Protein AF-A0A1U7YFZ1-F1 (afdb_monomer_lite)

Structure (mmCIF, N/CA/C/O backbone):
data_AF-A0A1U7YFZ1-F1
#
_entry.id   AF-A0A1U7YFZ1-F1
#
loop_
_atom_site.group_PDB
_atom_site.id
_atom_site.type_symbol
_atom_site.label_atom_id
_atom_site.label_alt_id
_atom_site.label_comp_id
_atom_site.label_asym_id
_atom_site.label_entity_id
_atom_site.label_seq_id
_atom_site.pdbx_PDB_ins_code
_atom_site.Cartn_x
_atom_site.Cartn_y
_atom_site.Cartn_z
_atom_site.occupancy
_atom_site.B_iso_or_equiv
_atom_site.auth_seq_id
_atom_site.auth_comp_id
_atom_site.auth_asym_id
_atom_site.auth_atom_id
_atom_site.pdbx_PDB_model_num
ATOM 1 N N . MET A 1 1 ? 76.465 64.489 -18.890 1.00 34.25 1 MET A N 1
ATOM 2 C CA . MET A 1 1 ? 75.303 64.388 -17.986 1.00 34.25 1 MET A CA 1
ATOM 3 C C . MET A 1 1 ? 74.100 64.169 -18.890 1.00 34.25 1 MET A C 1
ATOM 5 O O . MET A 1 1 ? 73.940 64.968 -19.798 1.00 34.25 1 MET A O 1
ATOM 9 N N . GLU A 1 2 ? 73.361 63.063 -18.819 1.00 33.88 2 GLU A N 1
ATOM 10 C CA . GLU A 1 2 ? 73.336 61.986 -17.810 1.00 33.88 2 GLU A CA 1
ATOM 11 C C . GLU A 1 2 ? 73.154 60.590 -18.433 1.00 33.88 2 GLU A C 1
ATOM 13 O O . GLU A 1 2 ? 72.893 60.454 -19.624 1.00 33.88 2 GLU A O 1
ATOM 18 N N . ASN A 1 3 ? 73.363 59.561 -17.610 1.00 28.75 3 ASN A N 1
ATOM 19 C CA . ASN A 1 3 ? 73.274 58.136 -17.939 1.00 28.75 3 ASN A CA 1
ATOM 20 C C . ASN A 1 3 ? 72.148 57.531 -17.063 1.00 28.75 3 ASN A C 1
ATOM 22 O O . ASN A 1 3 ? 72.024 57.962 -15.915 1.00 28.75 3 ASN A O 1
ATOM 26 N N . PRO A 1 4 ? 71.327 56.575 -17.537 1.00 53.47 4 PRO A N 1
ATOM 27 C CA . PRO A 1 4 ? 70.144 56.105 -16.809 1.00 53.47 4 PRO A CA 1
ATOM 28 C C . PRO A 1 4 ? 70.467 54.949 -15.849 1.00 53.47 4 PRO A C 1
ATOM 30 O O . PRO A 1 4 ? 71.484 54.278 -16.046 1.00 53.47 4 PRO A O 1
ATOM 33 N N . LYS A 1 5 ? 69.567 54.654 -14.886 1.00 33.56 5 LYS A N 1
ATOM 34 C CA . LYS A 1 5 ? 69.298 53.288 -14.366 1.00 33.56 5 LYS A CA 1
ATOM 35 C C . LYS A 1 5 ? 68.186 53.206 -13.293 1.00 33.56 5 LYS A C 1
ATOM 37 O O . LYS A 1 5 ? 68.003 54.135 -12.520 1.00 33.56 5 LYS A O 1
ATOM 42 N N . GLN A 1 6 ? 67.584 52.010 -13.218 1.00 32.28 6 GLN A N 1
ATOM 43 C CA . GLN A 1 6 ? 66.720 51.431 -12.162 1.00 32.28 6 GLN A CA 1
ATOM 44 C C . GLN A 1 6 ? 65.226 51.822 -12.116 1.00 32.28 6 GLN A C 1
ATOM 46 O O . GLN A 1 6 ? 64.763 52.473 -11.186 1.00 32.28 6 GLN A O 1
ATOM 51 N N . GLU A 1 7 ? 64.449 51.259 -13.048 1.00 37.16 7 GLU A N 1
ATOM 52 C CA . GLU A 1 7 ? 63.196 50.586 -12.666 1.00 37.16 7 GLU A CA 1
ATOM 53 C C . GLU A 1 7 ? 63.539 49.163 -12.197 1.00 37.16 7 GLU A C 1
ATOM 55 O O . GLU A 1 7 ? 64.223 48.439 -12.920 1.00 37.16 7 GLU A O 1
ATOM 60 N N . GLU A 1 8 ? 63.067 48.741 -11.021 1.00 36.50 8 GLU A N 1
ATOM 61 C CA . GLU A 1 8 ? 63.033 47.326 -10.628 1.00 36.50 8 GLU A CA 1
ATOM 62 C C . GLU A 1 8 ? 61.992 47.097 -9.512 1.00 36.50 8 GLU A C 1
ATOM 64 O O . GLU A 1 8 ? 61.847 47.926 -8.618 1.00 36.50 8 GLU A O 1
ATOM 69 N N . ASN A 1 9 ? 61.294 45.955 -9.565 1.00 37.44 9 ASN A N 1
ATOM 70 C CA . ASN A 1 9 ? 60.315 45.439 -8.588 1.00 37.44 9 ASN A CA 1
ATOM 71 C C . ASN A 1 9 ? 59.066 46.284 -8.247 1.00 37.44 9 ASN A C 1
ATOM 73 O O . ASN A 1 9 ? 59.076 47.089 -7.321 1.00 37.44 9 ASN A O 1
ATOM 77 N N . LEU A 1 10 ? 57.928 45.919 -8.865 1.00 31.64 10 LEU A N 1
ATOM 78 C CA . LEU A 1 10 ? 56.603 45.922 -8.198 1.00 31.64 10 LEU A CA 1
ATOM 79 C C . LEU A 1 10 ? 55.500 45.077 -8.889 1.00 31.64 10 LEU A C 1
ATOM 81 O O . LEU A 1 10 ? 54.409 44.946 -8.343 1.00 31.64 10 LEU A O 1
ATOM 85 N N . VAL A 1 11 ? 55.756 44.465 -10.056 1.00 36.19 11 VAL A N 1
ATOM 86 C CA . VAL A 1 11 ? 54.719 43.768 -10.862 1.00 36.19 11 VAL A CA 1
ATOM 87 C C . VAL A 1 11 ? 54.627 42.246 -10.607 1.00 36.19 11 VAL A C 1
ATOM 89 O O . VAL A 1 11 ? 53.640 41.620 -10.979 1.00 36.19 11 VAL A O 1
ATOM 92 N N . SER A 1 12 ? 55.589 41.621 -9.917 1.00 33.78 12 SER A N 1
ATOM 93 C CA . SER A 1 12 ? 55.652 40.152 -9.738 1.00 33.78 12 SER A CA 1
ATOM 94 C C . SER A 1 12 ? 54.801 39.565 -8.594 1.00 33.78 12 SER A C 1
ATOM 96 O O . SER A 1 12 ? 54.833 38.356 -8.377 1.00 33.78 12 SER A O 1
ATOM 98 N N . LEU A 1 13 ? 54.045 40.386 -7.854 1.00 31.70 13 LEU A N 1
ATOM 99 C CA . LEU A 1 13 ? 53.328 39.979 -6.629 1.00 31.70 13 LEU A CA 1
ATOM 100 C C . LEU A 1 13 ? 51.794 39.880 -6.759 1.00 31.70 13 LEU A C 1
ATOM 102 O O . LEU A 1 13 ? 51.138 39.502 -5.792 1.00 31.70 13 LEU A O 1
ATOM 106 N N . TYR A 1 14 ? 51.224 40.184 -7.932 1.00 30.91 14 TYR A N 1
ATOM 107 C CA . TYR A 1 14 ? 49.765 40.170 -8.157 1.00 30.91 14 TYR A CA 1
ATOM 108 C C . TYR A 1 14 ? 49.266 39.152 -9.196 1.00 30.91 14 TYR A C 1
ATOM 110 O O . TYR A 1 14 ? 48.059 38.987 -9.344 1.00 30.91 14 TYR A O 1
ATOM 118 N N . THR A 1 15 ? 50.153 38.446 -9.902 1.00 33.75 15 THR A N 1
ATOM 119 C CA . THR A 1 15 ? 49.764 37.363 -10.830 1.00 33.75 15 THR A CA 1
ATOM 120 C C . THR A 1 15 ? 49.710 35.997 -10.145 1.00 33.75 15 THR A C 1
ATOM 122 O O . THR A 1 15 ? 48.784 35.226 -10.379 1.00 33.75 15 THR A O 1
ATOM 125 N N . SER A 1 16 ? 50.643 35.723 -9.229 1.00 37.25 16 SER A N 1
ATOM 126 C CA . SER A 1 16 ? 50.732 34.442 -8.516 1.00 37.25 16 SER A CA 1
ATOM 127 C C . SER A 1 16 ? 49.584 34.196 -7.533 1.00 37.25 16 SER A C 1
ATOM 129 O O . SER A 1 16 ? 49.290 33.046 -7.218 1.00 37.25 16 SER A O 1
ATOM 131 N N . SER A 1 17 ? 48.915 35.238 -7.042 1.00 43.25 17 SER A N 1
ATOM 132 C CA . SER A 1 17 ? 47.803 35.117 -6.093 1.00 43.25 17 SER A CA 1
ATOM 133 C C . SER A 1 17 ? 46.514 34.618 -6.753 1.00 43.25 17 SER A C 1
ATOM 135 O O . SER A 1 17 ? 45.827 33.797 -6.154 1.00 43.25 17 SER A O 1
ATOM 137 N N . SER A 1 18 ? 46.218 35.030 -7.989 1.00 42.88 18 SER A N 1
ATOM 138 C CA . SER A 1 18 ? 45.026 34.581 -8.728 1.00 42.88 18 SER A CA 1
ATOM 139 C C . SER A 1 18 ? 45.163 33.150 -9.258 1.00 42.88 18 SER A C 1
ATOM 141 O O . SER A 1 18 ? 44.222 32.369 -9.155 1.00 42.88 18 SER A O 1
ATOM 143 N N . GLU A 1 19 ? 46.342 32.775 -9.768 1.00 43.97 19 GLU A N 1
ATOM 144 C CA . GLU A 1 19 ? 46.606 31.401 -10.226 1.00 43.97 19 GLU A CA 1
ATOM 145 C C . GLU A 1 19 ? 46.603 30.403 -9.054 1.00 43.97 19 GLU A C 1
ATOM 147 O O . GLU A 1 19 ? 46.004 29.336 -9.164 1.00 43.97 19 GLU A O 1
ATOM 152 N N . ASN A 1 20 ? 47.175 30.761 -7.893 1.00 39.28 20 ASN A N 1
ATOM 153 C CA . ASN A 1 20 ? 47.087 29.922 -6.689 1.00 39.28 20 ASN A CA 1
ATOM 154 C C . ASN A 1 20 ? 45.665 29.846 -6.110 1.00 39.28 20 ASN A C 1
ATOM 156 O O . ASN A 1 20 ? 45.310 28.812 -5.544 1.00 39.28 20 ASN A O 1
ATOM 160 N N . LEU A 1 21 ? 44.837 30.889 -6.245 1.00 43.44 21 LEU A N 1
ATOM 161 C CA . LEU A 1 21 ? 43.423 30.801 -5.862 1.00 43.44 21 LEU A CA 1
ATOM 162 C C . LEU A 1 21 ? 42.681 29.794 -6.747 1.00 43.44 21 LEU A C 1
ATOM 164 O O . LEU A 1 21 ? 41.991 28.924 -6.230 1.00 43.44 21 LEU A O 1
ATOM 168 N N . HIS A 1 22 ? 42.892 29.845 -8.065 1.00 44.28 22 HIS A N 1
ATOM 169 C CA . HIS A 1 22 ? 42.206 28.943 -8.987 1.00 44.28 22 HIS A CA 1
ATOM 170 C C . HIS A 1 22 ? 42.676 27.487 -8.823 1.00 44.28 22 HIS A C 1
ATOM 172 O O . HIS A 1 22 ? 41.853 26.583 -8.721 1.00 44.28 22 HIS A O 1
ATOM 178 N N . LEU A 1 23 ? 43.987 27.265 -8.663 1.00 46.59 23 LEU A N 1
ATOM 179 C CA . LEU A 1 23 ? 44.548 25.943 -8.355 1.00 46.59 23 LEU A CA 1
ATOM 180 C C . LEU A 1 23 ? 44.065 25.395 -7.002 1.00 46.59 23 LEU A C 1
ATOM 182 O O . LEU A 1 23 ? 43.833 24.194 -6.884 1.00 46.59 23 LEU A O 1
ATOM 186 N N . THR A 1 24 ? 43.888 26.239 -5.977 1.00 51.94 24 THR A N 1
ATOM 187 C CA . THR A 1 24 ? 43.335 25.782 -4.687 1.00 51.94 24 THR A CA 1
ATOM 188 C C . THR A 1 24 ? 41.830 25.526 -4.754 1.00 51.94 24 THR A C 1
ATOM 190 O O . THR A 1 24 ? 41.369 24.585 -4.115 1.00 51.94 24 THR A O 1
ATOM 193 N N . GLU A 1 25 ? 41.064 26.262 -5.563 1.00 48.94 25 GLU A N 1
ATOM 194 C CA . GLU A 1 25 ? 39.662 25.941 -5.865 1.00 48.94 25 GLU A CA 1
ATOM 195 C C . GLU A 1 25 ? 39.529 24.608 -6.616 1.00 48.94 25 GLU A C 1
ATOM 197 O O . GLU A 1 25 ? 38.750 23.758 -6.187 1.00 48.94 25 GLU A O 1
ATOM 202 N N . GLU A 1 26 ? 40.326 24.368 -7.662 1.00 51.56 26 GLU A N 1
ATOM 203 C CA . GLU A 1 26 ? 40.351 23.090 -8.388 1.00 51.56 26 GLU A CA 1
ATOM 204 C C . GLU A 1 26 ? 40.797 21.926 -7.489 1.00 51.56 26 GLU A C 1
ATOM 206 O O . GLU A 1 26 ? 40.144 20.884 -7.457 1.00 51.56 26 GLU A O 1
ATOM 211 N N . MET A 1 27 ? 41.862 22.091 -6.696 1.00 46.78 27 MET A N 1
ATOM 212 C CA . MET A 1 27 ? 42.318 21.056 -5.758 1.00 46.78 27 MET A CA 1
ATOM 213 C C . MET A 1 27 ? 41.300 20.787 -4.642 1.00 46.78 27 MET A C 1
ATOM 215 O O . MET A 1 27 ? 41.128 19.630 -4.252 1.00 46.78 27 MET A O 1
ATOM 219 N N . ASN A 1 28 ? 40.592 21.808 -4.152 1.00 44.88 28 ASN A N 1
ATOM 220 C CA . ASN A 1 28 ? 39.511 21.633 -3.181 1.00 44.88 28 ASN A CA 1
ATOM 221 C C . ASN A 1 28 ? 38.308 20.920 -3.811 1.00 44.88 28 ASN A C 1
ATOM 223 O O . ASN A 1 28 ? 37.771 20.011 -3.186 1.00 44.88 28 ASN A O 1
ATOM 227 N N . GLN A 1 29 ? 37.932 21.248 -5.052 1.00 43.09 29 GLN A N 1
ATOM 228 C CA . GLN A 1 29 ? 36.885 20.532 -5.790 1.00 43.09 29 GLN A CA 1
ATOM 229 C C . GLN A 1 29 ? 37.275 19.072 -6.052 1.00 43.09 29 GLN A C 1
ATOM 231 O O . GLN A 1 29 ? 36.472 18.178 -5.816 1.00 43.09 29 GLN A O 1
ATOM 236 N N . ILE A 1 30 ? 38.516 18.792 -6.464 1.00 51.75 30 ILE A N 1
ATOM 237 C CA . ILE A 1 30 ? 39.018 17.420 -6.657 1.00 51.75 30 ILE A CA 1
ATOM 238 C C . ILE A 1 30 ? 39.033 16.652 -5.327 1.00 51.75 30 ILE A C 1
ATOM 240 O O . ILE A 1 30 ? 38.652 15.483 -5.290 1.00 51.75 30 ILE A O 1
ATOM 244 N N . THR A 1 31 ? 39.424 17.295 -4.224 1.00 41.34 31 THR A N 1
ATOM 245 C CA . THR A 1 31 ? 39.441 16.663 -2.895 1.00 41.34 31 THR A CA 1
ATOM 246 C C . THR A 1 31 ? 38.022 16.393 -2.395 1.00 41.34 31 THR A C 1
ATOM 248 O O . THR A 1 31 ? 37.741 15.271 -1.987 1.00 41.34 31 THR A O 1
ATOM 251 N N . GLN A 1 32 ? 37.097 17.351 -2.523 1.00 45.28 32 GLN A N 1
ATOM 252 C CA . GLN A 1 32 ? 35.682 17.151 -2.197 1.00 45.28 32 GLN A CA 1
ATOM 253 C C . GLN A 1 32 ? 35.034 16.077 -3.079 1.00 45.28 32 GLN A C 1
ATOM 255 O O . GLN A 1 32 ? 34.309 15.232 -2.561 1.00 45.28 32 GLN A O 1
ATOM 260 N N . ASN A 1 33 ? 35.324 16.047 -4.383 1.00 48.00 33 ASN A N 1
ATOM 261 C CA . ASN A 1 33 ? 34.822 15.021 -5.302 1.00 48.00 33 ASN A CA 1
ATOM 262 C C . ASN A 1 33 ? 35.352 13.624 -4.934 1.00 48.00 33 ASN A C 1
ATOM 264 O O . ASN A 1 33 ? 34.597 12.657 -4.957 1.00 48.00 33 ASN A O 1
ATOM 268 N N . ASN A 1 34 ? 36.618 13.507 -4.522 1.00 41.06 34 ASN A N 1
ATOM 269 C CA . ASN A 1 34 ? 37.176 12.243 -4.036 1.00 41.06 34 ASN A CA 1
ATOM 270 C C . ASN A 1 34 ? 36.592 11.827 -2.672 1.00 41.06 34 ASN A C 1
ATOM 272 O O . ASN A 1 34 ? 36.238 10.665 -2.492 1.00 41.06 34 ASN A O 1
ATOM 276 N N . GLU A 1 35 ? 36.448 12.747 -1.713 1.00 45.09 35 GLU A N 1
ATOM 277 C CA . GLU A 1 35 ? 35.855 12.452 -0.399 1.00 45.09 35 GLU A CA 1
ATOM 278 C C . GLU A 1 35 ? 34.378 12.053 -0.515 1.00 45.09 35 GLU A C 1
ATOM 280 O O . GLU A 1 35 ? 33.959 11.057 0.076 1.00 45.09 35 GLU A O 1
ATOM 285 N N . THR A 1 36 ? 33.599 12.775 -1.325 1.00 59.00 36 THR A N 1
ATOM 286 C CA . THR A 1 36 ? 32.200 12.426 -1.617 1.00 59.00 36 THR A CA 1
ATOM 287 C C . THR A 1 36 ? 32.086 11.080 -2.322 1.00 59.00 36 THR A C 1
ATOM 289 O O . THR A 1 36 ? 31.266 10.274 -1.890 1.00 59.00 36 THR A O 1
ATOM 292 N N . HIS A 1 37 ? 32.932 10.778 -3.316 1.00 54.50 37 HIS A N 1
ATOM 293 C CA . HIS A 1 37 ? 32.963 9.463 -3.971 1.00 54.50 37 HIS A CA 1
ATOM 294 C C . HIS A 1 37 ? 33.268 8.330 -2.980 1.00 54.50 37 HIS A C 1
ATOM 296 O O . HIS A 1 37 ? 32.565 7.323 -2.959 1.00 54.50 37 HIS A O 1
ATOM 302 N N . ILE A 1 38 ? 34.250 8.512 -2.089 1.00 51.38 38 ILE A N 1
ATOM 303 C CA . ILE A 1 38 ? 34.614 7.514 -1.068 1.00 51.38 38 ILE A CA 1
ATOM 304 C C . ILE A 1 38 ? 33.479 7.309 -0.049 1.00 51.38 38 ILE A C 1
ATOM 306 O O . ILE A 1 38 ? 33.230 6.184 0.388 1.00 51.38 38 ILE A O 1
ATOM 310 N N . VAL A 1 39 ? 32.764 8.367 0.343 1.00 60.44 39 VAL A N 1
ATOM 311 C CA . VAL A 1 39 ? 31.575 8.257 1.212 1.00 60.44 39 VAL A CA 1
ATOM 312 C C . VAL A 1 39 ? 30.419 7.550 0.485 1.00 60.44 39 VAL A C 1
ATOM 314 O O . VAL A 1 39 ? 29.718 6.728 1.083 1.00 60.44 39 VAL A O 1
ATOM 317 N N . LEU A 1 40 ? 30.251 7.808 -0.813 1.00 59.62 40 LEU A N 1
ATOM 318 C CA . LEU A 1 40 ? 29.259 7.166 -1.680 1.00 59.62 40 LEU A CA 1
ATOM 319 C C . LEU A 1 40 ? 29.514 5.656 -1.846 1.00 59.62 40 LEU A C 1
ATOM 321 O O . LEU A 1 40 ? 28.607 4.849 -1.664 1.00 59.62 40 LEU A O 1
ATOM 325 N N . GLU A 1 41 ? 30.755 5.251 -2.119 1.00 59.09 41 GLU A N 1
ATOM 326 C CA . GLU A 1 41 ? 31.132 3.836 -2.236 1.00 59.09 41 GLU A CA 1
ATOM 327 C C . GLU A 1 41 ? 30.914 3.079 -0.918 1.00 59.09 41 GLU A C 1
ATOM 329 O O . GLU A 1 41 ? 30.358 1.978 -0.911 1.00 59.09 41 GLU A O 1
ATOM 334 N N . ARG A 1 42 ? 31.276 3.688 0.220 1.00 61.44 42 ARG A N 1
ATOM 335 C CA . ARG A 1 42 ? 31.103 3.072 1.546 1.00 61.44 42 ARG A CA 1
ATOM 336 C C . ARG A 1 42 ? 29.628 2.903 1.921 1.00 61.44 42 ARG A C 1
ATOM 338 O O . ARG A 1 42 ? 29.256 1.849 2.431 1.00 61.44 42 ARG A O 1
ATOM 345 N N . SER A 1 43 ? 28.785 3.892 1.617 1.00 78.12 43 SER A N 1
ATOM 346 C CA . SER A 1 43 ? 27.331 3.811 1.842 1.00 78.12 43 SER A CA 1
ATOM 347 C C . SER A 1 43 ? 26.644 2.774 0.944 1.00 78.12 43 SER A C 1
ATOM 349 O O . SER A 1 43 ? 25.811 2.007 1.429 1.00 78.12 43 SER A O 1
ATOM 351 N N . VAL A 1 44 ? 27.040 2.676 -0.332 1.00 84.50 44 VAL A N 1
ATOM 352 C CA . VAL A 1 44 ? 26.572 1.627 -1.256 1.00 84.50 44 VAL A CA 1
ATOM 353 C C . VAL A 1 44 ? 26.866 0.235 -0.693 1.00 84.50 44 VAL A C 1
ATOM 355 O O . VAL A 1 44 ? 25.949 -0.575 -0.555 1.00 84.50 44 VAL A O 1
ATOM 358 N N . GLU A 1 45 ? 28.114 -0.040 -0.302 1.00 90.25 45 GLU A N 1
ATOM 359 C CA . GLU A 1 45 ? 28.485 -1.358 0.220 1.00 90.25 45 GLU A CA 1
ATOM 360 C C . GLU A 1 45 ? 27.755 -1.744 1.513 1.00 90.25 45 GLU A C 1
ATOM 362 O O . GLU A 1 45 ? 27.493 -2.926 1.748 1.00 90.25 45 GLU A O 1
ATOM 367 N N . GLU A 1 46 ? 27.490 -0.785 2.400 1.00 93.31 46 GLU A N 1
ATOM 368 C CA . GLU A 1 46 ? 26.780 -1.043 3.653 1.00 93.31 46 GLU A CA 1
ATOM 369 C C . GLU A 1 46 ? 25.313 -1.401 3.405 1.00 93.31 46 GLU A C 1
ATOM 371 O O . GLU A 1 46 ? 24.830 -2.398 3.952 1.00 93.31 46 GLU A O 1
ATOM 376 N N . VAL A 1 47 ? 24.624 -0.679 2.514 1.00 94.50 47 VAL A N 1
ATOM 377 C CA . VAL A 1 47 ? 23.239 -1.014 2.158 1.00 94.50 47 VAL A CA 1
ATOM 378 C C . VAL A 1 47 ? 23.160 -2.359 1.431 1.00 94.50 47 VAL A C 1
ATOM 380 O O . VAL A 1 47 ? 22.283 -3.159 1.755 1.00 94.50 47 VAL A O 1
ATOM 383 N N . GLU A 1 48 ? 24.098 -2.678 0.533 1.00 95.94 48 GLU A N 1
ATOM 384 C CA . GLU A 1 48 ? 24.185 -4.000 -0.113 1.00 95.94 48 GLU A CA 1
ATOM 385 C C . GLU A 1 48 ? 24.348 -5.151 0.896 1.00 95.94 48 GLU A C 1
ATOM 387 O O . GLU A 1 48 ? 23.725 -6.208 0.742 1.00 95.94 48 GLU A O 1
ATOM 392 N N . LYS A 1 49 ? 25.139 -4.944 1.962 1.00 95.38 49 LYS A N 1
ATOM 393 C CA . LYS A 1 49 ? 25.288 -5.899 3.077 1.00 95.38 49 LYS A CA 1
ATOM 394 C C . LYS A 1 49 ? 23.984 -6.037 3.874 1.00 95.38 49 LYS A C 1
ATOM 396 O O . LYS A 1 49 ? 23.607 -7.157 4.209 1.00 95.38 49 LYS A O 1
ATOM 401 N N . ILE A 1 50 ? 23.273 -4.933 4.131 1.00 94.62 50 ILE A N 1
ATOM 402 C CA . ILE A 1 50 ? 21.974 -4.916 4.833 1.00 94.62 50 ILE A CA 1
ATOM 403 C C . ILE A 1 50 ? 20.911 -5.740 4.090 1.00 94.62 50 ILE A C 1
ATOM 405 O O . ILE A 1 50 ? 20.171 -6.499 4.720 1.00 94.62 50 ILE A O 1
ATOM 409 N N . ILE A 1 51 ? 20.829 -5.606 2.763 1.00 94.88 51 ILE A N 1
ATOM 410 C CA . ILE A 1 51 ? 19.830 -6.308 1.937 1.00 94.88 51 ILE A CA 1
ATOM 411 C C . ILE A 1 51 ? 20.296 -7.682 1.426 1.00 94.88 51 ILE A C 1
ATOM 413 O O . ILE A 1 51 ? 19.494 -8.415 0.854 1.00 94.88 51 ILE A O 1
ATOM 417 N N . ALA A 1 52 ? 21.573 -8.033 1.612 1.00 95.06 52 ALA A N 1
ATOM 418 C CA . ALA A 1 52 ? 22.212 -9.224 1.047 1.00 95.06 52 ALA A CA 1
ATOM 419 C C . ALA A 1 52 ? 22.066 -9.346 -0.491 1.00 95.06 52 ALA A C 1
ATOM 421 O O . ALA A 1 52 ? 21.855 -10.434 -1.030 1.00 95.06 52 ALA A O 1
ATOM 422 N N . TYR A 1 53 ? 22.193 -8.222 -1.203 1.00 95.81 53 TYR A N 1
ATOM 423 C CA . TYR A 1 53 ? 22.108 -8.127 -2.664 1.00 95.81 53 TYR A CA 1
ATOM 424 C C . TYR A 1 53 ? 23.187 -7.174 -3.182 1.00 95.81 53 TYR A C 1
ATOM 426 O O . TYR A 1 53 ? 23.276 -6.042 -2.716 1.00 95.81 53 TYR A O 1
ATOM 434 N N . LYS A 1 54 ? 23.988 -7.632 -4.151 1.00 96.19 54 LYS A N 1
ATOM 435 C CA . LYS A 1 54 ? 24.997 -6.822 -4.847 1.00 96.19 54 LYS A CA 1
ATOM 436 C C . LYS A 1 54 ? 24.383 -6.264 -6.131 1.00 96.19 54 LYS A C 1
ATOM 438 O O . LYS A 1 54 ? 23.948 -7.043 -6.981 1.00 96.19 54 LYS A O 1
ATOM 443 N N . PHE A 1 55 ? 24.368 -4.944 -6.280 1.00 96.50 55 PHE A N 1
ATOM 444 C CA . PHE A 1 55 ? 23.893 -4.285 -7.493 1.00 96.50 55 PHE A CA 1
ATOM 445 C C . PHE A 1 55 ? 24.886 -4.471 -8.642 1.00 96.50 55 PHE A C 1
ATOM 447 O O . PHE A 1 55 ? 26.100 -4.359 -8.466 1.00 96.50 55 PHE A O 1
ATOM 454 N N . LYS A 1 56 ? 24.364 -4.704 -9.850 1.00 96.31 56 LYS A N 1
ATOM 455 C CA . LYS A 1 56 ? 25.155 -4.641 -11.090 1.00 96.31 56 LYS A CA 1
ATOM 456 C C . LYS A 1 56 ? 25.410 -3.190 -11.487 1.00 96.31 56 LYS A C 1
ATOM 458 O O . LYS A 1 56 ? 26.468 -2.878 -12.023 1.00 96.31 56 LYS A O 1
ATOM 463 N N . ASN A 1 57 ? 24.437 -2.315 -11.231 1.00 95.19 57 ASN A N 1
ATOM 464 C CA . ASN A 1 57 ? 24.526 -0.879 -11.442 1.00 95.19 57 ASN A CA 1
ATOM 465 C C . ASN A 1 57 ? 24.356 -0.130 -10.102 1.00 95.19 57 ASN A C 1
ATOM 467 O O . ASN A 1 57 ? 23.215 0.113 -9.692 1.00 95.19 57 ASN A O 1
ATOM 471 N N . PRO A 1 58 ? 25.450 0.262 -9.417 1.00 93.75 58 PRO A N 1
ATOM 472 C CA . PRO A 1 58 ? 25.370 0.943 -8.120 1.00 93.75 58 PRO A CA 1
ATOM 473 C C . PRO A 1 58 ? 24.630 2.287 -8.198 1.00 93.75 58 PRO A C 1
ATOM 475 O O . PRO A 1 58 ? 23.978 2.674 -7.231 1.00 93.75 58 PRO A O 1
ATOM 478 N N . ASN A 1 59 ? 24.602 2.941 -9.365 1.00 94.12 59 ASN A N 1
ATOM 479 C CA . ASN A 1 59 ? 23.877 4.200 -9.569 1.00 94.12 59 ASN A CA 1
ATOM 480 C C . ASN A 1 59 ? 22.354 4.035 -9.379 1.00 94.12 59 ASN A C 1
ATOM 482 O O . ASN A 1 59 ? 21.652 5.015 -9.137 1.00 94.12 59 ASN A O 1
ATOM 486 N N . LEU A 1 60 ? 21.801 2.815 -9.492 1.00 96.44 60 LEU A N 1
ATOM 487 C CA . LEU A 1 60 ? 20.395 2.557 -9.150 1.00 96.44 60 LEU A CA 1
ATOM 488 C C . LEU A 1 60 ? 20.156 2.662 -7.642 1.00 96.44 60 LEU A C 1
ATOM 490 O O . LEU A 1 60 ? 19.162 3.258 -7.235 1.00 96.44 60 LEU A O 1
ATOM 494 N N . LEU A 1 61 ? 21.068 2.126 -6.829 1.00 96.44 61 LEU A N 1
ATOM 495 C CA . LEU A 1 61 ? 21.015 2.222 -5.372 1.00 96.44 61 LEU A CA 1
ATOM 496 C C . LEU A 1 61 ? 21.273 3.660 -4.905 1.00 96.44 61 LEU A C 1
ATOM 498 O O . LEU A 1 61 ? 20.526 4.201 -4.096 1.00 96.44 61 LEU A O 1
ATOM 502 N N . GLU A 1 62 ? 22.277 4.307 -5.485 1.00 94.50 62 GLU A N 1
ATOM 503 C CA . GLU A 1 62 ? 22.639 5.701 -5.227 1.00 94.50 62 GLU A CA 1
ATOM 504 C C . GLU A 1 62 ? 21.451 6.658 -5.466 1.00 94.50 62 GLU A C 1
ATOM 506 O O . GLU A 1 62 ? 21.083 7.469 -4.611 1.00 94.50 62 GLU A O 1
ATOM 511 N N . ARG A 1 63 ? 20.767 6.504 -6.610 1.00 95.38 63 ARG A N 1
ATOM 512 C CA . ARG A 1 63 ? 19.522 7.221 -6.924 1.00 95.38 63 ARG A CA 1
ATOM 513 C C . ARG A 1 63 ? 18.370 6.824 -6.011 1.00 95.38 63 ARG A C 1
ATOM 515 O O . ARG A 1 63 ? 17.552 7.681 -5.677 1.00 95.38 63 ARG A O 1
ATOM 522 N N . ALA A 1 64 ? 18.304 5.562 -5.583 1.00 97.56 64 ALA A N 1
ATOM 523 C CA . ALA A 1 64 ? 17.227 5.096 -4.719 1.00 97.56 64 ALA A CA 1
ATOM 524 C C . ALA A 1 64 ? 17.182 5.832 -3.372 1.00 97.56 64 ALA A C 1
ATOM 526 O O . ALA A 1 64 ? 16.099 6.011 -2.814 1.00 97.56 64 ALA A O 1
ATOM 527 N N . PHE A 1 65 ? 18.340 6.321 -2.921 1.00 96.81 65 PHE A N 1
ATOM 528 C CA . PHE A 1 65 ? 18.538 7.114 -1.710 1.00 96.81 65 PHE A CA 1
ATOM 529 C C . PHE A 1 65 ? 18.726 8.620 -1.976 1.00 96.81 65 PHE A C 1
ATOM 531 O O . PHE A 1 65 ? 19.336 9.320 -1.173 1.00 96.81 65 PHE A O 1
ATOM 538 N N . THR A 1 66 ? 18.189 9.160 -3.078 1.00 95.62 66 THR A N 1
ATOM 539 C CA . THR A 1 66 ? 18.286 10.600 -3.399 1.00 95.62 66 THR A CA 1
ATOM 540 C C . THR A 1 66 ? 16.929 11.287 -3.365 1.00 95.62 66 THR A C 1
ATOM 542 O O . THR A 1 66 ? 16.095 11.083 -4.248 1.00 95.62 66 THR A O 1
ATOM 545 N N . HIS A 1 67 ? 16.697 12.135 -2.362 1.00 95.44 67 HIS A N 1
ATOM 546 C CA . HIS A 1 67 ? 15.503 12.978 -2.317 1.00 95.44 67 HIS A CA 1
ATOM 547 C C . HIS A 1 67 ? 15.643 14.161 -3.289 1.00 95.44 67 HIS A C 1
ATOM 549 O O . HIS A 1 67 ? 16.707 14.769 -3.385 1.00 95.44 67 HIS A O 1
ATOM 555 N N . SER A 1 68 ? 14.545 14.573 -3.930 1.00 92.81 68 SER A N 1
ATOM 556 C CA . SER A 1 68 ? 14.473 15.680 -4.910 1.00 92.81 68 SER A CA 1
ATOM 557 C C . SER A 1 68 ? 14.831 17.080 -4.377 1.00 92.81 68 SER A C 1
ATOM 559 O O . SER A 1 68 ? 14.728 18.066 -5.097 1.00 92.81 68 SER A O 1
ATOM 561 N N . SER A 1 69 ? 15.259 17.185 -3.116 1.00 92.25 69 SER A N 1
ATOM 562 C CA . SER A 1 69 ? 15.774 18.414 -2.501 1.00 92.25 69 SER A CA 1
ATOM 563 C C . SER A 1 69 ? 17.273 18.353 -2.194 1.00 92.25 69 SER A C 1
ATOM 565 O O . SER A 1 69 ? 17.756 19.210 -1.461 1.00 92.25 69 SER A O 1
ATOM 567 N N . PHE A 1 70 ? 17.984 17.310 -2.628 1.00 91.50 70 PHE A N 1
ATOM 568 C CA . PHE A 1 70 ? 19.433 17.210 -2.453 1.00 91.50 70 PHE A CA 1
ATOM 569 C C . PHE A 1 70 ? 20.163 18.193 -3.378 1.00 91.50 70 PHE A C 1
ATOM 571 O O . PHE A 1 70 ? 20.907 19.042 -2.904 1.00 91.50 70 PHE A O 1
ATOM 578 N N . GLU A 1 71 ? 19.859 18.157 -4.672 1.00 88.81 71 GLU A N 1
ATOM 579 C CA . GLU A 1 71 ? 20.433 19.048 -5.684 1.00 88.81 71 GLU A CA 1
ATOM 580 C C . GLU A 1 71 ? 19.370 19.417 -6.728 1.00 88.81 71 GLU A C 1
ATOM 582 O O . GLU A 1 71 ? 18.396 18.683 -6.935 1.00 88.81 71 GLU A O 1
ATOM 587 N N . GLU A 1 72 ? 19.538 20.560 -7.394 1.00 82.19 72 GLU A N 1
ATOM 588 C CA . GLU A 1 72 ? 18.615 20.990 -8.445 1.00 82.19 72 GLU A CA 1
ATOM 589 C C . GLU A 1 72 ? 18.711 20.054 -9.663 1.00 82.19 72 GLU A C 1
ATOM 591 O O . GLU A 1 72 ? 19.798 19.734 -10.133 1.00 82.19 72 GLU A O 1
ATOM 596 N N . ASN A 1 73 ? 17.563 19.604 -10.181 1.00 79.19 73 ASN A N 1
ATOM 597 C CA . ASN A 1 73 ? 17.460 18.668 -11.312 1.00 79.19 73 ASN A CA 1
ATOM 598 C C . ASN A 1 73 ? 18.151 17.296 -11.115 1.00 79.19 73 ASN A C 1
ATOM 600 O O . ASN A 1 73 ? 18.352 16.569 -12.090 1.00 79.19 73 ASN A O 1
ATOM 604 N N . CYS A 1 74 ? 18.468 16.896 -9.876 1.00 84.81 74 CYS A N 1
ATOM 605 C CA . CYS A 1 74 ? 19.032 15.571 -9.600 1.00 84.81 74 CYS A CA 1
ATOM 606 C C . CYS A 1 74 ? 18.063 14.420 -9.934 1.00 84.81 74 CYS A C 1
ATOM 608 O O . CYS A 1 74 ? 16.835 14.554 -9.888 1.00 84.81 74 CYS A O 1
ATOM 610 N N . ALA A 1 75 ? 18.621 13.246 -10.243 1.00 87.19 75 ALA A N 1
ATOM 611 C CA . ALA A 1 75 ? 17.855 12.044 -10.565 1.00 87.19 75 ALA A CA 1
ATOM 612 C C . ALA A 1 75 ? 17.273 11.386 -9.296 1.00 87.19 75 ALA A C 1
ATOM 614 O O . ALA A 1 75 ? 17.798 10.381 -8.812 1.00 87.19 75 ALA A O 1
ATOM 615 N N . SER A 1 76 ? 16.183 11.959 -8.781 1.00 93.56 76 SER A N 1
ATOM 616 C CA . SER A 1 76 ? 15.513 11.544 -7.542 1.00 93.56 76 SER A CA 1
ATOM 617 C C . SER A 1 76 ? 15.029 10.086 -7.532 1.00 93.56 76 SER A C 1
ATOM 619 O O . SER A 1 76 ? 14.840 9.433 -8.569 1.00 93.56 76 SER A O 1
ATOM 621 N N . TYR A 1 77 ? 14.745 9.601 -6.322 1.00 96.69 77 TYR A N 1
ATOM 622 C CA . TYR A 1 77 ? 14.176 8.282 -6.064 1.00 96.69 77 TYR A CA 1
ATOM 623 C C . TYR A 1 77 ? 12.777 8.072 -6.673 1.00 96.69 77 TYR A C 1
ATOM 625 O O . TYR A 1 77 ? 12.344 6.939 -6.843 1.00 96.69 77 TYR A O 1
ATOM 633 N N . GLU A 1 78 ? 12.041 9.131 -7.015 1.00 96.75 78 GLU A N 1
ATOM 634 C CA . GLU A 1 78 ? 10.580 9.084 -7.215 1.00 96.75 78 GLU A CA 1
ATOM 635 C C . GLU A 1 78 ? 10.139 8.223 -8.420 1.00 96.75 78 GLU A C 1
ATOM 637 O O . GLU A 1 78 ? 9.048 7.650 -8.432 1.00 96.75 78 GLU A O 1
ATOM 642 N N . ARG A 1 79 ? 10.985 8.083 -9.455 1.00 96.81 79 ARG A N 1
ATOM 643 C CA . ARG A 1 79 ? 10.717 7.134 -10.558 1.00 96.81 79 ARG A CA 1
ATOM 644 C C . ARG A 1 79 ? 10.929 5.675 -10.134 1.00 96.81 79 ARG A C 1
ATOM 646 O O . ARG A 1 79 ? 10.271 4.794 -10.684 1.00 96.81 79 ARG A O 1
ATOM 653 N N . LEU A 1 80 ? 11.829 5.424 -9.182 1.00 98.00 80 LEU A N 1
ATOM 654 C CA . LEU A 1 80 ? 12.067 4.103 -8.598 1.00 98.00 80 LEU A CA 1
ATOM 655 C C . LEU A 1 80 ? 10.982 3.768 -7.561 1.00 98.00 80 LEU A C 1
ATOM 657 O O . LEU A 1 80 ? 10.485 2.649 -7.593 1.00 98.00 80 LEU A O 1
ATOM 661 N N . GLU A 1 81 ? 10.534 4.733 -6.744 1.00 98.38 81 GLU A N 1
ATOM 662 C CA . GLU A 1 81 ? 9.343 4.641 -5.867 1.00 98.38 81 GLU A CA 1
ATOM 663 C C . GLU A 1 81 ? 8.126 4.151 -6.666 1.00 98.38 81 GLU A C 1
ATOM 665 O O . GLU A 1 81 ? 7.537 3.127 -6.331 1.00 98.38 81 GLU A O 1
ATOM 670 N N . PHE A 1 82 ? 7.812 4.806 -7.793 1.00 97.56 82 PHE A N 1
ATOM 671 C CA . PHE A 1 82 ? 6.702 4.421 -8.678 1.00 97.56 82 PHE A CA 1
ATOM 672 C C . PHE A 1 82 ? 6.774 2.962 -9.172 1.00 97.56 82 PHE A C 1
ATOM 674 O O . PHE A 1 82 ? 5.739 2.309 -9.334 1.00 97.56 82 PHE A O 1
ATOM 681 N N . MET A 1 83 ? 7.983 2.451 -9.429 1.00 97.75 83 MET A N 1
ATOM 682 C CA . MET A 1 83 ? 8.197 1.055 -9.822 1.00 97.75 83 MET A CA 1
ATOM 683 C C . MET A 1 83 ? 8.088 0.105 -8.623 1.00 97.75 83 MET A C 1
ATOM 685 O O . MET A 1 83 ? 7.480 -0.963 -8.710 1.00 97.75 83 MET A O 1
ATOM 689 N N . GLY A 1 84 ? 8.672 0.517 -7.501 1.00 98.19 84 GLY A N 1
ATOM 690 C CA . GLY A 1 84 ? 8.716 -0.199 -6.239 1.00 98.19 84 GLY A CA 1
ATOM 691 C C . GLY A 1 84 ? 7.347 -0.456 -5.637 1.00 98.19 84 GLY A C 1
ATOM 692 O O . GLY A 1 84 ? 7.061 -1.602 -5.311 1.00 98.19 84 GLY A O 1
ATOM 693 N N . ASP A 1 85 ? 6.489 0.567 -5.573 1.00 97.94 85 ASP A N 1
ATOM 694 C CA . ASP A 1 85 ? 5.071 0.475 -5.187 1.00 97.94 85 ASP A CA 1
ATOM 695 C C . ASP A 1 85 ? 4.371 -0.663 -5.946 1.00 97.94 85 ASP A C 1
ATOM 697 O O . ASP A 1 85 ? 3.781 -1.571 -5.353 1.00 97.94 85 ASP A O 1
ATOM 701 N N . ALA A 1 86 ? 4.493 -0.670 -7.277 1.00 97.62 86 ALA A N 1
ATOM 702 C CA . ALA A 1 86 ? 3.831 -1.660 -8.117 1.00 97.62 86 ALA A CA 1
ATOM 703 C C . ALA A 1 86 ? 4.403 -3.080 -7.920 1.00 97.62 86 ALA A C 1
ATOM 705 O O . ALA A 1 86 ? 3.643 -4.049 -7.832 1.00 97.62 86 ALA A O 1
ATOM 706 N N . ALA A 1 87 ? 5.730 -3.213 -7.806 1.00 98.31 87 ALA A N 1
ATOM 707 C CA . ALA A 1 87 ? 6.391 -4.502 -7.596 1.00 98.31 87 ALA A CA 1
ATOM 708 C C . ALA A 1 87 ? 6.104 -5.074 -6.194 1.00 98.31 87 ALA A C 1
ATOM 710 O O . ALA A 1 87 ? 5.782 -6.258 -6.055 1.00 98.31 87 ALA A O 1
ATOM 711 N N . LEU A 1 88 ? 6.142 -4.226 -5.162 1.00 98.44 88 LEU A N 1
ATOM 712 C CA . LEU A 1 88 ? 5.797 -4.547 -3.779 1.00 98.44 88 LEU A CA 1
ATOM 713 C C . LEU A 1 88 ? 4.341 -5.010 -3.657 1.00 98.44 88 LEU A C 1
ATOM 715 O O . LEU A 1 88 ? 4.077 -6.046 -3.041 1.00 98.44 88 LEU A O 1
ATOM 719 N N . ASN A 1 89 ? 3.402 -4.285 -4.272 1.00 98.06 89 ASN A N 1
ATOM 720 C CA . ASN A 1 89 ? 1.991 -4.666 -4.265 1.00 98.06 89 ASN A CA 1
ATOM 721 C C . ASN A 1 89 ? 1.776 -6.056 -4.879 1.00 98.06 89 ASN A C 1
ATOM 723 O O . ASN A 1 89 ? 1.006 -6.838 -4.319 1.00 98.06 89 ASN A O 1
ATOM 727 N N . LEU A 1 90 ? 2.476 -6.405 -5.968 1.00 98.25 90 LEU A N 1
ATOM 728 C CA . LEU A 1 90 ? 2.394 -7.750 -6.545 1.00 98.25 90 LEU A CA 1
ATOM 729 C C . LEU A 1 90 ? 3.031 -8.821 -5.651 1.00 98.25 90 LEU A C 1
ATOM 731 O O . LEU A 1 90 ? 2.439 -9.891 -5.496 1.00 98.25 90 LEU A O 1
ATOM 735 N N . LEU A 1 91 ? 4.186 -8.554 -5.033 1.00 97.62 91 LEU A N 1
ATOM 736 C CA . LEU A 1 91 ? 4.816 -9.495 -4.097 1.00 97.62 91 LEU A CA 1
ATOM 737 C C . LEU A 1 91 ? 3.888 -9.832 -2.925 1.00 97.62 91 LEU A C 1
ATOM 739 O O . LEU A 1 91 ? 3.603 -11.003 -2.676 1.00 97.62 91 LEU A O 1
ATOM 743 N N . ILE A 1 92 ? 3.369 -8.809 -2.244 1.00 97.81 92 ILE A N 1
ATOM 744 C CA . ILE A 1 92 ? 2.496 -8.986 -1.079 1.00 97.81 92 ILE A CA 1
ATOM 745 C C . ILE A 1 92 ? 1.134 -9.568 -1.485 1.00 97.81 92 ILE A C 1
ATOM 747 O O . ILE A 1 92 ? 0.607 -10.431 -0.781 1.00 97.81 92 ILE A O 1
ATOM 751 N N . ALA A 1 93 ? 0.576 -9.180 -2.639 1.00 97.81 93 ALA A N 1
ATOM 752 C CA . ALA A 1 93 ? -0.639 -9.807 -3.159 1.00 97.81 93 ALA A CA 1
ATOM 753 C C . ALA A 1 93 ? -0.442 -11.307 -3.425 1.00 97.81 93 ALA A C 1
ATOM 755 O O . ALA A 1 93 ? -1.289 -12.107 -3.026 1.00 97.81 93 ALA A O 1
ATOM 756 N N . THR A 1 94 ? 0.680 -11.689 -4.039 1.00 96.94 94 THR A N 1
ATOM 757 C CA . THR A 1 94 ? 1.003 -13.086 -4.363 1.00 96.94 94 THR A CA 1
ATOM 758 C C . THR A 1 94 ? 1.226 -13.919 -3.100 1.00 96.94 94 THR A C 1
ATOM 760 O O . THR A 1 94 ? 0.590 -14.960 -2.945 1.00 96.94 94 THR A O 1
ATOM 763 N N . GLU A 1 95 ? 2.050 -13.441 -2.160 1.00 95.69 95 GLU A N 1
ATOM 764 C CA . GLU A 1 95 ? 2.318 -14.131 -0.888 1.00 95.69 95 GLU A CA 1
ATOM 765 C C . GLU A 1 95 ? 1.025 -14.346 -0.085 1.00 95.69 95 GLU A C 1
ATOM 767 O O . GLU A 1 95 ? 0.754 -15.452 0.382 1.00 95.69 95 GLU A O 1
ATOM 772 N N . HIS A 1 96 ? 0.167 -13.324 0.027 1.00 96.81 96 HIS A N 1
ATOM 773 C CA . HIS A 1 96 ? -1.120 -13.459 0.714 1.00 96.81 96 HIS A CA 1
ATOM 774 C C . HIS A 1 96 ? -2.095 -14.395 -0.017 1.00 96.81 96 HIS A C 1
ATOM 776 O O . HIS A 1 96 ? -2.810 -15.156 0.633 1.00 96.81 96 HIS A O 1
ATOM 782 N N . PHE A 1 97 ? -2.156 -14.344 -1.352 1.00 96.69 97 PHE A N 1
ATOM 783 C CA . PHE A 1 97 ? -3.053 -15.193 -2.141 1.00 96.69 97 PHE A CA 1
ATOM 784 C C . PHE A 1 97 ? -2.703 -16.683 -2.001 1.00 96.69 97 PHE A C 1
ATOM 786 O O . PHE A 1 97 ? -3.613 -17.516 -1.936 1.00 96.69 97 PHE A O 1
ATOM 793 N N . LEU A 1 98 ? -1.405 -17.001 -1.935 1.00 95.56 98 LEU A N 1
ATOM 794 C CA . LEU A 1 98 ? -0.887 -18.362 -1.790 1.00 95.56 98 LEU A CA 1
ATOM 795 C C . LEU A 1 98 ? -0.964 -18.872 -0.344 1.00 95.56 98 LEU A C 1
ATOM 797 O O . LEU A 1 98 ? -1.452 -19.978 -0.124 1.00 95.56 98 LEU A O 1
ATOM 801 N N . ASN A 1 99 ? -0.530 -18.076 0.639 1.00 96.50 99 ASN A N 1
ATOM 802 C CA . ASN A 1 99 ? -0.467 -18.512 2.041 1.00 96.50 99 ASN A CA 1
ATOM 803 C C . ASN A 1 99 ? -1.824 -18.484 2.760 1.00 96.50 99 ASN A C 1
ATOM 805 O O . ASN A 1 99 ? -1.982 -19.150 3.781 1.00 96.50 99 ASN A O 1
ATOM 809 N N . TYR A 1 100 ? -2.801 -17.726 2.250 1.00 96.75 100 TYR A N 1
ATOM 810 C CA . TYR A 1 100 ? -4.133 -17.596 2.848 1.00 96.75 100 TYR A CA 1
ATOM 811 C C . TYR A 1 100 ? -5.238 -17.976 1.836 1.00 96.75 100 TYR A C 1
ATOM 813 O O . TYR A 1 100 ? -5.982 -17.102 1.364 1.00 96.75 100 TYR A O 1
ATOM 821 N N . PRO A 1 101 ? -5.354 -19.273 1.468 1.00 94.62 101 PRO A N 1
ATOM 822 C CA . PRO A 1 101 ? -6.304 -19.753 0.459 1.00 94.62 101 PRO A CA 1
ATOM 823 C C . PRO A 1 101 ? -7.768 -19.487 0.837 1.00 94.62 101 PRO A C 1
ATOM 825 O O . PRO A 1 101 ? -8.554 -19.089 -0.021 1.00 94.62 101 PRO A O 1
ATOM 828 N N . ASP A 1 102 ? -8.107 -19.609 2.122 1.00 93.38 102 ASP A N 1
ATOM 829 C CA . ASP A 1 102 ? -9.480 -19.482 2.631 1.00 93.38 102 ASP A CA 1
ATOM 830 C C . ASP A 1 102 ? -9.843 -18.051 3.068 1.00 93.38 102 ASP A C 1
ATOM 832 O O . ASP A 1 102 ? -10.945 -17.791 3.556 1.00 93.38 102 ASP A O 1
ATOM 836 N N . LEU A 1 103 ? -8.920 -17.091 2.929 1.00 95.25 103 LEU A N 1
ATOM 837 C CA . LEU A 1 103 ? -9.142 -15.724 3.392 1.00 95.25 103 LEU A CA 1
ATOM 838 C C . LEU A 1 103 ? -9.996 -14.934 2.377 1.00 95.25 103 LEU A C 1
ATOM 840 O O . LEU A 1 103 ? -9.606 -14.821 1.210 1.00 95.25 103 LEU A O 1
ATOM 844 N N . PRO A 1 104 ? -11.133 -14.335 2.796 1.00 93.44 104 PRO A N 1
ATOM 845 C CA . PRO A 1 104 ? -12.001 -13.586 1.891 1.00 93.44 104 PRO A CA 1
ATOM 846 C C . PRO A 1 104 ? -11.302 -12.380 1.236 1.00 93.44 104 PRO A C 1
ATOM 848 O O . PRO A 1 104 ? -10.498 -11.717 1.903 1.00 93.44 104 PRO A O 1
ATOM 851 N N . PRO A 1 105 ? -11.671 -12.005 -0.007 1.00 92.81 105 PRO A N 1
ATOM 852 C CA . PRO A 1 105 ? -11.067 -10.894 -0.752 1.00 92.81 105 PRO A CA 1
ATOM 853 C C . PRO A 1 105 ? -10.958 -9.588 0.046 1.00 92.81 105 PRO A C 1
ATOM 855 O O . PRO A 1 105 ? -9.899 -8.974 0.091 1.00 92.81 105 PRO A O 1
ATOM 858 N N . GLY A 1 106 ? -12.011 -9.192 0.772 1.00 92.88 106 GLY A N 1
ATOM 859 C CA . GLY A 1 106 ? -11.986 -7.973 1.592 1.00 92.88 106 GLY A CA 1
ATOM 860 C C . GLY A 1 106 ? -10.952 -8.000 2.729 1.00 92.88 106 GLY A C 1
ATOM 861 O O . GLY A 1 106 ? -10.364 -6.967 3.052 1.00 92.88 106 GLY A O 1
ATOM 862 N N . LYS A 1 107 ? -10.679 -9.178 3.313 1.00 95.25 107 LYS A N 1
ATOM 863 C CA . LYS A 1 107 ? -9.610 -9.348 4.310 1.00 95.25 107 LYS A CA 1
ATOM 864 C C . LYS A 1 107 ? -8.231 -9.373 3.646 1.00 95.25 107 LYS A C 1
ATOM 866 O O . LYS A 1 107 ? -7.328 -8.738 4.178 1.00 95.25 107 LYS A O 1
ATOM 871 N N . LEU A 1 108 ? -8.082 -10.021 2.485 1.00 97.06 108 LEU A N 1
ATOM 872 C CA . LEU A 1 108 ? -6.850 -9.994 1.681 1.00 97.06 108 LEU A CA 1
ATOM 873 C C . LEU A 1 108 ? -6.457 -8.558 1.292 1.00 97.06 108 LEU A C 1
ATOM 875 O O . LEU A 1 108 ? -5.315 -8.161 1.508 1.00 97.06 108 LEU A O 1
ATOM 879 N N . THR A 1 109 ? -7.407 -7.746 0.818 1.00 96.19 109 THR A N 1
ATOM 880 C CA . THR A 1 109 ? -7.183 -6.330 0.480 1.00 96.19 109 THR A CA 1
ATOM 881 C C . THR A 1 109 ? -6.751 -5.504 1.691 1.00 96.19 109 THR A C 1
ATOM 883 O O . THR A 1 109 ? -5.789 -4.743 1.589 1.00 96.19 109 THR A O 1
ATOM 886 N N . ARG A 1 110 ? -7.398 -5.670 2.857 1.00 95.94 110 ARG A N 1
ATOM 887 C CA . ARG A 1 110 ? -6.982 -4.965 4.086 1.00 95.94 110 ARG A CA 1
ATOM 888 C C . ARG A 1 110 ? -5.599 -5.418 4.561 1.00 95.94 110 ARG A C 1
ATOM 890 O O . ARG A 1 110 ? -4.781 -4.574 4.905 1.00 95.94 110 ARG A O 1
ATOM 897 N N . LEU A 1 111 ? -5.321 -6.722 4.525 1.00 97.44 111 LEU A N 1
ATOM 898 C CA . LEU A 1 111 ? -4.018 -7.284 4.887 1.00 97.44 111 LEU A CA 1
ATOM 899 C C . LEU A 1 111 ? -2.908 -6.775 3.956 1.00 97.44 111 LEU A C 1
ATOM 901 O O . LEU A 1 111 ? -1.839 -6.412 4.438 1.00 97.44 111 LEU A O 1
ATOM 905 N N . ARG A 1 112 ? -3.165 -6.697 2.638 1.00 97.75 112 ARG A N 1
ATOM 906 C CA . ARG A 1 112 ? -2.256 -6.084 1.653 1.00 97.75 112 ARG A CA 1
ATOM 907 C C . ARG A 1 112 ? -1.965 -4.642 2.028 1.00 97.75 112 ARG A C 1
ATOM 909 O O . ARG A 1 112 ? -0.806 -4.322 2.246 1.00 97.75 112 ARG A O 1
ATOM 916 N N . ALA A 1 113 ? -3.007 -3.818 2.166 1.00 96.69 113 ALA A N 1
ATOM 917 C CA . ALA A 1 113 ? -2.871 -2.395 2.465 1.00 96.69 113 ALA A CA 1
ATOM 918 C C . ALA A 1 113 ? -2.028 -2.153 3.728 1.00 96.69 113 ALA A C 1
ATOM 920 O O . ALA A 1 113 ? -1.078 -1.386 3.688 1.00 96.69 113 ALA A O 1
ATOM 921 N N . THR A 1 114 ? -2.301 -2.881 4.812 1.00 96.56 114 THR A N 1
ATOM 922 C CA . THR A 1 114 ? -1.555 -2.777 6.077 1.00 96.56 114 THR A CA 1
ATOM 923 C C . THR A 1 114 ? -0.111 -3.315 5.997 1.00 96.56 114 THR A C 1
ATOM 925 O O . THR A 1 114 ? 0.738 -2.895 6.777 1.00 96.56 114 THR A O 1
ATOM 928 N N . ASN A 1 115 ? 0.214 -4.199 5.044 1.00 97.44 115 ASN A N 1
ATOM 929 C CA . ASN A 1 115 ? 1.591 -4.661 4.802 1.00 97.44 115 ASN A CA 1
ATOM 930 C C . ASN A 1 115 ? 2.387 -3.802 3.797 1.00 97.44 115 ASN A C 1
ATOM 932 O O . ASN A 1 115 ? 3.593 -4.016 3.672 1.00 97.44 115 ASN A O 1
ATOM 936 N N . VAL A 1 116 ? 1.751 -2.842 3.114 1.00 97.38 116 VAL A N 1
ATOM 937 C CA . VAL A 1 116 ? 2.401 -1.930 2.144 1.00 97.38 116 VAL A CA 1
ATOM 938 C C . VAL A 1 116 ? 2.178 -0.444 2.453 1.00 97.38 116 VAL A C 1
ATOM 940 O O . VAL A 1 116 ? 2.535 0.405 1.646 1.00 97.38 116 VAL A O 1
ATOM 943 N N . ASP A 1 117 ? 1.581 -0.096 3.598 1.00 97.00 117 ASP A N 1
ATOM 944 C CA . ASP A 1 117 ? 1.357 1.308 3.948 1.00 97.00 117 ASP A CA 1
ATOM 945 C C . ASP A 1 117 ? 2.630 2.038 4.404 1.00 97.00 117 ASP A C 1
ATOM 947 O O . ASP A 1 117 ? 3.651 1.449 4.777 1.00 97.00 117 ASP A O 1
ATOM 951 N N . THR A 1 118 ? 2.542 3.370 4.400 1.00 97.62 118 THR A N 1
ATOM 952 C CA . THR A 1 118 ? 3.642 4.270 4.758 1.00 97.62 118 THR A CA 1
ATOM 953 C C . THR A 1 118 ? 4.232 3.967 6.135 1.00 97.62 118 THR A C 1
ATOM 955 O O . THR A 1 118 ? 5.435 4.115 6.322 1.00 97.62 118 THR A O 1
ATOM 958 N N . GLU A 1 119 ? 3.427 3.536 7.110 1.00 97.38 119 GLU A N 1
ATOM 959 C CA . GLU A 1 119 ? 3.924 3.252 8.457 1.00 97.38 119 GLU A CA 1
ATOM 960 C C . GLU A 1 119 ? 4.697 1.928 8.492 1.00 97.38 119 GLU A C 1
ATOM 962 O O . GLU A 1 119 ? 5.796 1.867 9.049 1.00 97.38 119 GLU A O 1
ATOM 967 N N . LYS A 1 120 ? 4.169 0.877 7.849 1.00 97.62 120 LYS A N 1
ATOM 968 C CA . LYS A 1 120 ? 4.838 -0.426 7.746 1.00 97.62 120 LYS A CA 1
ATOM 969 C C . LYS A 1 120 ? 6.194 -0.311 7.050 1.00 97.62 120 LYS A C 1
ATOM 971 O O . LYS A 1 120 ? 7.150 -0.947 7.500 1.00 97.62 120 LYS A O 1
ATOM 976 N N . LEU A 1 121 ? 6.283 0.487 5.986 1.00 98.50 121 LEU A N 1
ATOM 977 C CA . LEU A 1 121 ? 7.520 0.688 5.228 1.00 98.50 121 LEU A CA 1
ATOM 978 C C . LEU A 1 121 ? 8.485 1.644 5.943 1.00 98.50 121 LEU A C 1
ATOM 980 O O . LEU A 1 121 ? 9.670 1.334 6.050 1.00 98.50 121 LEU A O 1
ATOM 984 N N . ALA A 1 122 ? 7.996 2.720 6.567 1.00 98.38 122 ALA A N 1
ATOM 985 C CA . ALA A 1 122 ? 8.839 3.583 7.395 1.00 98.38 122 ALA A CA 1
ATOM 986 C C . ALA A 1 122 ? 9.500 2.817 8.556 1.00 98.38 122 ALA A C 1
ATOM 988 O O . ALA A 1 122 ? 10.678 3.023 8.847 1.00 98.38 122 ALA A O 1
ATOM 989 N N . ARG A 1 123 ? 8.791 1.864 9.180 1.00 97.75 123 ARG A N 1
ATOM 990 C CA . ARG A 1 123 ? 9.358 0.963 10.204 1.00 97.75 123 ARG A CA 1
ATOM 991 C C . ARG A 1 123 ? 10.513 0.109 9.679 1.00 97.75 123 ARG A C 1
ATOM 993 O O . ARG A 1 123 ? 11.444 -0.151 10.435 1.00 97.75 123 ARG A O 1
ATOM 1000 N N . VAL A 1 124 ? 10.492 -0.301 8.408 1.00 97.62 124 VAL A N 1
ATOM 1001 C CA . VAL A 1 124 ? 11.623 -0.999 7.767 1.00 97.62 124 VAL A CA 1
ATOM 1002 C C . VAL A 1 124 ? 12.822 -0.054 7.653 1.00 97.62 124 VAL A C 1
ATOM 1004 O O . VAL A 1 124 ? 13.928 -0.424 8.044 1.00 97.62 124 VAL A O 1
ATOM 1007 N N . ALA A 1 125 ? 12.602 1.193 7.228 1.00 97.94 125 ALA A N 1
ATOM 1008 C CA . ALA A 1 125 ? 13.666 2.192 7.133 1.00 97.94 125 ALA A CA 1
ATOM 1009 C C . ALA A 1 125 ? 14.289 2.560 8.494 1.00 97.94 125 ALA A C 1
ATOM 1011 O O . ALA A 1 125 ? 15.483 2.851 8.562 1.00 97.94 125 ALA A O 1
ATOM 1012 N N . ILE A 1 126 ? 13.512 2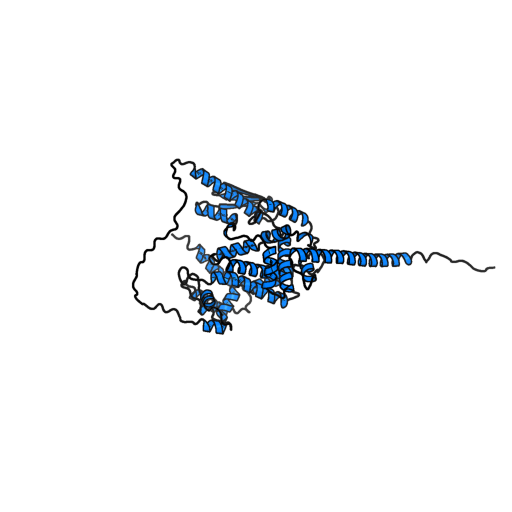.525 9.585 1.00 97.00 126 ILE A N 1
ATOM 1013 C CA . ILE A 1 126 ? 14.039 2.664 10.954 1.00 97.00 126 ILE A CA 1
ATOM 1014 C C . ILE A 1 126 ? 14.803 1.406 11.385 1.00 97.00 126 ILE A C 1
ATOM 1016 O O . ILE A 1 126 ? 15.932 1.516 11.850 1.00 97.00 126 ILE A O 1
ATOM 1020 N N . LYS A 1 127 ? 14.221 0.211 11.202 1.00 96.12 127 LYS A N 1
ATOM 1021 C CA . LYS A 1 127 ? 14.791 -1.078 11.639 1.00 96.12 127 LYS A CA 1
ATOM 1022 C C . LYS A 1 127 ? 16.205 -1.326 11.105 1.00 96.12 127 LYS A C 1
ATOM 1024 O O . LYS A 1 127 ? 17.024 -1.904 11.811 1.00 96.12 127 LYS A O 1
ATOM 1029 N N . TYR A 1 128 ? 16.465 -0.913 9.867 1.00 96.00 128 TYR A N 1
ATOM 1030 C CA . TYR A 1 128 ? 17.750 -1.092 9.187 1.00 96.00 128 TYR A CA 1
ATOM 1031 C C . TYR A 1 128 ? 18.560 0.210 9.059 1.00 96.00 128 TYR A C 1
ATOM 1033 O O . TYR A 1 128 ? 19.536 0.238 8.321 1.00 96.00 128 TYR A O 1
ATOM 1041 N N . ASN A 1 129 ? 18.145 1.289 9.739 1.00 95.38 129 ASN A N 1
ATOM 1042 C CA . ASN A 1 129 ? 18.732 2.633 9.645 1.00 95.38 129 ASN A CA 1
ATOM 1043 C C . ASN A 1 129 ? 18.941 3.150 8.200 1.00 95.38 129 ASN A C 1
ATOM 1045 O O . ASN A 1 129 ? 19.831 3.947 7.931 1.00 95.38 129 ASN A O 1
ATOM 1049 N N . LEU A 1 130 ? 18.075 2.756 7.257 1.00 96.06 130 LEU A N 1
ATOM 1050 C CA . LEU A 1 130 ? 18.177 3.146 5.840 1.00 96.06 130 LEU A CA 1
ATOM 1051 C C . LEU A 1 130 ? 18.090 4.667 5.619 1.00 96.06 130 LEU A C 1
ATOM 1053 O O . LEU A 1 130 ? 18.505 5.175 4.584 1.00 96.06 130 LEU A O 1
ATOM 1057 N N . HIS A 1 131 ? 17.548 5.396 6.592 1.00 94.81 131 HIS A N 1
ATOM 1058 C CA . HIS A 1 131 ? 17.468 6.853 6.579 1.00 94.81 131 HIS A CA 1
ATOM 1059 C C . HIS A 1 131 ? 18.827 7.548 6.707 1.00 94.81 131 HIS A C 1
ATOM 1061 O O . HIS A 1 131 ? 18.954 8.661 6.206 1.00 94.81 131 HIS A O 1
ATOM 1067 N N . ASP A 1 132 ? 19.835 6.901 7.297 1.00 93.50 132 ASP A N 1
ATOM 1068 C CA . ASP A 1 132 ? 21.179 7.476 7.441 1.00 93.50 132 ASP A CA 1
ATOM 1069 C C . ASP A 1 132 ? 21.917 7.571 6.090 1.00 93.50 132 ASP A C 1
ATOM 1071 O O . ASP A 1 132 ? 22.831 8.377 5.931 1.00 93.50 132 ASP A O 1
ATOM 1075 N N . TYR A 1 133 ? 21.475 6.799 5.090 1.00 94.94 133 TYR A N 1
ATOM 1076 C CA . TYR A 1 133 ? 22.005 6.807 3.722 1.00 94.94 133 TYR A CA 1
ATOM 1077 C C . TYR A 1 133 ? 21.258 7.760 2.774 1.00 94.94 133 TYR A C 1
ATOM 1079 O O . TYR A 1 133 ? 21.646 7.912 1.617 1.00 94.94 133 TYR A O 1
ATOM 1087 N N . LEU A 1 134 ? 20.176 8.405 3.229 1.00 94.81 134 LEU A N 1
ATOM 1088 C CA . LEU A 1 134 ? 19.364 9.288 2.394 1.00 94.81 134 LEU A CA 1
ATOM 1089 C C . LEU A 1 134 ? 20.051 10.641 2.165 1.00 94.81 134 LEU A C 1
ATOM 1091 O O . LEU A 1 134 ? 20.225 11.440 3.082 1.00 94.81 134 LEU A O 1
ATOM 1095 N N . ARG A 1 135 ? 20.316 10.966 0.901 1.00 93.94 135 ARG A N 1
ATOM 1096 C CA . ARG A 1 135 ? 20.779 12.288 0.471 1.00 93.94 135 ARG A CA 1
ATOM 1097 C C . ARG A 1 135 ? 19.599 13.260 0.400 1.00 93.94 135 ARG A C 1
ATOM 1099 O O . ARG A 1 135 ? 18.695 13.084 -0.422 1.00 93.94 135 ARG A O 1
ATOM 1106 N N . HIS A 1 136 ? 19.573 14.275 1.270 1.00 93.81 136 HIS A N 1
ATOM 1107 C CA . HIS A 1 136 ? 18.510 15.287 1.315 1.00 93.81 136 HIS A CA 1
ATOM 1108 C C . HIS A 1 136 ? 18.950 16.613 1.960 1.00 93.81 136 HIS A C 1
ATOM 1110 O O . HIS A 1 136 ? 19.669 16.610 2.949 1.00 93.81 136 HIS A O 1
ATOM 1116 N N . ASN A 1 137 ? 18.366 17.737 1.517 1.00 92.44 137 ASN A N 1
ATOM 1117 C CA . ASN A 1 137 ? 18.383 19.008 2.271 1.00 92.44 137 ASN A CA 1
ATOM 1118 C C . ASN A 1 137 ? 17.038 19.346 2.945 1.00 92.44 137 ASN A C 1
ATOM 1120 O O . ASN A 1 137 ? 16.753 20.509 3.227 1.00 92.44 137 ASN A O 1
ATOM 1124 N N . LYS A 1 138 ? 16.155 18.360 3.179 1.00 89.56 138 LYS A N 1
ATOM 1125 C CA . LYS A 1 138 ? 14.889 18.621 3.893 1.00 89.56 138 LYS A CA 1
ATOM 1126 C C . LYS A 1 138 ? 15.158 19.099 5.330 1.00 89.56 138 LYS A C 1
ATOM 1128 O O . LYS A 1 138 ? 15.748 18.330 6.094 1.00 89.56 138 LYS A O 1
ATOM 1133 N N . PRO A 1 139 ? 14.682 20.289 5.742 1.00 86.31 139 PRO A N 1
ATOM 1134 C CA . PRO A 1 139 ? 14.700 20.669 7.147 1.00 86.31 139 PRO A CA 1
ATOM 1135 C C . PRO A 1 139 ? 13.763 19.754 7.948 1.00 86.31 139 PRO A C 1
ATOM 1137 O O . PRO A 1 139 ? 12.834 19.161 7.400 1.00 86.31 139 PRO A O 1
ATOM 1140 N N . LEU A 1 140 ? 14.000 19.662 9.258 1.00 91.00 140 LEU A N 1
ATOM 1141 C CA . LEU A 1 140 ? 13.199 18.910 10.238 1.00 91.00 140 LEU A CA 1
ATOM 1142 C C . LEU A 1 140 ? 13.156 17.377 10.086 1.00 91.00 140 LEU A C 1
ATOM 1144 O O . LEU A 1 140 ? 12.736 16.728 11.041 1.00 91.00 140 LEU A O 1
ATOM 1148 N N . LEU A 1 141 ? 13.614 16.775 8.976 1.00 92.88 141 LEU A N 1
ATOM 1149 C CA . LEU A 1 141 ? 13.482 15.321 8.771 1.00 92.88 141 LEU A CA 1
ATOM 1150 C C . LEU A 1 141 ? 14.103 14.503 9.914 1.00 92.88 141 LEU A C 1
ATOM 1152 O O . LEU A 1 141 ? 13.480 13.555 10.375 1.00 92.88 141 LEU A O 1
ATOM 1156 N N . LYS A 1 142 ? 15.267 14.909 10.438 1.00 92.38 142 LYS A N 1
ATOM 1157 C CA . LYS A 1 142 ? 15.886 14.257 11.603 1.00 92.38 142 LYS A CA 1
ATOM 1158 C C . LYS A 1 142 ? 14.950 14.213 12.823 1.00 92.38 142 LYS A C 1
ATOM 1160 O O . LYS A 1 142 ? 14.743 13.145 13.384 1.00 92.38 142 LYS A O 1
ATOM 1165 N N . GLY A 1 143 ? 14.319 15.336 13.172 1.00 94.44 143 GLY A N 1
ATOM 1166 C CA . GLY A 1 143 ? 13.361 15.393 14.283 1.00 94.44 143 GLY A CA 1
ATOM 1167 C C . GLY A 1 143 ? 12.089 14.580 14.019 1.00 94.44 143 GLY A C 1
ATOM 1168 O O . GLY A 1 143 ? 11.571 13.944 14.928 1.00 94.44 143 GLY A O 1
ATOM 1169 N N . GLN A 1 144 ? 11.620 14.524 12.767 1.00 94.88 144 GLN A N 1
ATOM 1170 C CA . GLN A 1 144 ? 10.493 13.665 12.374 1.00 94.88 144 GLN A CA 1
ATOM 1171 C C . GLN A 1 144 ? 10.836 12.167 12.464 1.00 94.88 144 GLN A C 1
ATOM 1173 O O . GLN A 1 144 ? 9.980 11.354 12.801 1.00 94.88 144 GLN A O 1
ATOM 1178 N N . VAL A 1 145 ? 12.082 11.796 12.156 1.00 96.12 145 VAL A N 1
ATOM 1179 C CA . VAL A 1 145 ? 12.610 10.432 12.308 1.00 96.12 145 VAL A CA 1
ATOM 1180 C C . VAL A 1 145 ? 12.726 10.055 13.786 1.00 96.12 145 VAL A C 1
ATOM 1182 O O . VAL A 1 145 ? 12.355 8.942 14.147 1.00 96.12 145 VAL A O 1
ATOM 1185 N N . GLU A 1 146 ? 13.194 10.972 14.636 1.00 95.50 146 GLU A N 1
ATOM 1186 C CA . GLU A 1 146 ? 13.278 10.796 16.094 1.00 95.50 146 GLU A CA 1
ATOM 1187 C C . GLU A 1 146 ? 11.878 10.657 16.726 1.00 95.50 146 GLU A C 1
ATOM 1189 O O . GLU A 1 146 ? 11.609 9.643 17.368 1.00 95.50 146 GLU A O 1
ATOM 1194 N N . GLU A 1 147 ? 10.941 11.576 16.445 1.00 94.44 147 GLU A N 1
ATOM 1195 C CA . GLU A 1 147 ? 9.544 11.494 16.918 1.00 94.44 147 GLU A CA 1
ATOM 1196 C C . GLU A 1 147 ? 8.873 10.179 16.486 1.00 94.44 147 GLU A C 1
ATOM 1198 O O . GLU A 1 147 ? 8.195 9.524 17.281 1.00 94.44 147 GLU A O 1
ATOM 1203 N N . PHE A 1 148 ? 9.089 9.753 15.236 1.00 96.19 148 PHE A N 1
ATOM 1204 C CA . PHE A 1 148 ? 8.561 8.485 14.740 1.00 96.19 148 PHE A CA 1
ATOM 1205 C C . PHE A 1 148 ? 9.189 7.279 15.450 1.00 96.19 148 PHE A C 1
ATOM 1207 O O . PHE A 1 148 ? 8.461 6.371 15.848 1.00 96.19 148 PHE A O 1
ATOM 1214 N N . ARG A 1 149 ? 10.518 7.272 15.636 1.00 96.00 149 ARG A N 1
ATOM 1215 C CA . ARG A 1 149 ? 11.268 6.207 16.326 1.00 96.00 149 ARG A CA 1
ATOM 1216 C C . ARG A 1 149 ? 10.781 6.019 17.766 1.00 96.00 149 ARG A C 1
ATOM 1218 O O . ARG A 1 149 ? 10.639 4.874 18.193 1.00 96.00 149 ARG A O 1
ATOM 1225 N N . ASP A 1 150 ? 10.464 7.104 18.466 1.00 94.88 150 ASP A N 1
ATOM 1226 C CA . ASP A 1 150 ? 9.914 7.039 19.820 1.00 94.88 150 ASP A CA 1
ATOM 1227 C C . ASP A 1 150 ? 8.454 6.564 19.822 1.00 94.88 150 ASP A C 1
ATOM 1229 O O . ASP A 1 150 ? 8.089 5.642 20.557 1.00 94.88 150 ASP A O 1
ATOM 1233 N N . ALA A 1 151 ? 7.615 7.128 18.949 1.00 93.12 151 ALA A N 1
ATOM 1234 C CA . ALA A 1 151 ? 6.191 6.806 18.886 1.00 93.12 151 ALA A CA 1
ATOM 1235 C C . ALA A 1 151 ? 5.902 5.343 18.494 1.00 93.12 151 ALA A C 1
ATOM 1237 O O . ALA A 1 151 ? 4.904 4.768 18.935 1.00 93.12 151 ALA A O 1
ATOM 1238 N N . ILE A 1 152 ? 6.766 4.696 17.699 1.00 95.06 152 ILE A N 1
ATOM 1239 C CA . ILE A 1 152 ? 6.584 3.279 17.344 1.00 95.06 152 ILE A CA 1
ATOM 1240 C C . ILE A 1 152 ? 6.863 2.303 18.500 1.00 95.06 152 ILE A C 1
ATOM 1242 O O . ILE A 1 152 ? 6.495 1.133 18.374 1.00 95.06 152 ILE A O 1
ATOM 1246 N N . MET A 1 153 ? 7.456 2.742 19.620 1.00 93.19 153 MET A N 1
ATOM 1247 C CA . MET A 1 153 ? 7.692 1.881 20.791 1.00 93.19 153 MET A CA 1
ATOM 1248 C C . MET A 1 153 ? 6.388 1.462 21.489 1.00 93.19 153 MET A C 1
ATOM 1250 O O . MET A 1 153 ? 6.279 0.331 21.956 1.00 93.19 153 MET A O 1
ATOM 1254 N N . GLU A 1 154 ? 5.382 2.342 21.511 1.00 92.00 154 GLU A N 1
ATOM 1255 C CA . GLU A 1 154 ? 4.041 2.052 22.051 1.00 92.00 154 GLU A CA 1
ATOM 1256 C C . GLU A 1 154 ? 3.274 1.046 21.168 1.00 92.00 154 GLU A C 1
ATOM 1258 O O . GLU A 1 154 ? 2.459 0.260 21.650 1.00 92.00 154 GLU A O 1
ATOM 1263 N N . TYR A 1 155 ? 3.590 1.018 19.870 1.00 90.12 155 TYR A N 1
ATOM 1264 C CA . TYR A 1 155 ? 2.917 0.214 18.852 1.00 90.12 155 TYR A CA 1
ATOM 1265 C C . TYR A 1 155 ? 3.931 -0.699 18.144 1.00 90.12 155 TYR A C 1
ATOM 1267 O O . TYR A 1 155 ? 4.295 -0.416 17.004 1.00 90.12 155 TYR A O 1
ATOM 1275 N N . PRO A 1 156 ? 4.419 -1.795 18.753 1.00 86.25 156 PRO A N 1
ATOM 1276 C CA . PRO A 1 156 ? 5.610 -2.509 18.272 1.00 86.25 156 PRO A CA 1
ATOM 1277 C C . PRO A 1 156 ? 5.479 -3.119 16.865 1.00 86.25 156 PRO A C 1
ATOM 1279 O O . PRO A 1 156 ? 6.482 -3.279 16.172 1.00 86.25 156 PRO A O 1
ATOM 1282 N N . LEU A 1 157 ? 4.259 -3.435 16.415 1.00 88.88 157 LEU A N 1
ATOM 1283 C CA . LEU A 1 157 ? 4.005 -3.973 15.073 1.00 88.88 157 LEU A CA 1
ATOM 1284 C C . LEU A 1 157 ? 3.494 -2.900 14.098 1.00 88.88 157 LEU A C 1
ATOM 1286 O O . LEU A 1 157 ? 4.074 -2.716 13.029 1.00 88.88 157 LEU A O 1
ATOM 1290 N N . HIS A 1 158 ? 2.406 -2.217 14.462 1.00 95.19 158 HIS A N 1
ATOM 1291 C CA . HIS A 1 158 ? 1.735 -1.192 13.658 1.00 95.19 158 HIS A CA 1
ATOM 1292 C C . HIS A 1 158 ? 0.786 -0.375 14.539 1.00 95.19 158 HIS A C 1
ATOM 1294 O O . HIS A 1 158 ? 0.173 -0.938 15.445 1.00 95.19 158 HIS A O 1
ATOM 1300 N N . SER A 1 159 ? 0.642 0.92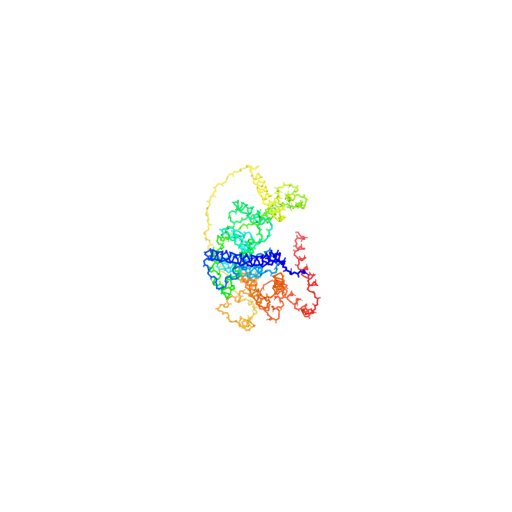6 14.288 1.00 94.31 159 SER A N 1
ATOM 1301 C CA . SER A 1 159 ? -0.246 1.812 15.057 1.00 94.31 159 SER A CA 1
ATOM 1302 C C . SER A 1 159 ? -1.655 1.916 14.468 1.00 94.31 159 SER A C 1
ATOM 1304 O O . SER A 1 159 ? -2.567 2.446 15.098 1.00 94.31 159 SER A O 1
ATOM 1306 N N . THR A 1 160 ? -1.855 1.424 13.242 1.00 93.56 160 THR A N 1
ATOM 1307 C CA . THR A 1 160 ? -3.093 1.578 12.464 1.00 93.56 160 THR A CA 1
ATOM 1308 C C . THR A 1 160 ? -3.499 3.056 12.300 1.00 93.56 160 THR A C 1
ATOM 1310 O O . THR A 1 160 ? -4.679 3.414 12.345 1.00 93.56 160 THR A O 1
ATOM 1313 N N . GLY A 1 161 ? -2.502 3.930 12.101 1.00 93.62 161 GLY A N 1
ATOM 1314 C CA . GLY A 1 161 ? -2.676 5.364 11.848 1.00 93.62 161 GLY A CA 1
ATOM 1315 C C . GLY A 1 161 ? -2.772 6.260 13.091 1.00 93.62 161 GLY A C 1
ATOM 1316 O O . GLY A 1 161 ? -3.296 7.371 12.982 1.00 93.62 161 GLY A O 1
ATOM 1317 N N . LEU A 1 162 ? -2.311 5.802 14.259 1.00 95.00 162 LEU A N 1
ATOM 1318 C CA . LEU A 1 162 ? -2.195 6.600 15.494 1.00 95.00 162 LEU A CA 1
ATOM 1319 C C . LEU A 1 162 ? -0.861 7.362 15.597 1.00 95.00 162 LEU A C 1
ATOM 1321 O O . LEU A 1 162 ? -0.751 8.329 16.360 1.00 95.00 162 LEU A O 1
ATOM 1325 N N . VAL A 1 163 ? 0.127 6.950 14.805 1.00 94.69 163 VAL A N 1
ATOM 1326 C CA . VAL A 1 163 ? 1.448 7.566 14.652 1.00 94.69 163 VAL A CA 1
ATOM 1327 C C . VAL A 1 163 ? 1.565 8.177 13.252 1.00 94.69 163 VAL A C 1
ATOM 1329 O O . VAL A 1 163 ? 1.021 7.636 12.288 1.00 94.69 163 VAL A O 1
ATOM 1332 N N . ASP A 1 164 ? 2.268 9.306 13.130 1.00 94.31 164 ASP A N 1
ATOM 1333 C CA . ASP A 1 164 ? 2.559 9.911 11.830 1.00 94.31 164 ASP A CA 1
ATOM 1334 C C . ASP A 1 164 ? 3.917 9.440 11.293 1.00 94.31 164 ASP A C 1
ATOM 1336 O O . ASP A 1 164 ? 4.966 9.786 11.830 1.00 94.31 164 ASP A O 1
ATOM 1340 N N . ALA A 1 165 ? 3.900 8.639 10.227 1.00 96.19 165 ALA A N 1
ATOM 1341 C CA . ALA A 1 165 ? 5.111 8.196 9.547 1.00 96.19 165 ALA A CA 1
ATOM 1342 C C . ALA A 1 165 ? 5.628 9.273 8.564 1.00 96.19 165 ALA A C 1
ATOM 1344 O O . ALA A 1 165 ? 4.862 9.731 7.696 1.00 96.19 165 ALA A O 1
ATOM 1345 N N . PRO A 1 166 ? 6.923 9.651 8.617 1.00 96.44 166 PRO A N 1
ATOM 1346 C CA . PRO A 1 166 ? 7.533 10.522 7.616 1.00 96.44 166 PRO A CA 1
ATOM 1347 C C . PRO A 1 166 ? 7.526 9.818 6.252 1.00 96.44 166 PRO A C 1
ATOM 1349 O O . PRO A 1 166 ? 8.196 8.801 6.085 1.00 96.44 166 PRO A O 1
ATOM 1352 N N . LYS A 1 167 ? 6.771 10.347 5.270 1.00 96.19 167 LYS A N 1
ATOM 1353 C CA . LYS A 1 167 ? 6.513 9.661 3.980 1.00 96.19 167 LYS A CA 1
ATOM 1354 C C . LYS A 1 167 ? 7.804 9.182 3.304 1.00 96.19 167 LYS A C 1
ATOM 1356 O O . LYS A 1 167 ? 7.879 8.030 2.909 1.00 96.19 167 LYS A O 1
ATOM 1361 N N . VAL A 1 168 ? 8.838 10.024 3.296 1.00 97.12 168 VAL A N 1
ATOM 1362 C CA . VAL A 1 168 ? 10.150 9.730 2.694 1.00 97.12 168 VAL A CA 1
ATOM 1363 C C . VAL A 1 168 ? 10.789 8.419 3.179 1.00 97.12 168 VAL A C 1
ATOM 1365 O O . VAL A 1 168 ? 11.514 7.793 2.419 1.00 97.12 168 VAL A O 1
ATOM 1368 N N . LEU A 1 169 ? 10.497 7.960 4.403 1.00 98.25 169 LEU A N 1
ATOM 1369 C CA . LEU A 1 169 ? 10.988 6.674 4.907 1.00 98.25 169 LEU A CA 1
ATOM 1370 C C . LEU A 1 169 ? 10.327 5.471 4.223 1.00 98.25 169 LEU A C 1
ATOM 1372 O O . LEU A 1 169 ? 10.963 4.434 4.073 1.00 98.25 169 LEU A O 1
ATOM 1376 N N . ALA A 1 170 ? 9.064 5.593 3.815 1.00 98.50 170 ALA A N 1
ATOM 1377 C CA . ALA A 1 170 ? 8.424 4.594 2.968 1.00 98.50 170 ALA A CA 1
ATOM 1378 C C . ALA A 1 170 ? 8.973 4.683 1.541 1.00 98.50 170 ALA A C 1
ATOM 1380 O O . ALA A 1 170 ? 9.395 3.668 0.992 1.00 98.50 170 ALA A O 1
ATOM 1381 N N . ASP A 1 171 ? 9.066 5.901 1.001 1.00 98.56 171 ASP A N 1
ATOM 1382 C CA . ASP A 1 171 ? 9.473 6.145 -0.385 1.00 98.56 171 ASP A CA 1
ATOM 1383 C C . ASP A 1 171 ? 10.855 5.566 -0.703 1.00 98.56 171 ASP A C 1
ATOM 1385 O O . ASP A 1 171 ? 11.035 4.974 -1.763 1.00 98.56 171 ASP A O 1
ATOM 1389 N N . ILE A 1 172 ? 11.831 5.683 0.210 1.00 98.19 172 ILE A N 1
ATOM 1390 C CA . ILE A 1 172 ? 13.170 5.097 0.015 1.00 98.19 172 ILE A CA 1
ATOM 1391 C C . ILE A 1 172 ? 13.155 3.563 0.061 1.00 98.19 172 ILE A C 1
ATOM 1393 O O . ILE A 1 172 ? 13.958 2.928 -0.616 1.00 98.19 172 ILE A O 1
ATOM 1397 N N . VAL A 1 173 ? 12.228 2.949 0.806 1.00 98.69 173 VAL A N 1
ATOM 1398 C CA . VAL A 1 173 ? 12.058 1.487 0.831 1.00 98.69 173 VAL A CA 1
ATOM 1399 C C . VAL A 1 173 ? 11.392 1.007 -0.457 1.00 98.69 173 VAL A C 1
ATOM 1401 O O . VAL A 1 173 ? 11.872 0.048 -1.056 1.00 98.69 173 VAL A O 1
ATOM 1404 N N . GLU A 1 174 ? 10.347 1.687 -0.934 1.00 98.69 174 GLU A N 1
ATOM 1405 C CA . GLU A 1 174 ? 9.741 1.403 -2.242 1.00 98.69 174 GLU A CA 1
ATOM 1406 C C . GLU A 1 174 ? 10.766 1.607 -3.361 1.00 98.69 174 GLU A C 1
ATOM 1408 O O . GLU A 1 174 ? 10.995 0.724 -4.179 1.00 98.69 174 GLU A O 1
ATOM 1413 N N . SER A 1 175 ? 11.475 2.727 -3.347 1.00 98.62 175 SER A N 1
ATOM 1414 C CA . SER A 1 175 ? 12.537 3.042 -4.295 1.00 98.62 175 SER A CA 1
ATOM 1415 C C . SER A 1 175 ? 13.650 1.989 -4.336 1.00 98.62 175 SER A C 1
ATOM 1417 O O . SER A 1 175 ? 14.031 1.542 -5.418 1.00 98.62 175 SER A O 1
ATOM 1419 N N . LEU A 1 176 ? 14.118 1.514 -3.178 1.00 98.56 176 LEU A N 1
ATOM 1420 C CA . LEU A 1 176 ? 15.082 0.416 -3.079 1.00 98.56 176 LEU A CA 1
ATOM 1421 C C . LEU A 1 176 ? 14.536 -0.883 -3.698 1.00 98.56 176 LEU A C 1
ATOM 1423 O O . LEU A 1 176 ? 15.238 -1.552 -4.456 1.00 98.56 176 LEU A O 1
ATOM 1427 N N . ILE A 1 177 ? 13.266 -1.209 -3.443 1.00 98.56 177 ILE A N 1
ATOM 1428 C CA . ILE A 1 177 ? 12.563 -2.345 -4.062 1.00 98.56 177 ILE A CA 1
ATOM 1429 C C . ILE A 1 177 ? 12.508 -2.178 -5.593 1.00 98.56 177 ILE A C 1
ATOM 1431 O O . ILE A 1 177 ? 12.814 -3.121 -6.325 1.00 98.56 177 ILE A O 1
ATOM 1435 N N . GLY A 1 178 ? 12.195 -0.978 -6.091 1.00 98.38 178 GLY A N 1
ATOM 1436 C CA . GLY A 1 178 ? 12.189 -0.645 -7.519 1.00 98.38 178 GLY A CA 1
ATOM 1437 C C . GLY A 1 178 ? 13.576 -0.722 -8.168 1.00 98.38 178 GLY A C 1
ATOM 1438 O O . GLY A 1 178 ? 13.709 -1.227 -9.284 1.00 98.38 178 GLY A O 1
ATOM 1439 N N . ALA A 1 179 ? 14.622 -0.298 -7.458 1.00 98.25 179 ALA A N 1
ATOM 1440 C CA . ALA A 1 179 ? 16.011 -0.409 -7.893 1.00 98.25 179 ALA A CA 1
ATOM 1441 C C . ALA A 1 179 ? 16.441 -1.878 -8.042 1.00 98.25 179 ALA A C 1
ATOM 1443 O O . ALA A 1 179 ? 16.969 -2.251 -9.090 1.00 98.25 179 ALA A O 1
ATOM 1444 N N . ILE A 1 180 ? 16.148 -2.726 -7.045 1.00 98.12 180 ILE A N 1
ATOM 1445 C CA . ILE A 1 180 ? 16.404 -4.179 -7.097 1.00 98.12 180 ILE A CA 1
ATOM 1446 C C . ILE A 1 180 ? 15.615 -4.827 -8.243 1.00 98.12 180 ILE A C 1
ATOM 1448 O O . ILE A 1 180 ? 16.144 -5.686 -8.946 1.00 98.12 180 ILE A O 1
ATOM 1452 N N . TYR A 1 181 ? 14.362 -4.417 -8.465 1.00 98.12 181 TYR A N 1
ATOM 1453 C CA . TYR A 1 181 ? 13.536 -4.946 -9.553 1.00 98.12 181 TYR A CA 1
ATOM 1454 C C . TYR A 1 181 ? 14.160 -4.692 -10.932 1.00 98.12 181 TYR A C 1
ATOM 1456 O O . TYR A 1 181 ? 14.228 -5.601 -11.761 1.00 98.12 181 TYR A O 1
ATOM 1464 N N . ILE A 1 182 ? 14.657 -3.474 -11.163 1.00 97.75 182 ILE A N 1
ATOM 1465 C CA . ILE A 1 182 ? 15.280 -3.069 -12.429 1.00 97.75 182 ILE A CA 1
ATOM 1466 C C . ILE A 1 182 ? 16.664 -3.718 -12.597 1.00 97.75 182 ILE A C 1
ATOM 1468 O O . ILE A 1 182 ? 16.938 -4.298 -13.647 1.00 97.75 182 ILE A O 1
ATOM 1472 N N . ASP A 1 183 ? 17.514 -3.700 -11.565 1.00 97.81 183 ASP A N 1
ATOM 1473 C CA . ASP A 1 183 ? 18.846 -4.330 -11.587 1.00 97.81 183 ASP A CA 1
ATOM 1474 C C . ASP A 1 183 ? 18.758 -5.864 -11.749 1.00 97.81 183 ASP A C 1
ATOM 1476 O O . ASP A 1 183 ? 19.527 -6.494 -12.485 1.00 97.81 183 ASP A O 1
ATOM 1480 N N . GLY A 1 184 ? 17.727 -6.467 -11.154 1.00 96.12 184 GLY A N 1
ATOM 1481 C CA . GLY A 1 184 ? 17.306 -7.855 -11.334 1.00 96.12 184 GLY A CA 1
ATOM 1482 C C . GLY A 1 184 ? 16.666 -8.166 -12.696 1.00 96.12 184 GLY A C 1
ATOM 1483 O O . GLY A 1 184 ? 16.161 -9.273 -12.875 1.00 96.12 184 GLY A O 1
ATOM 1484 N N . ASN A 1 185 ? 16.683 -7.230 -13.653 1.00 95.81 185 ASN A N 1
ATOM 1485 C CA . ASN A 1 185 ? 16.092 -7.355 -14.989 1.00 95.81 185 ASN A CA 1
ATOM 1486 C C . ASN A 1 185 ? 14.612 -7.787 -14.946 1.00 95.81 185 ASN A C 1
ATOM 1488 O O . ASN A 1 185 ? 14.207 -8.757 -15.589 1.00 95.81 185 ASN A O 1
ATOM 1492 N N . PHE A 1 186 ? 13.820 -7.073 -14.141 1.00 96.62 186 PHE A N 1
ATOM 1493 C CA . PHE A 1 186 ? 12.373 -7.244 -13.968 1.00 96.62 186 PHE A CA 1
ATOM 1494 C C . PHE A 1 186 ? 11.954 -8.629 -13.420 1.00 96.62 186 PHE A C 1
ATOM 1496 O O . PHE A 1 186 ? 10.809 -9.063 -13.566 1.00 96.62 186 PHE A O 1
ATOM 1503 N N . SER A 1 187 ? 12.874 -9.337 -12.751 1.00 95.88 187 SER A N 1
ATOM 1504 C CA . SER A 1 187 ? 12.647 -10.681 -12.206 1.00 95.88 187 SER A CA 1
ATOM 1505 C C . SER A 1 187 ? 11.961 -10.666 -10.836 1.00 95.88 187 SER A C 1
ATOM 1507 O O . SER A 1 187 ? 12.586 -10.373 -9.813 1.00 95.88 187 SER A O 1
ATOM 1509 N N . MET A 1 188 ? 10.696 -11.105 -10.800 1.00 94.06 188 MET A N 1
ATOM 1510 C CA . MET A 1 188 ? 9.924 -11.284 -9.558 1.00 94.06 188 MET A CA 1
ATOM 1511 C C . MET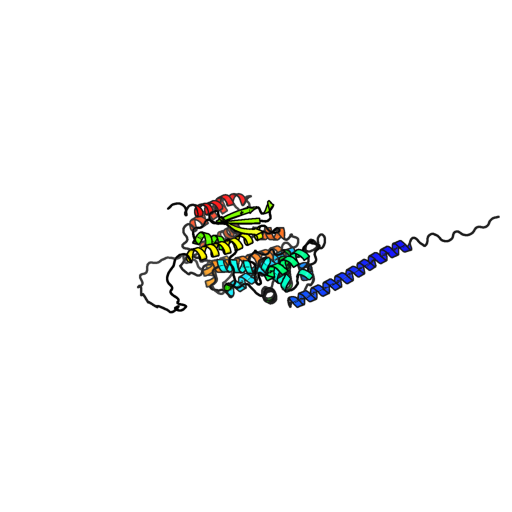 A 1 188 ? 10.551 -12.295 -8.577 1.00 94.06 188 MET A C 1
ATOM 1513 O O . MET A 1 188 ? 10.327 -12.204 -7.372 1.00 94.06 188 MET A O 1
ATOM 1517 N N . ASN A 1 189 ? 11.376 -13.227 -9.063 1.00 94.19 189 ASN A N 1
ATOM 1518 C CA . ASN A 1 189 ? 12.054 -14.206 -8.208 1.00 94.19 189 ASN A CA 1
ATOM 1519 C C . ASN A 1 189 ? 13.241 -13.590 -7.450 1.00 94.19 189 ASN A C 1
ATOM 1521 O O . ASN A 1 189 ? 13.426 -13.887 -6.273 1.00 94.19 189 ASN A O 1
ATOM 1525 N N . ILE A 1 190 ? 14.026 -12.725 -8.107 1.00 93.50 190 ILE A N 1
ATOM 1526 C CA . ILE A 1 190 ? 15.198 -12.069 -7.499 1.00 93.50 190 ILE A CA 1
ATOM 1527 C C . ILE A 1 190 ? 14.740 -11.080 -6.426 1.00 93.50 190 ILE A C 1
ATOM 1529 O O . ILE A 1 190 ? 15.185 -11.145 -5.283 1.00 93.50 190 ILE A O 1
ATOM 1533 N N . ILE A 1 191 ? 13.788 -10.210 -6.773 1.00 94.31 191 ILE A N 1
ATOM 1534 C CA . ILE A 1 191 ? 13.233 -9.230 -5.835 1.00 94.31 191 ILE A CA 1
ATOM 1535 C C . ILE A 1 191 ? 12.599 -9.917 -4.611 1.00 94.31 191 ILE A C 1
ATOM 1537 O O . ILE A 1 191 ? 12.805 -9.460 -3.491 1.00 94.31 191 ILE A O 1
ATOM 1541 N N . TRP A 1 192 ? 11.916 -11.059 -4.772 1.00 94.81 192 TRP A N 1
ATOM 1542 C CA . TRP A 1 192 ? 11.328 -11.783 -3.639 1.00 94.81 192 TRP A CA 1
ATOM 1543 C C . TRP A 1 192 ? 12.371 -12.326 -2.653 1.00 94.81 192 TRP A C 1
ATOM 1545 O O . TRP A 1 192 ? 12.170 -12.214 -1.444 1.00 94.81 192 TRP A O 1
ATOM 1555 N N . GLN A 1 193 ? 13.496 -12.862 -3.144 1.00 93.31 193 GLN A N 1
ATOM 1556 C CA . GLN A 1 193 ? 14.581 -13.379 -2.293 1.00 93.31 193 GLN A CA 1
ATOM 1557 C C . GLN A 1 193 ? 15.138 -12.311 -1.338 1.00 93.31 193 GLN A C 1
ATOM 1559 O O . GLN A 1 193 ? 15.464 -12.623 -0.192 1.00 93.31 193 GLN A O 1
ATOM 1564 N N . VAL A 1 194 ? 15.190 -11.056 -1.789 1.00 94.06 194 VAL A N 1
ATOM 1565 C CA . VAL A 1 194 ? 15.656 -9.907 -0.999 1.00 94.06 194 VAL A CA 1
ATOM 1566 C C . VAL A 1 194 ? 14.532 -9.353 -0.116 1.00 94.06 194 VAL A C 1
ATOM 1568 O O . VAL A 1 194 ? 14.637 -9.288 1.113 1.00 94.06 194 VAL A O 1
ATOM 1571 N N . VAL A 1 195 ? 13.409 -8.987 -0.738 1.00 93.69 195 VAL A N 1
ATOM 1572 C CA . VAL A 1 195 ? 12.330 -8.216 -0.106 1.00 93.69 195 VAL A CA 1
ATOM 1573 C C . VAL A 1 195 ? 11.588 -9.019 0.962 1.00 93.69 195 VAL A C 1
ATOM 1575 O O . VAL A 1 195 ? 11.177 -8.442 1.972 1.00 93.69 195 VAL A O 1
ATOM 1578 N N . LYS A 1 196 ? 11.485 -10.351 0.821 1.00 93.44 196 LYS A N 1
ATOM 1579 C CA . LYS A 1 196 ? 10.866 -11.214 1.842 1.00 93.44 196 LYS A CA 1
ATOM 1580 C C . LYS A 1 196 ? 11.495 -11.021 3.220 1.00 93.44 196 LYS A C 1
ATOM 1582 O O . LYS A 1 196 ? 10.762 -10.990 4.206 1.00 93.44 196 LYS A O 1
ATOM 1587 N N . ASN A 1 197 ? 12.822 -10.905 3.285 1.00 92.25 197 ASN A N 1
ATOM 1588 C CA . ASN A 1 197 ? 13.568 -10.751 4.535 1.00 92.25 197 ASN A CA 1
ATOM 1589 C C . ASN A 1 197 ? 13.520 -9.304 5.042 1.00 92.25 197 ASN A C 1
ATOM 1591 O O . ASN A 1 197 ? 13.279 -9.076 6.230 1.00 92.25 197 ASN A O 1
ATOM 1595 N N . LEU A 1 198 ? 13.674 -8.338 4.128 1.00 94.62 198 LEU A N 1
ATOM 1596 C CA . LEU A 1 198 ? 13.634 -6.902 4.412 1.00 94.62 198 LEU A CA 1
ATOM 1597 C C . LEU A 1 198 ? 12.325 -6.477 5.105 1.00 94.62 198 LEU A C 1
ATOM 1599 O O . LEU A 1 198 ? 12.346 -5.705 6.060 1.00 94.62 198 LEU A O 1
ATOM 1603 N N . LEU A 1 199 ? 11.178 -7.015 4.681 1.00 95.00 199 LEU A N 1
ATOM 1604 C CA . LEU A 1 199 ? 9.872 -6.617 5.220 1.00 95.00 199 LEU A CA 1
ATOM 1605 C C . LEU A 1 199 ? 9.480 -7.295 6.548 1.00 95.00 199 LEU A C 1
ATOM 1607 O O . LEU A 1 199 ? 8.436 -6.942 7.108 1.00 95.00 199 LEU A O 1
ATOM 1611 N N . GLN A 1 200 ? 10.266 -8.244 7.079 1.00 93.06 200 GLN A N 1
ATOM 1612 C CA . GLN A 1 200 ? 9.880 -8.966 8.300 1.00 93.06 200 GLN A CA 1
ATOM 1613 C C . GLN A 1 200 ? 9.919 -8.090 9.569 1.00 93.06 200 GLN A C 1
ATOM 1615 O O . GLN A 1 200 ? 10.844 -7.288 9.732 1.00 93.06 200 GLN A O 1
ATOM 1620 N N . PRO A 1 201 ? 9.000 -8.299 10.532 1.00 93.75 201 PRO A N 1
ATOM 1621 C CA . PRO A 1 201 ? 7.848 -9.197 10.454 1.00 93.75 201 PRO A CA 1
ATOM 1622 C C . PRO A 1 201 ? 6.738 -8.624 9.558 1.00 93.75 201 PRO A C 1
ATOM 1624 O O . PRO A 1 201 ? 6.445 -7.426 9.605 1.00 93.75 201 PRO A O 1
ATOM 1627 N N . LEU A 1 202 ? 6.098 -9.486 8.767 1.00 94.88 202 LEU A N 1
ATOM 1628 C CA . LEU A 1 202 ? 4.821 -9.160 8.125 1.00 94.88 202 LEU A CA 1
ATOM 1629 C C . LEU A 1 202 ? 3.668 -9.253 9.135 1.00 94.88 202 LEU A C 1
ATOM 1631 O O . LEU A 1 202 ? 3.707 -10.026 10.095 1.00 94.88 202 LEU A O 1
ATOM 1635 N N . ILE A 1 203 ? 2.629 -8.455 8.908 1.00 95.81 203 ILE A N 1
ATOM 1636 C CA . ILE A 1 203 ? 1.379 -8.495 9.665 1.00 95.81 203 ILE A CA 1
ATOM 1637 C C . ILE A 1 203 ? 0.553 -9.659 9.118 1.00 95.81 203 ILE A C 1
ATOM 1639 O O . ILE A 1 203 ? 0.370 -9.774 7.907 1.00 95.81 203 ILE A O 1
ATOM 1643 N N . THR A 1 204 ? 0.095 -10.541 10.003 1.00 96.75 204 THR A N 1
ATOM 1644 C CA . THR A 1 204 ? -0.671 -11.747 9.659 1.00 96.75 204 THR A CA 1
ATOM 1645 C C . THR A 1 204 ? -2.173 -11.520 9.898 1.00 96.75 204 THR A C 1
ATOM 1647 O O . THR A 1 204 ? -2.529 -10.573 10.607 1.00 96.75 204 THR A O 1
ATOM 1650 N N . PRO A 1 205 ? -3.083 -12.353 9.350 1.00 96.56 205 PRO A N 1
ATOM 1651 C CA . PRO A 1 205 ? -4.528 -12.201 9.542 1.00 96.56 205 PRO A CA 1
ATOM 1652 C C . PRO A 1 205 ? -4.967 -12.136 11.013 1.00 96.56 205 PRO A C 1
ATOM 1654 O O . PRO A 1 205 ? -5.918 -11.429 11.334 1.00 96.56 205 PRO A O 1
ATOM 1657 N N . GLU A 1 206 ? -4.258 -12.830 11.905 1.00 95.00 206 GLU A N 1
ATOM 1658 C CA . GLU A 1 206 ? -4.533 -12.898 13.348 1.00 95.00 206 GLU A CA 1
ATOM 1659 C C . GLU A 1 206 ? -4.133 -11.604 14.068 1.00 95.00 206 GLU A C 1
ATOM 1661 O O . GLU A 1 206 ? -4.727 -11.246 15.081 1.00 95.00 206 GLU A O 1
ATOM 1666 N N . LYS A 1 207 ? -3.132 -10.891 13.532 1.00 94.88 207 LYS A N 1
ATOM 1667 C CA . LYS A 1 207 ? -2.626 -9.611 14.052 1.00 94.88 207 LYS A CA 1
ATOM 1668 C C . LYS A 1 207 ? -3.206 -8.399 13.316 1.00 94.88 207 LYS A C 1
ATOM 1670 O O . LYS A 1 207 ? -2.828 -7.267 13.608 1.00 94.88 207 LYS A O 1
ATOM 1675 N N . LEU A 1 208 ? -4.093 -8.614 12.342 1.00 93.94 208 LEU A N 1
ATOM 1676 C CA . LEU A 1 208 ? -4.650 -7.552 11.513 1.00 93.94 208 LEU A CA 1
ATOM 1677 C C . LEU A 1 208 ? -5.711 -6.755 12.282 1.00 93.94 208 LEU A C 1
ATOM 1679 O O . LEU A 1 208 ? -6.896 -7.096 12.301 1.00 93.94 208 LEU A O 1
ATOM 1683 N N . GLU A 1 209 ? -5.302 -5.633 12.860 1.00 92.00 209 GLU A N 1
ATOM 1684 C CA . GLU A 1 209 ? -6.205 -4.733 13.571 1.00 92.00 209 GLU A CA 1
ATOM 1685 C C . GLU A 1 209 ? -7.257 -4.079 12.659 1.00 92.00 209 GLU A C 1
ATOM 1687 O O . GLU A 1 209 ? -7.073 -3.904 11.450 1.00 92.00 209 GLU A O 1
ATOM 1692 N N . ILE A 1 210 ? -8.417 -3.759 13.242 1.00 91.31 210 ILE A N 1
ATOM 1693 C CA . ILE A 1 210 ? -9.446 -2.920 12.610 1.00 91.31 210 ILE A CA 1
ATOM 1694 C C . ILE A 1 210 ? -9.079 -1.456 12.880 1.00 91.31 210 ILE A C 1
ATOM 1696 O O . ILE A 1 210 ? -8.705 -1.105 14.002 1.00 91.31 210 ILE A O 1
ATOM 1700 N N . HIS A 1 211 ? -9.210 -0.599 11.867 1.00 94.62 211 HIS A N 1
ATOM 1701 C CA . HIS A 1 211 ? -8.905 0.828 11.979 1.00 94.62 211 HIS A CA 1
ATOM 1702 C C . HIS A 1 211 ? -9.741 1.511 13.083 1.00 94.62 211 HIS A C 1
ATOM 1704 O O . HIS A 1 211 ? -10.934 1.207 13.193 1.00 94.62 211 HIS A O 1
ATOM 1710 N N . PRO A 1 212 ? -9.170 2.415 13.911 1.00 96.31 212 PRO A N 1
ATOM 1711 C CA . PRO A 1 212 ? -9.868 2.989 15.066 1.00 96.31 212 PRO A CA 1
ATOM 1712 C C . PRO A 1 212 ? -11.221 3.637 14.746 1.00 96.31 212 PRO A C 1
ATOM 1714 O O . PRO A 1 212 ? -12.178 3.454 15.498 1.00 96.31 212 PRO A O 1
ATOM 1717 N N . VAL A 1 213 ? -11.326 4.342 13.613 1.00 97.19 213 VAL A N 1
ATOM 1718 C CA . VAL A 1 213 ? -12.573 4.989 13.165 1.00 97.19 213 VAL A CA 1
ATOM 1719 C C . VAL A 1 213 ? -13.643 3.942 12.851 1.00 97.19 213 VAL A C 1
ATOM 1721 O O . VAL A 1 213 ? -14.788 4.077 13.281 1.00 97.19 213 VAL A O 1
ATOM 1724 N N . THR A 1 214 ? -13.268 2.855 12.177 1.00 95.75 214 THR A N 1
ATOM 1725 C CA . THR A 1 214 ? -14.167 1.726 11.905 1.00 95.75 214 THR A CA 1
ATOM 1726 C C . THR A 1 214 ? -14.588 1.022 13.197 1.00 95.75 214 THR A C 1
ATOM 1728 O O . THR A 1 214 ? -15.783 0.809 13.391 1.00 95.75 214 THR A O 1
ATOM 1731 N N . LYS A 1 215 ? -13.651 0.750 14.124 1.00 95.81 215 LYS A N 1
ATOM 1732 C CA . LYS A 1 215 ? -13.937 0.114 15.427 1.00 95.81 215 LYS A CA 1
ATOM 1733 C C . LYS A 1 215 ? -15.039 0.842 16.201 1.00 95.81 215 LYS A C 1
ATOM 1735 O O . LYS A 1 215 ? -15.970 0.194 16.678 1.00 95.81 215 LYS A O 1
ATOM 1740 N N . ILE A 1 216 ? -14.961 2.173 16.336 1.00 97.31 216 ILE A N 1
ATOM 1741 C CA . ILE A 1 216 ? -15.996 2.930 17.060 1.00 97.31 216 ILE A CA 1
ATOM 1742 C C . ILE A 1 216 ? -17.324 2.991 16.298 1.00 97.31 216 ILE A C 1
ATOM 1744 O O . ILE A 1 216 ? -18.374 2.866 16.928 1.00 97.31 216 ILE A O 1
ATOM 1748 N N . ILE A 1 217 ? -17.305 3.135 14.968 1.00 97.25 217 ILE A N 1
ATOM 1749 C CA . ILE A 1 217 ? -18.532 3.174 14.158 1.00 97.25 217 ILE A CA 1
ATOM 1750 C C . ILE A 1 217 ? -19.289 1.843 14.259 1.00 97.25 217 ILE A C 1
ATOM 1752 O O . ILE A 1 217 ? -20.472 1.852 14.595 1.00 97.25 217 ILE A O 1
ATOM 1756 N N . GLU A 1 218 ? -18.614 0.711 14.047 1.00 96.44 218 GLU A N 1
ATOM 1757 C CA . GLU A 1 218 ? -19.215 -0.627 14.145 1.00 96.44 218 GLU A CA 1
ATOM 1758 C C . GLU A 1 218 ? -19.727 -0.918 15.565 1.00 96.44 218 GLU A C 1
ATOM 1760 O O . GLU A 1 218 ? -20.843 -1.419 15.733 1.00 96.44 218 GLU A O 1
ATOM 1765 N N . LEU A 1 219 ? -18.959 -0.548 16.600 1.00 96.19 219 LEU A N 1
ATOM 1766 C CA . LEU A 1 219 ? -19.378 -0.696 17.997 1.00 96.19 219 LEU A CA 1
ATOM 1767 C C . LEU A 1 219 ? -20.641 0.121 18.304 1.00 96.19 219 LEU A C 1
ATOM 1769 O O . LEU A 1 219 ? -21.562 -0.399 18.935 1.00 96.19 219 LEU A O 1
ATOM 1773 N N . CYS A 1 220 ? -20.703 1.379 17.862 1.00 96.12 220 CYS A N 1
ATOM 1774 C CA . CYS A 1 220 ? -21.864 2.238 18.090 1.00 96.12 220 CYS A CA 1
ATOM 1775 C C . CYS A 1 220 ? -23.094 1.716 17.338 1.00 96.12 220 CYS A C 1
ATOM 1777 O O . CYS A 1 220 ? -24.141 1.532 17.955 1.00 96.12 220 CYS A O 1
ATOM 1779 N N . GLN A 1 221 ? -22.947 1.374 16.053 1.00 96.00 221 GLN A N 1
ATOM 1780 C CA . GLN A 1 221 ? -24.021 0.807 15.228 1.00 96.00 221 GLN A CA 1
ATOM 1781 C C . GLN A 1 221 ? -24.603 -0.474 15.838 1.00 96.00 221 GLN A C 1
ATOM 1783 O O . GLN A 1 221 ? -25.821 -0.587 15.969 1.00 96.00 221 GLN A O 1
ATOM 1788 N N . LYS A 1 222 ? -23.751 -1.404 16.296 1.00 95.81 222 LYS A N 1
ATOM 1789 C CA . LYS A 1 222 ? -24.180 -2.655 16.947 1.00 95.81 222 LYS A CA 1
ATOM 1790 C C . LYS A 1 222 ? -24.982 -2.435 18.240 1.00 95.81 222 LYS A C 1
ATOM 1792 O O . LYS A 1 222 ? -25.744 -3.313 18.631 1.00 95.81 222 LYS A O 1
ATOM 1797 N N . ASN A 1 223 ? -24.816 -1.287 18.899 1.00 94.69 223 ASN A N 1
ATOM 1798 C CA . ASN A 1 223 ? -25.511 -0.931 20.140 1.00 94.69 223 ASN A CA 1
ATOM 1799 C C . ASN A 1 223 ? -26.587 0.161 19.940 1.00 94.69 223 ASN A C 1
ATOM 1801 O O . ASN A 1 223 ? -27.098 0.690 20.924 1.00 94.69 223 ASN A O 1
ATOM 1805 N N . GLY A 1 224 ? -26.924 0.523 18.693 1.00 95.44 224 GLY A N 1
ATOM 1806 C CA . GLY A 1 224 ? -27.925 1.555 18.382 1.00 95.44 224 GLY A CA 1
ATOM 1807 C C . GLY A 1 224 ? -27.516 2.998 18.722 1.00 95.44 224 GLY A C 1
ATOM 1808 O O . GLY A 1 224 ? -28.370 3.883 18.730 1.00 95.44 224 GLY A O 1
ATOM 1809 N N . LEU A 1 225 ? -26.233 3.244 19.001 1.00 95.94 225 LEU A N 1
ATOM 1810 C CA . LEU A 1 225 ? -25.702 4.542 19.431 1.00 95.94 225 LEU A CA 1
ATOM 1811 C C . LEU A 1 225 ? -25.319 5.413 18.223 1.00 95.94 225 LEU A C 1
ATOM 1813 O O . LEU A 1 225 ? -24.782 4.917 17.228 1.00 95.94 225 LEU A O 1
ATOM 1817 N N . LYS A 1 226 ? -25.523 6.731 18.318 1.00 96.50 226 LYS A N 1
ATOM 1818 C CA . LYS A 1 226 ? -25.171 7.691 17.259 1.00 96.50 226 LYS A CA 1
ATOM 1819 C C . LYS A 1 226 ? -23.807 8.319 17.526 1.00 96.50 226 LYS A C 1
ATOM 1821 O O . LYS A 1 226 ? -23.659 9.111 18.453 1.00 96.50 226 LYS A O 1
ATOM 1826 N N . VAL A 1 227 ? -22.825 8.006 16.680 1.00 97.50 227 VAL A N 1
ATOM 1827 C CA . VAL A 1 227 ? -21.483 8.610 16.712 1.00 97.50 227 VAL A CA 1
ATOM 1828 C C . VAL A 1 227 ? -21.405 9.859 15.827 1.00 97.50 227 VAL A C 1
ATOM 1830 O O . VAL A 1 227 ? -21.902 9.867 14.701 1.00 97.50 227 VAL A O 1
ATOM 1833 N N . LYS A 1 228 ? -20.756 10.913 16.326 1.00 97.88 228 LYS A N 1
ATOM 1834 C CA . LYS A 1 228 ? -20.441 12.147 15.598 1.00 97.88 228 LYS A CA 1
ATOM 1835 C C . LYS A 1 228 ? -18.998 12.558 15.882 1.00 97.88 228 LYS A C 1
ATOM 1837 O O . LYS A 1 228 ? -18.585 12.612 17.037 1.00 97.88 228 LYS A O 1
ATOM 1842 N N . PHE A 1 229 ? -18.261 12.901 14.833 1.00 97.69 229 PHE A N 1
ATOM 1843 C CA . PHE A 1 229 ? -16.967 13.569 14.947 1.00 97.69 229 PHE A CA 1
ATOM 1844 C C . PHE A 1 229 ? -17.192 15.086 14.962 1.00 97.69 229 PHE A C 1
ATOM 1846 O O . PHE A 1 229 ? -18.002 15.601 14.186 1.00 97.69 229 PHE A O 1
ATOM 1853 N N . VAL A 1 230 ? -16.508 15.788 15.862 1.00 97.31 230 VAL A N 1
ATOM 1854 C CA . VAL A 1 230 ? -16.449 17.253 15.912 1.00 97.31 230 VAL A CA 1
ATOM 1855 C C . VAL A 1 230 ? -15.006 17.647 15.637 1.00 97.31 230 VAL A C 1
ATOM 1857 O O . VAL A 1 230 ? -14.079 17.117 16.243 1.00 97.31 230 VAL A O 1
ATOM 1860 N N . ASP A 1 231 ? -14.833 18.521 14.660 1.00 96.25 231 ASP A N 1
ATOM 1861 C CA . ASP A 1 231 ? -13.558 18.829 14.032 1.00 96.25 231 ASP A CA 1
ATOM 1862 C C . ASP A 1 231 ? -13.225 20.294 14.315 1.00 96.25 231 ASP A C 1
ATOM 1864 O O . ASP A 1 231 ? -13.973 21.186 13.920 1.00 96.25 231 ASP A O 1
ATOM 1868 N N . SER A 1 232 ? -12.146 20.518 15.060 1.00 95.75 232 SER A N 1
ATOM 1869 C CA . SER A 1 232 ? -11.593 21.845 15.370 1.00 95.75 232 SER A CA 1
ATOM 1870 C C . SER A 1 232 ? -10.075 21.816 15.186 1.00 95.75 232 SER A C 1
ATOM 1872 O O . SER A 1 232 ? -9.292 22.386 15.957 1.00 95.75 232 SER A O 1
ATOM 1874 N N . TRP A 1 233 ? -9.649 21.023 14.197 1.00 96.25 233 TRP A N 1
ATOM 1875 C CA . TRP A 1 233 ? -8.253 20.682 13.997 1.00 96.25 233 TRP A CA 1
ATOM 1876 C C . TRP A 1 233 ? -7.443 21.871 13.470 1.00 96.25 233 TRP A C 1
ATOM 1878 O O . TRP A 1 233 ? -6.289 22.028 13.858 1.00 96.25 233 TRP A O 1
ATOM 1888 N N . GLU A 1 234 ? -8.048 22.727 12.644 1.00 94.38 234 GLU A N 1
ATOM 1889 C CA . GLU A 1 234 ? -7.378 23.908 12.084 1.00 94.38 234 GLU A CA 1
ATOM 1890 C C . GLU A 1 234 ? -7.128 24.986 13.152 1.00 94.38 234 GLU A C 1
ATOM 1892 O O . GLU A 1 234 ? -6.114 25.676 13.096 1.00 94.38 234 GLU A O 1
ATOM 1897 N N . GLU A 1 235 ? -7.994 25.092 14.165 1.00 94.06 235 GLU A N 1
ATOM 1898 C CA . GLU A 1 235 ? -7.858 26.068 15.251 1.00 94.06 235 GLU A CA 1
ATOM 1899 C C . GLU A 1 235 ? -7.024 25.556 16.435 1.00 94.06 235 GLU A C 1
ATOM 1901 O O . GLU A 1 235 ? -6.362 26.343 17.112 1.00 94.06 235 GLU A O 1
ATOM 1906 N N . THR A 1 236 ? -7.078 24.252 16.737 1.00 94.12 236 THR A N 1
ATOM 1907 C CA . THR A 1 236 ? -6.541 23.703 18.003 1.00 94.12 236 THR A CA 1
ATOM 1908 C C . THR A 1 236 ? -5.676 22.449 17.867 1.00 94.12 236 THR A C 1
ATOM 1910 O O . THR A 1 236 ? -5.090 22.009 18.863 1.00 94.12 236 THR A O 1
ATOM 1913 N N . GLY A 1 237 ? -5.606 21.847 16.675 1.00 95.19 237 GLY A N 1
ATOM 1914 C CA . GLY A 1 237 ? -5.015 20.524 16.454 1.00 95.19 237 GLY A CA 1
ATOM 1915 C C . GLY A 1 237 ? -5.843 19.360 17.019 1.00 95.19 237 GLY A C 1
ATOM 1916 O O . GLY A 1 237 ? -5.348 18.230 17.044 1.00 95.19 237 GLY A O 1
ATOM 1917 N N . GLU A 1 238 ? -7.072 19.605 17.495 1.00 96.69 238 GLU A N 1
ATOM 1918 C CA . GLU A 1 238 ? -7.930 18.611 18.158 1.00 96.69 238 GLU A CA 1
ATOM 1919 C C . GLU A 1 238 ? -9.121 18.156 17.305 1.00 96.69 238 GLU A C 1
ATOM 1921 O O . GLU A 1 238 ? -9.746 18.920 16.570 1.00 96.69 238 GLU A O 1
ATOM 1926 N N . VAL A 1 239 ? -9.465 16.879 17.467 1.00 98.00 239 VAL A N 1
ATOM 1927 C CA . VAL A 1 239 ? -10.720 16.277 17.011 1.00 98.00 239 VAL A CA 1
ATOM 1928 C C . VAL A 1 239 ? -11.378 15.590 18.202 1.00 98.00 239 VAL A C 1
ATOM 1930 O O . VAL A 1 239 ? -10.712 14.934 19.008 1.00 98.00 239 VAL A O 1
ATOM 1933 N N . GLU A 1 240 ? -12.695 15.714 18.305 1.00 98.25 240 GLU A N 1
ATOM 1934 C CA . GLU A 1 240 ? -13.502 15.072 19.335 1.00 98.25 240 GLU A CA 1
ATOM 1935 C C . GLU A 1 240 ? -14.443 14.023 18.739 1.00 98.25 240 GLU A C 1
ATOM 1937 O O . GLU A 1 240 ? -14.953 14.168 17.626 1.00 98.25 240 GLU A O 1
ATOM 1942 N N . VAL A 1 241 ? -14.736 12.981 19.515 1.00 98.31 241 VAL A N 1
ATOM 1943 C CA . VAL A 1 241 ? -15.778 12.002 19.207 1.00 98.31 241 VAL A CA 1
ATOM 1944 C C . VAL A 1 241 ? -16.854 12.064 20.273 1.00 98.31 241 VAL A C 1
ATOM 1946 O O . VAL A 1 241 ? -16.588 11.902 21.465 1.00 98.31 241 VAL A O 1
ATOM 1949 N N . HIS A 1 242 ? -18.082 12.275 19.816 1.00 98.12 242 HIS A N 1
ATOM 1950 C CA . HIS A 1 242 ? -19.287 12.333 20.625 1.00 98.12 242 HIS A CA 1
ATOM 1951 C C . HIS A 1 242 ? -20.181 11.140 20.293 1.00 98.12 242 HIS A C 1
ATOM 1953 O O . HIS A 1 242 ? -20.375 10.815 19.122 1.00 98.12 242 HIS A O 1
ATOM 1959 N N . VAL A 1 243 ? -20.746 10.500 21.313 1.00 97.25 243 VAL A N 1
ATOM 1960 C CA . VAL A 1 243 ? -21.713 9.404 21.174 1.00 97.25 243 VAL A CA 1
ATOM 1961 C C . VAL A 1 243 ? -22.973 9.772 21.949 1.00 97.25 243 VAL A C 1
ATOM 1963 O O . VAL A 1 243 ? -22.900 10.129 23.124 1.00 97.25 243 VAL A O 1
ATOM 1966 N N . ASP A 1 244 ? -24.116 9.773 21.261 1.00 94.75 244 ASP A N 1
ATOM 1967 C CA . ASP A 1 244 ? -25.409 10.281 21.750 1.00 94.75 244 ASP A CA 1
ATOM 1968 C C . ASP A 1 244 ? -25.309 11.680 22.394 1.00 94.75 244 ASP A C 1
ATOM 1970 O O . ASP A 1 244 ? -25.890 11.968 23.441 1.00 94.75 244 ASP A O 1
ATOM 1974 N N . GLY A 1 245 ? -24.518 12.560 21.767 1.00 92.94 245 GLY A N 1
ATOM 1975 C CA . GLY A 1 245 ? -24.296 13.940 22.216 1.00 92.94 245 GLY A CA 1
ATOM 1976 C C . GLY A 1 245 ? -23.355 14.096 23.417 1.00 92.94 245 GLY A C 1
ATOM 1977 O O . GLY A 1 245 ? -23.181 15.213 23.895 1.00 92.94 245 GLY A O 1
ATOM 1978 N N . LYS A 1 246 ? -22.740 13.012 23.909 1.00 95.88 246 LYS A N 1
ATOM 1979 C CA . LYS A 1 246 ? -21.737 13.051 24.982 1.00 95.88 246 LYS A CA 1
ATOM 1980 C C . LYS A 1 246 ? -20.337 12.861 24.416 1.00 95.88 246 LYS A C 1
ATOM 1982 O O . LYS A 1 246 ? -20.099 11.891 23.699 1.00 95.88 246 LYS A O 1
ATOM 1987 N N . LEU A 1 247 ? -19.403 13.728 24.798 1.00 97.31 247 LEU A N 1
ATOM 1988 C CA . LEU A 1 247 ? -17.978 13.554 24.517 1.00 97.31 247 LEU A CA 1
ATOM 1989 C C . LEU A 1 247 ? -17.485 12.218 25.100 1.00 97.31 247 LEU A C 1
ATOM 1991 O O . LEU A 1 247 ? -17.623 11.977 26.299 1.00 97.31 247 LEU A O 1
ATOM 1995 N N . VAL A 1 248 ? -16.905 11.362 24.257 1.00 97.44 248 VAL A N 1
ATOM 1996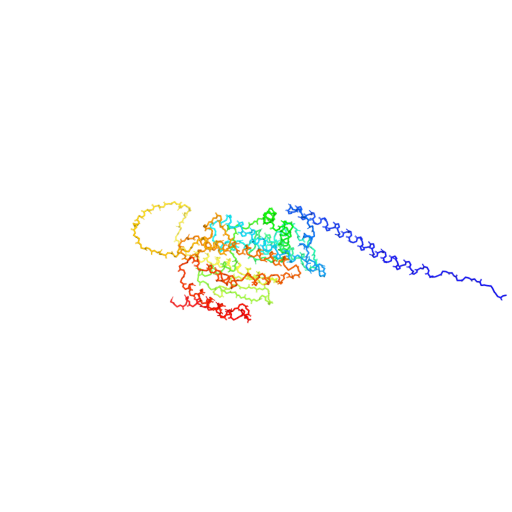 C CA . VAL A 1 248 ? -16.300 10.078 24.663 1.00 97.44 248 VAL A CA 1
ATOM 1997 C C . VAL A 1 248 ? -14.814 9.981 24.336 1.00 97.44 248 VAL A C 1
ATOM 1999 O O . VAL A 1 248 ? -14.114 9.210 24.981 1.00 97.44 248 VAL A O 1
ATOM 2002 N N . GLY A 1 249 ? -14.312 10.750 23.368 1.00 97.50 249 GLY A N 1
ATOM 2003 C CA . GLY A 1 249 ? -12.905 10.715 22.975 1.00 97.50 249 GLY A CA 1
ATOM 2004 C C . GLY A 1 249 ? -12.407 12.060 22.467 1.00 97.50 249 GLY A C 1
ATOM 2005 O O . GLY A 1 249 ? -13.152 12.802 21.834 1.00 97.50 249 GLY A O 1
ATOM 2006 N N . LYS A 1 250 ? -11.130 12.345 22.716 1.00 97.62 250 LYS A N 1
ATOM 2007 C CA . LYS A 1 250 ? -10.380 13.446 22.104 1.00 97.62 250 LYS A CA 1
ATOM 2008 C C . LYS A 1 250 ? -9.093 12.909 21.496 1.00 97.62 250 LYS A C 1
ATOM 2010 O O . LYS A 1 250 ? -8.505 11.972 22.037 1.00 97.62 250 LYS A O 1
ATOM 2015 N N . GLY A 1 251 ? -8.642 13.511 20.406 1.00 97.00 251 GLY A N 1
ATOM 2016 C CA . GLY A 1 251 ? -7.350 13.236 19.790 1.00 97.00 251 GLY A CA 1
ATOM 2017 C C . GLY A 1 251 ? -6.703 14.537 19.356 1.00 97.00 251 GLY A C 1
ATOM 2018 O O . GLY A 1 251 ? -7.317 15.308 18.625 1.00 97.00 251 GLY A O 1
ATOM 2019 N N . LYS A 1 252 ? -5.470 14.774 19.810 1.00 96.00 252 LYS A N 1
ATOM 2020 C CA . LYS A 1 252 ? -4.672 15.947 19.449 1.00 96.00 252 LYS A CA 1
ATOM 2021 C C . LYS A 1 252 ? -3.455 15.528 18.638 1.00 96.00 252 LYS A C 1
ATOM 2023 O O . LYS A 1 252 ? -2.744 14.596 19.033 1.00 96.00 252 LYS A O 1
ATOM 2028 N N . PHE A 1 253 ? -3.219 16.208 17.520 1.00 94.75 253 PHE A N 1
ATOM 2029 C CA . PHE A 1 253 ? -1.976 16.094 16.764 1.00 94.75 253 PHE A CA 1
ATOM 2030 C C . PHE A 1 253 ? -1.798 17.275 15.806 1.00 94.75 253 PHE A C 1
ATOM 2032 O O . PHE A 1 253 ? -2.679 17.536 14.993 1.00 94.75 253 PHE A O 1
ATOM 2039 N N . ASN A 1 254 ? -0.649 17.951 15.858 1.00 89.25 254 ASN A N 1
ATOM 2040 C CA . ASN A 1 254 ? -0.398 19.157 15.057 1.00 89.25 254 ASN A CA 1
ATOM 2041 C C . ASN A 1 254 ? 0.062 18.858 13.611 1.00 89.25 254 ASN A C 1
ATOM 2043 O O . ASN A 1 254 ? 0.104 19.772 12.797 1.00 89.25 254 ASN A O 1
ATOM 2047 N N . GLY A 1 255 ? 0.427 17.606 13.294 1.00 87.94 255 GLY A N 1
ATOM 2048 C CA . GLY A 1 255 ? 0.877 17.177 11.960 1.00 87.94 255 GLY A CA 1
ATOM 2049 C C . GLY A 1 255 ? -0.283 16.845 11.014 1.00 87.94 255 GLY A C 1
ATOM 2050 O O . GLY A 1 255 ? -1.002 17.726 10.560 1.00 87.94 255 GLY A O 1
ATOM 2051 N N . LYS A 1 256 ? -0.496 15.571 10.664 1.00 91.69 256 LYS A N 1
ATOM 2052 C CA . LYS A 1 256 ? -1.649 15.172 9.834 1.00 91.69 256 LYS A CA 1
ATOM 2053 C C . LYS A 1 256 ? -2.950 15.099 10.647 1.00 91.69 256 LYS A C 1
ATOM 2055 O O . LYS A 1 256 ? -3.094 14.240 11.514 1.00 91.69 256 LYS A O 1
ATOM 2060 N N . LYS A 1 257 ? -3.962 15.884 10.254 1.00 95.81 257 LYS A N 1
ATOM 2061 C CA . LYS A 1 257 ? -5.362 15.827 10.742 1.00 95.81 257 LYS A CA 1
ATOM 2062 C C . LYS A 1 257 ? -5.920 14.411 10.935 1.00 95.81 257 LYS A C 1
ATOM 2064 O O . LYS A 1 257 ? -6.583 14.128 11.930 1.00 95.81 257 LYS A O 1
ATOM 2069 N N . LEU A 1 258 ? -5.619 13.497 10.009 1.00 95.44 258 LEU A N 1
ATOM 2070 C CA . LEU A 1 258 ? -6.067 12.102 10.072 1.00 95.44 258 LEU A CA 1
ATOM 2071 C C . LEU A 1 258 ? -5.586 11.375 11.343 1.00 95.44 258 LEU A C 1
ATOM 2073 O O . LEU A 1 258 ? -6.329 10.573 11.899 1.00 95.44 258 LEU A O 1
ATOM 2077 N N . VAL A 1 259 ? -4.390 11.688 11.844 1.00 96.06 259 VAL A N 1
ATOM 2078 C CA . VAL A 1 259 ? -3.849 11.108 13.084 1.00 96.06 259 VAL A CA 1
ATOM 2079 C C . VAL A 1 259 ? -4.626 11.615 14.305 1.00 96.06 259 VAL A C 1
ATOM 2081 O O . VAL A 1 259 ? -4.945 10.826 15.193 1.00 96.06 259 VAL A O 1
ATOM 2084 N N . ALA A 1 260 ? -5.027 12.893 14.326 1.00 97.12 260 ALA A N 1
ATOM 2085 C CA . ALA A 1 260 ? -5.909 13.430 15.365 1.00 97.12 260 ALA A CA 1
ATOM 2086 C C . ALA A 1 260 ? -7.284 12.729 15.358 1.00 97.12 260 ALA A C 1
ATOM 2088 O O . ALA A 1 260 ? -7.738 12.276 16.409 1.00 97.12 260 ALA A O 1
ATOM 2089 N N . ILE A 1 261 ? -7.894 12.538 14.177 1.00 97.75 261 ILE A N 1
ATOM 2090 C CA . ILE A 1 261 ? -9.144 11.768 14.006 1.00 97.75 261 ILE A CA 1
ATOM 2091 C C . ILE A 1 261 ? -8.988 10.336 14.546 1.00 97.75 261 ILE A C 1
ATOM 2093 O O . ILE A 1 261 ? -9.837 9.861 15.303 1.00 97.75 261 ILE A O 1
ATOM 2097 N N . ASN A 1 262 ? -7.897 9.650 14.193 1.00 97.44 262 ASN A N 1
ATOM 2098 C CA . ASN A 1 262 ? -7.660 8.260 14.588 1.00 97.44 262 ASN A CA 1
ATOM 2099 C C . ASN A 1 262 ? -7.453 8.122 16.103 1.00 97.44 262 ASN A C 1
ATOM 2101 O O . ASN A 1 262 ? -8.037 7.226 16.714 1.00 97.44 262 ASN A O 1
ATOM 2105 N N . ARG A 1 263 ? -6.697 9.039 16.724 1.00 97.31 263 ARG A N 1
ATOM 2106 C CA . ARG A 1 263 ? -6.525 9.112 18.187 1.00 97.31 263 ARG A CA 1
ATOM 2107 C C . ARG A 1 263 ? -7.853 9.387 18.894 1.00 97.31 263 ARG A C 1
ATOM 2109 O O . ARG A 1 263 ? -8.174 8.717 19.872 1.00 97.31 263 ARG A O 1
ATOM 2116 N N . ALA A 1 264 ? -8.663 10.306 18.366 1.00 98.00 264 ALA A N 1
ATOM 2117 C CA . ALA A 1 264 ? -9.982 10.619 18.914 1.00 98.00 264 ALA A CA 1
ATOM 2118 C C . ALA A 1 264 ? -10.924 9.405 18.859 1.00 98.00 264 ALA A C 1
ATOM 2120 O O . ALA A 1 264 ? -11.602 9.102 19.843 1.00 98.00 264 ALA A O 1
ATOM 2121 N N . ALA A 1 265 ? -10.914 8.672 17.742 1.00 98.25 265 ALA A N 1
ATOM 2122 C CA . ALA A 1 265 ? -11.672 7.437 17.569 1.00 98.25 265 ALA A CA 1
ATOM 2123 C C . ALA A 1 265 ? -11.188 6.301 18.482 1.00 98.25 265 ALA A C 1
ATOM 2125 O O . ALA A 1 265 ? -12.018 5.604 19.061 1.00 98.25 265 ALA A O 1
ATOM 2126 N N . HIS A 1 266 ? -9.873 6.133 18.654 1.00 97.31 266 HIS A N 1
ATOM 2127 C CA . HIS A 1 266 ? -9.296 5.135 19.558 1.00 97.31 266 HIS A CA 1
ATOM 2128 C C . HIS A 1 266 ? -9.695 5.402 21.015 1.00 97.31 266 HIS A C 1
ATOM 2130 O O . HIS A 1 266 ? -10.268 4.533 21.674 1.00 97.31 266 HIS A O 1
ATOM 2136 N N . ASN A 1 267 ? -9.490 6.632 21.490 1.00 97.44 267 ASN A N 1
ATOM 2137 C CA . ASN A 1 267 ? -9.858 7.043 22.846 1.00 97.44 267 ASN A CA 1
ATOM 2138 C C . ASN A 1 267 ? -11.374 6.932 23.075 1.00 97.44 267 ASN A C 1
ATOM 2140 O O . ASN A 1 267 ? -11.816 6.399 24.094 1.00 97.44 267 ASN A O 1
ATOM 2144 N N . GLY A 1 268 ? -12.174 7.350 22.088 1.00 97.50 268 GLY A N 1
ATOM 2145 C CA . GLY A 1 268 ? -13.626 7.191 22.109 1.00 97.50 268 GLY A CA 1
ATOM 2146 C C . GLY A 1 268 ? -14.060 5.728 22.183 1.00 97.50 268 GLY A C 1
ATOM 2147 O O . GLY A 1 268 ? -14.948 5.396 22.965 1.00 97.50 268 GLY A O 1
ATOM 2148 N N . TYR A 1 269 ? -13.427 4.839 21.410 1.00 97.62 269 TYR A N 1
ATOM 2149 C CA . TYR A 1 269 ? -13.718 3.404 21.421 1.00 97.62 269 TYR A CA 1
ATOM 2150 C C . TYR A 1 269 ? -13.493 2.809 22.816 1.00 97.62 269 TYR A C 1
ATOM 2152 O O . TYR A 1 269 ? -14.400 2.176 23.359 1.00 97.62 269 TYR A O 1
ATOM 2160 N N . LEU A 1 270 ? -12.332 3.072 23.430 1.00 96.38 270 LEU A N 1
ATOM 2161 C CA . LEU A 1 270 ? -12.013 2.595 24.780 1.00 96.38 270 LEU A CA 1
ATOM 2162 C C . LEU A 1 270 ? -13.043 3.079 25.813 1.00 96.38 270 LEU A C 1
ATOM 2164 O O . LEU A 1 270 ? -13.525 2.289 26.630 1.00 96.38 270 LEU A O 1
ATOM 2168 N N . GLN A 1 271 ? -13.441 4.353 25.745 1.00 96.50 271 GLN A N 1
ATOM 2169 C CA . GLN A 1 271 ? -14.433 4.916 26.659 1.00 96.50 271 GLN A CA 1
ATOM 2170 C C . GLN A 1 271 ? -15.840 4.333 26.440 1.00 96.50 271 GLN A C 1
ATOM 2172 O O . GLN A 1 271 ? -16.542 4.058 27.415 1.00 96.50 271 GLN A O 1
ATOM 2177 N N . VAL A 1 272 ? -16.264 4.096 25.193 1.00 95.25 272 VAL A N 1
ATOM 2178 C CA . VAL A 1 272 ? -17.562 3.460 24.893 1.00 95.25 272 VAL A CA 1
ATOM 2179 C C . VAL A 1 272 ? -17.581 2.009 25.374 1.00 95.25 272 VAL A C 1
ATOM 2181 O O . VAL A 1 272 ? -18.549 1.613 26.023 1.00 95.25 272 VAL A O 1
ATOM 2184 N N . VAL A 1 273 ? -16.512 1.234 25.148 1.00 95.44 273 VAL A N 1
ATOM 2185 C CA . VAL A 1 273 ? -16.382 -0.134 25.687 1.00 95.44 273 VAL A CA 1
ATOM 2186 C C . VAL A 1 273 ? -16.496 -0.121 27.213 1.00 95.44 273 VAL A C 1
ATOM 2188 O O . VAL A 1 273 ? -17.314 -0.854 27.767 1.00 95.44 273 VAL A O 1
ATOM 2191 N N . LYS A 1 274 ? -15.760 0.766 27.897 1.00 94.06 274 LYS A N 1
ATOM 2192 C CA . LYS A 1 274 ? -15.830 0.926 29.358 1.00 94.06 274 LYS A CA 1
ATOM 2193 C C . LYS A 1 274 ? -17.252 1.248 29.836 1.00 94.06 274 LYS A C 1
ATOM 2195 O O . LYS A 1 274 ? -17.749 0.600 30.756 1.00 94.06 274 LYS A O 1
ATOM 2200 N N . ASN A 1 275 ? -17.932 2.193 29.183 1.00 91.25 275 ASN A N 1
ATOM 2201 C CA . ASN A 1 275 ? -19.310 2.576 29.507 1.00 91.25 275 ASN A CA 1
ATOM 2202 C C . ASN A 1 275 ? -20.307 1.412 29.322 1.00 91.25 275 ASN A C 1
ATOM 2204 O O . ASN A 1 275 ? -21.237 1.268 30.115 1.00 91.25 275 ASN A O 1
ATOM 2208 N N . LEU A 1 276 ? -20.130 0.583 28.285 1.00 90.31 276 LEU A N 1
ATOM 2209 C CA . LEU A 1 276 ? -20.984 -0.581 28.019 1.00 90.31 276 LEU A CA 1
ATOM 2210 C C . LEU A 1 276 ? -20.736 -1.724 29.014 1.00 90.31 276 LEU A C 1
ATOM 2212 O O . LEU A 1 276 ? -21.698 -2.356 29.449 1.00 90.31 276 LEU A O 1
ATOM 2216 N N . SER A 1 277 ? -19.486 -1.958 29.420 1.00 85.75 277 SER A N 1
ATOM 2217 C CA . SER A 1 277 ? -19.155 -2.944 30.457 1.00 85.75 277 SER A CA 1
ATOM 2218 C C . SER A 1 277 ? -19.758 -2.569 31.815 1.00 85.75 277 SER A C 1
ATOM 2220 O O . SER A 1 277 ? -20.381 -3.414 32.450 1.00 85.75 277 SER A O 1
ATOM 2222 N N . VAL A 1 278 ? -19.673 -1.295 32.223 1.00 75.38 278 VAL A N 1
ATOM 2223 C CA . VAL A 1 278 ? -20.256 -0.818 33.496 1.00 75.38 278 VAL A CA 1
ATOM 2224 C C . VAL A 1 278 ? -21.787 -0.934 33.514 1.00 75.38 278 VAL A C 1
ATOM 2226 O O . VAL A 1 278 ? -22.364 -1.280 34.541 1.00 75.38 278 VAL A O 1
ATOM 2229 N N . LYS A 1 279 ? -22.466 -0.720 32.378 1.00 65.50 279 LYS A N 1
ATOM 2230 C CA . LYS A 1 279 ? -23.923 -0.935 32.274 1.00 65.50 279 LYS A CA 1
ATOM 2231 C C . LYS A 1 279 ? -24.346 -2.398 32.454 1.00 65.50 279 LYS A C 1
ATOM 2233 O O . LYS A 1 279 ? -25.492 -2.641 32.814 1.00 65.50 279 LYS A O 1
ATOM 2238 N N . LYS A 1 280 ? -23.457 -3.365 32.196 1.00 59.91 280 LYS A N 1
ATOM 2239 C CA . LYS A 1 280 ? -23.739 -4.794 32.414 1.00 59.91 280 LYS A CA 1
ATOM 2240 C C . LYS A 1 280 ? -23.555 -5.231 33.868 1.00 59.91 280 LYS A C 1
ATOM 2242 O O . LYS A 1 280 ? -24.130 -6.237 34.253 1.00 59.91 280 LYS A O 1
ATOM 2247 N N . THR A 1 281 ? -22.795 -4.488 34.674 1.00 46.59 281 THR A N 1
ATOM 2248 C CA . THR A 1 281 ? -22.515 -4.833 36.081 1.00 46.59 281 THR A CA 1
ATOM 2249 C C . THR A 1 281 ? -23.519 -4.260 37.087 1.00 46.59 281 THR A C 1
ATOM 2251 O O . THR A 1 281 ? -23.344 -4.461 38.279 1.00 46.59 281 THR A O 1
ATOM 2254 N N . THR A 1 282 ? -24.558 -3.539 36.647 1.00 42.34 282 THR A N 1
ATOM 2255 C CA . THR A 1 282 ? -25.583 -2.943 37.535 1.00 42.34 282 THR A CA 1
ATOM 2256 C C . THR A 1 282 ? -26.912 -3.716 37.565 1.00 42.34 282 THR A C 1
ATOM 2258 O O . THR A 1 282 ? -27.943 -3.139 37.909 1.00 42.34 282 THR A O 1
ATOM 2261 N N . HIS A 1 283 ? -26.898 -4.999 37.188 1.00 39.69 283 HIS A N 1
ATOM 2262 C CA . HIS A 1 283 ? -27.985 -5.969 37.385 1.00 39.69 283 HIS A CA 1
ATOM 2263 C C . HIS A 1 283 ? -27.398 -7.332 37.814 1.00 39.69 283 HIS A C 1
ATOM 2265 O O . HIS A 1 283 ? -27.007 -8.141 36.975 1.00 39.69 283 HIS A O 1
ATOM 2271 N N . ASP A 1 284 ? -27.341 -7.576 39.123 1.00 35.69 284 ASP A N 1
ATOM 2272 C CA . ASP A 1 284 ? -27.365 -8.894 39.780 1.00 35.69 284 ASP A CA 1
ATOM 2273 C C . ASP A 1 284 ? -28.523 -9.763 39.225 1.00 35.69 284 ASP A C 1
ATOM 2275 O O . ASP A 1 284 ? -29.575 -9.216 38.893 1.00 35.69 284 ASP A O 1
ATOM 2279 N N . TYR A 1 285 ? -28.515 -11.101 39.153 1.00 36.00 285 TYR A N 1
ATOM 2280 C CA . TYR A 1 285 ? -27.533 -12.208 39.261 1.00 36.00 285 TYR A CA 1
ATOM 2281 C C . TYR A 1 285 ? -28.259 -13.476 38.684 1.00 36.00 285 TYR A C 1
ATOM 2283 O O . TYR A 1 285 ? -29.452 -13.352 38.382 1.00 36.00 285 TYR A O 1
ATOM 2291 N N . PRO A 1 286 ? -27.672 -14.695 38.538 1.00 37.75 286 PRO A N 1
ATOM 2292 C CA . PRO A 1 286 ? -26.355 -15.191 38.959 1.00 37.75 286 PRO A CA 1
ATOM 2293 C C . PRO A 1 286 ? -25.505 -15.815 37.819 1.00 37.75 286 PRO A C 1
ATOM 2295 O O . PRO A 1 286 ? -25.826 -15.713 36.637 1.00 37.75 286 PRO A O 1
ATOM 2298 N N . CYS A 1 287 ? -24.386 -16.432 38.210 1.00 27.69 287 CYS A N 1
ATOM 2299 C CA . CYS A 1 287 ? -23.391 -17.093 37.363 1.00 27.69 287 CYS A CA 1
ATOM 2300 C C . CYS A 1 287 ? -23.931 -18.245 36.501 1.00 27.69 287 CYS A C 1
ATOM 2302 O O . CYS A 1 287 ? -24.808 -18.986 36.936 1.00 27.69 287 CYS A O 1
ATOM 2304 N N . ASP A 1 288 ? -23.225 -18.513 35.400 1.00 25.66 288 ASP A N 1
ATOM 2305 C CA . ASP A 1 288 ? -22.675 -19.859 35.214 1.00 25.66 288 ASP A CA 1
ATOM 2306 C C . ASP A 1 288 ? -21.274 -19.773 34.583 1.00 25.66 288 ASP A C 1
ATOM 2308 O O . ASP A 1 288 ? -21.069 -19.096 33.571 1.00 25.66 288 ASP A O 1
ATOM 2312 N N . GLU A 1 289 ? -20.293 -20.420 35.209 1.00 30.88 289 GLU A N 1
ATOM 2313 C CA . GLU A 1 289 ? -18.975 -20.640 34.613 1.00 30.88 289 GLU A CA 1
ATOM 2314 C C . GLU A 1 289 ? -19.042 -21.925 33.792 1.00 30.88 289 GLU A C 1
ATOM 2316 O O . GLU A 1 289 ? -19.253 -22.994 34.356 1.00 30.88 289 GLU A O 1
ATOM 2321 N N . ASN A 1 290 ? -18.778 -21.868 32.484 1.00 27.06 290 ASN A N 1
ATOM 2322 C CA . ASN A 1 290 ? -18.168 -23.018 31.821 1.00 27.06 290 ASN A CA 1
ATOM 2323 C C . ASN A 1 290 ? -17.363 -22.635 30.578 1.00 27.06 290 ASN A C 1
ATOM 2325 O O . ASN A 1 290 ? -17.824 -21.936 29.674 1.00 27.06 290 ASN A O 1
ATOM 2329 N N . LEU A 1 291 ? -16.126 -23.127 30.558 1.00 30.20 291 LEU A N 1
ATOM 2330 C CA . LEU A 1 291 ? -15.207 -23.053 29.434 1.00 30.20 291 LEU A CA 1
ATOM 2331 C C . LEU A 1 291 ? -15.418 -24.256 28.501 1.00 30.20 291 LEU A C 1
ATOM 2333 O O . LEU A 1 291 ? -15.503 -25.383 28.968 1.00 30.20 291 LEU A O 1
ATOM 2337 N N . VAL A 1 292 ? -15.249 -24.004 27.198 1.00 26.09 292 VAL A N 1
ATOM 2338 C CA . VAL A 1 292 ? -14.625 -24.930 26.227 1.00 26.09 292 VAL A CA 1
ATOM 2339 C C . VAL A 1 292 ? -15.421 -26.168 25.756 1.00 26.09 292 VAL A C 1
ATOM 2341 O O . VAL A 1 292 ? -16.116 -26.857 26.487 1.00 26.09 292 VAL A O 1
ATOM 2344 N N . SER A 1 293 ? -15.163 -26.491 24.481 1.00 25.58 293 SER A N 1
ATOM 2345 C CA . SER A 1 293 ? -15.537 -27.691 23.713 1.00 25.58 293 SER A CA 1
ATOM 2346 C C . SER A 1 293 ? -16.984 -27.789 23.211 1.00 25.58 293 SER A C 1
ATOM 2348 O O . SER A 1 293 ? -17.927 -27.926 23.976 1.00 25.58 293 SER A O 1
ATOM 2350 N N . LEU A 1 294 ? -17.135 -27.773 21.878 1.00 26.69 294 LEU A N 1
ATOM 2351 C CA . LEU A 1 294 ? -17.543 -28.943 21.077 1.00 26.69 294 LEU A CA 1
ATOM 2352 C C . LEU A 1 294 ? -17.707 -28.548 19.594 1.00 26.69 294 LEU A C 1
ATOM 2354 O O . LEU A 1 294 ? -18.795 -28.231 19.126 1.00 26.69 294 LEU A O 1
ATOM 2358 N N . TYR A 1 295 ? -16.609 -28.615 18.833 1.00 29.02 295 TYR A N 1
ATOM 2359 C CA . TYR A 1 295 ? -16.679 -28.825 17.382 1.00 29.02 295 TYR A CA 1
ATOM 2360 C C . TYR A 1 295 ? -16.513 -30.323 17.110 1.00 29.02 295 TYR A C 1
ATOM 2362 O O . TYR A 1 295 ? -15.407 -30.792 16.855 1.00 29.02 295 TYR A O 1
ATOM 2370 N N . THR A 1 296 ? -17.614 -31.072 17.160 1.00 23.02 296 THR A N 1
ATOM 2371 C CA . THR A 1 296 ? -17.687 -32.442 16.628 1.00 23.02 296 THR A CA 1
ATOM 2372 C C . THR A 1 296 ? -19.059 -32.697 16.017 1.00 23.02 296 THR A C 1
ATOM 2374 O O . THR A 1 296 ? -20.037 -32.879 16.735 1.00 23.02 296 THR A O 1
ATOM 2377 N N . SER A 1 297 ? -19.088 -32.715 14.684 1.00 31.14 297 SER A N 1
ATOM 2378 C CA . SER A 1 297 ? -19.893 -33.613 13.840 1.00 31.14 297 SER A CA 1
ATOM 2379 C C . SER A 1 297 ? -21.255 -34.109 14.361 1.00 31.14 297 SER A C 1
ATOM 2381 O O . SER A 1 297 ? -21.315 -35.072 15.126 1.00 31.14 297 SER A O 1
ATOM 2383 N N . SER A 1 298 ? -22.336 -33.621 13.749 1.00 26.36 298 SER A N 1
ATOM 2384 C CA . SER A 1 298 ? -23.528 -34.435 13.485 1.00 26.36 298 SER A CA 1
ATOM 2385 C C . SER A 1 298 ? -23.748 -34.540 11.974 1.00 26.36 298 SER A C 1
ATOM 2387 O O . SER A 1 298 ? -24.160 -33.604 11.293 1.00 26.36 298 SER A O 1
ATOM 2389 N N . SER A 1 299 ? -23.411 -35.707 11.436 1.00 33.19 299 SER A N 1
ATOM 2390 C CA . SER A 1 299 ? -23.764 -36.120 10.084 1.00 33.19 299 SER A CA 1
ATOM 2391 C C . SER A 1 299 ? -25.209 -36.612 10.068 1.00 33.19 299 SER A C 1
ATOM 2393 O O . SER A 1 299 ? -25.478 -37.672 10.631 1.00 33.19 299 SER A O 1
ATOM 2395 N N . GLU A 1 300 ? -26.109 -35.922 9.369 1.00 26.41 300 GLU A N 1
ATOM 2396 C CA . GLU A 1 300 ? -27.378 -36.518 8.945 1.00 26.41 300 GLU A CA 1
ATOM 2397 C C . GLU A 1 300 ? -27.537 -36.427 7.429 1.00 26.41 300 GLU A C 1
ATOM 2399 O O . GLU A 1 300 ? -27.421 -35.375 6.801 1.00 26.41 300 GLU A O 1
ATOM 2404 N N . MET A 1 301 ? -27.733 -37.604 6.842 1.00 28.11 301 MET A N 1
ATOM 2405 C CA . MET A 1 301 ? -27.736 -37.861 5.413 1.00 28.11 301 MET A CA 1
ATOM 2406 C C . MET A 1 301 ? -29.187 -37.889 4.934 1.00 28.11 301 MET A C 1
ATOM 2408 O O . MET A 1 301 ? -29.825 -38.938 4.977 1.00 28.11 301 MET A O 1
ATOM 2412 N N . ASN A 1 302 ? -29.711 -36.757 4.466 1.00 28.34 302 ASN A N 1
ATOM 2413 C CA . ASN A 1 302 ? -31.020 -36.739 3.815 1.00 28.34 302 ASN A CA 1
ATOM 2414 C C . ASN A 1 302 ? -30.870 -36.949 2.308 1.00 28.34 302 ASN A C 1
ATOM 2416 O O . ASN A 1 302 ? -30.452 -36.061 1.566 1.00 28.34 302 ASN A O 1
ATOM 2420 N N . GLN A 1 303 ? -31.233 -38.154 1.869 1.00 29.14 303 GLN A N 1
ATOM 2421 C CA . GLN A 1 303 ? -31.456 -38.464 0.464 1.00 29.14 303 GLN A CA 1
ATOM 2422 C C . GLN A 1 303 ? -32.651 -37.645 -0.034 1.00 29.14 303 GLN A C 1
ATOM 2424 O O . GLN A 1 303 ? -33.781 -37.876 0.391 1.00 29.14 303 GLN A O 1
ATOM 2429 N N . ILE A 1 304 ? -32.412 -36.721 -0.962 1.00 27.52 304 ILE A N 1
ATOM 2430 C CA . ILE A 1 304 ? -33.466 -36.192 -1.829 1.00 27.52 304 ILE A CA 1
ATOM 2431 C C . ILE A 1 304 ? -33.213 -36.768 -3.215 1.00 27.52 304 ILE A C 1
ATOM 2433 O O . ILE A 1 304 ? -32.152 -36.574 -3.809 1.00 27.52 304 ILE A O 1
ATOM 2437 N N . THR A 1 305 ? -34.177 -37.556 -3.676 1.00 27.17 305 THR A N 1
ATOM 2438 C CA . THR A 1 305 ? -34.155 -38.246 -4.960 1.00 27.17 305 THR A CA 1
ATOM 2439 C C . THR A 1 305 ? -34.133 -37.260 -6.121 1.00 27.17 305 THR A C 1
ATOM 2441 O O . THR A 1 305 ? -34.753 -36.198 -6.073 1.00 27.17 305 THR A O 1
ATOM 2444 N N . LEU A 1 306 ? -33.436 -37.659 -7.185 1.00 33.16 306 LEU A N 1
ATOM 2445 C CA . LEU A 1 306 ? -33.420 -36.975 -8.474 1.00 33.16 306 LEU A CA 1
ATOM 2446 C C . LEU A 1 306 ? -34.842 -36.716 -8.990 1.00 33.16 306 LEU A C 1
ATOM 2448 O O . LEU A 1 306 ? -35.681 -37.614 -8.957 1.00 33.16 306 LEU A O 1
ATOM 2452 N N . ASN A 1 307 ? -35.048 -35.531 -9.559 1.00 28.64 307 ASN A N 1
ATOM 2453 C CA . ASN A 1 307 ? -35.908 -35.334 -10.721 1.00 28.64 307 ASN A CA 1
ATOM 2454 C C . ASN A 1 307 ? -35.306 -34.206 -11.566 1.00 28.64 307 ASN A C 1
ATOM 2456 O O . ASN A 1 307 ? -35.112 -33.090 -11.081 1.00 28.64 307 ASN A O 1
ATOM 2460 N N . ASP A 1 308 ? -34.972 -34.531 -12.812 1.00 35.16 308 ASP A N 1
ATOM 2461 C CA . ASP A 1 308 ? -34.450 -33.599 -13.806 1.00 35.16 308 ASP A CA 1
ATOM 2462 C C . ASP A 1 308 ? -35.512 -32.579 -14.230 1.00 35.16 308 ASP A C 1
ATOM 2464 O O . ASP A 1 308 ? -36.569 -32.987 -14.695 1.00 35.16 308 ASP A O 1
ATOM 2468 N N . GLU A 1 309 ? -35.181 -31.282 -14.219 1.00 32.47 309 GLU A N 1
ATOM 2469 C CA . GLU A 1 309 ? -35.633 -30.334 -15.254 1.00 32.47 309 GLU A CA 1
ATOM 2470 C C . GLU A 1 309 ? -34.520 -29.313 -15.567 1.00 32.47 309 GLU A C 1
ATOM 2472 O O . GLU A 1 309 ? -34.350 -28.278 -14.926 1.00 32.47 309 GLU A O 1
ATOM 2477 N N . THR A 1 310 ? -33.723 -29.665 -16.577 1.00 36.81 310 THR A N 1
ATOM 2478 C CA . THR A 1 310 ? -32.851 -28.826 -17.423 1.00 36.81 310 THR A CA 1
ATOM 2479 C C . THR A 1 310 ? -32.738 -27.322 -17.097 1.00 36.81 310 THR A C 1
ATOM 2481 O O . THR A 1 310 ? -33.349 -26.478 -17.759 1.00 36.81 310 THR A O 1
ATOM 2484 N N . HIS A 1 311 ? -31.811 -26.943 -16.210 1.00 32.59 311 HIS A N 1
ATOM 2485 C CA . HIS A 1 311 ? -31.247 -25.590 -16.239 1.00 32.59 311 HIS A CA 1
ATOM 2486 C C . HIS A 1 311 ? -30.156 -25.495 -17.314 1.00 32.59 311 HIS A C 1
ATOM 2488 O O . HIS A 1 311 ? -28.982 -25.765 -17.068 1.00 32.59 311 HIS A O 1
ATOM 2494 N N . ILE A 1 312 ? -30.563 -25.088 -18.519 1.00 35.62 312 ILE A N 1
ATOM 2495 C CA . ILE A 1 312 ? -29.665 -24.830 -19.652 1.00 35.62 312 ILE A CA 1
ATOM 2496 C C . ILE A 1 312 ? -28.778 -23.616 -19.327 1.00 35.62 312 ILE A C 1
ATOM 2498 O O . ILE A 1 312 ? -29.146 -22.462 -19.564 1.00 35.62 312 ILE A O 1
ATOM 2502 N N . VAL A 1 313 ? -27.591 -23.875 -18.778 1.00 38.84 313 VAL A N 1
ATOM 2503 C CA . VAL A 1 313 ? -26.486 -22.910 -18.782 1.00 38.84 313 VAL A CA 1
ATOM 2504 C C . VAL A 1 313 ? -25.975 -22.828 -20.225 1.00 38.84 313 VAL A C 1
ATOM 2506 O O . VAL A 1 313 ? -25.709 -23.877 -20.808 1.00 38.84 313 VAL A O 1
ATOM 2509 N N . PRO A 1 314 ? -25.834 -21.635 -20.836 1.00 41.91 314 PRO A N 1
ATOM 2510 C CA . PRO A 1 314 ? -25.289 -21.534 -22.183 1.00 41.91 314 PRO A CA 1
ATOM 2511 C C . PRO A 1 314 ? -23.872 -22.110 -22.229 1.00 41.91 314 PRO A C 1
ATOM 2513 O O . PRO A 1 314 ? -22.986 -21.642 -21.515 1.00 41.91 314 PRO A O 1
ATOM 2516 N N . GLU A 1 315 ? -23.682 -23.108 -23.086 1.00 48.28 315 GLU A N 1
ATOM 2517 C CA . GLU A 1 315 ? -22.452 -23.881 -23.281 1.00 48.28 315 GLU A CA 1
ATOM 2518 C C . GLU A 1 315 ? -21.393 -23.065 -24.047 1.00 48.28 315 GLU A C 1
ATOM 2520 O O . GLU A 1 315 ? -20.942 -23.429 -25.129 1.00 48.28 315 GLU A O 1
ATOM 2525 N N . ARG A 1 316 ? -21.022 -21.899 -23.507 1.00 62.78 316 ARG A N 1
ATOM 2526 C CA . ARG A 1 316 ? -19.911 -21.101 -24.031 1.00 62.78 316 ARG A CA 1
ATOM 2527 C C . ARG A 1 316 ? -18.607 -21.639 -23.471 1.00 62.78 316 ARG A C 1
ATOM 2529 O O . ARG A 1 316 ? -18.419 -21.714 -22.257 1.00 62.78 316 ARG A O 1
ATOM 2536 N N . SER A 1 317 ? -17.741 -22.051 -24.380 1.00 69.19 317 SER A N 1
ATOM 2537 C CA . SER A 1 317 ? -16.606 -22.916 -24.094 1.00 69.19 317 SER A CA 1
ATOM 2538 C C . SER A 1 317 ? -15.409 -22.134 -23.550 1.00 69.19 317 SER A C 1
ATOM 2540 O O . SER A 1 317 ? -15.173 -20.974 -23.900 1.00 69.19 317 SER A O 1
ATOM 2542 N N . VAL A 1 318 ? -14.617 -22.784 -22.694 1.00 72.38 318 VAL A N 1
ATOM 2543 C CA . VAL A 1 318 ? -13.358 -22.225 -22.169 1.00 72.38 318 VAL A CA 1
ATOM 2544 C C . VAL A 1 318 ? -12.410 -21.925 -23.341 1.00 72.38 318 VAL A C 1
ATOM 2546 O O . VAL A 1 318 ? -11.764 -20.881 -23.396 1.00 72.38 318 VAL A O 1
ATOM 2549 N N . GLU A 1 319 ? -12.437 -22.807 -24.336 1.00 81.31 319 GLU A N 1
ATOM 2550 C CA . GLU A 1 319 ? -11.698 -22.804 -25.592 1.00 81.31 319 GLU A CA 1
ATOM 2551 C C . GLU A 1 319 ? -11.981 -21.582 -26.482 1.00 81.31 319 GLU A C 1
ATOM 2553 O O . GLU A 1 319 ? -11.117 -21.180 -27.263 1.00 81.31 319 GLU A O 1
ATOM 2558 N N . GLU A 1 320 ? -13.172 -20.980 -26.416 1.00 86.75 320 GLU A N 1
ATOM 2559 C CA . GLU A 1 320 ? -13.464 -19.727 -27.126 1.00 86.75 320 GLU A CA 1
ATOM 2560 C C . GLU A 1 320 ? -12.756 -18.539 -26.476 1.00 86.75 320 GLU A C 1
ATOM 2562 O O . GLU A 1 320 ? -12.158 -17.722 -27.179 1.00 86.75 320 GLU A O 1
ATOM 2567 N N . VAL A 1 321 ? -12.749 -18.473 -25.142 1.00 88.50 321 VAL A N 1
ATOM 2568 C CA . VAL A 1 321 ? -12.031 -17.413 -24.427 1.00 88.50 321 VAL A CA 1
ATOM 2569 C C . VAL A 1 321 ? -10.523 -17.562 -24.620 1.00 88.50 321 VAL A C 1
ATOM 2571 O O . VAL A 1 321 ? -9.869 -16.564 -24.913 1.00 88.50 321 VAL A O 1
ATOM 2574 N N . GLU A 1 322 ? -9.978 -18.785 -24.566 1.00 91.50 322 GLU A N 1
ATOM 2575 C CA . GLU A 1 322 ? -8.559 -19.060 -24.863 1.00 91.50 322 GLU A CA 1
ATOM 2576 C C . GLU A 1 322 ? -8.134 -18.562 -26.256 1.00 91.50 322 GLU A C 1
ATOM 2578 O O . GLU A 1 322 ? -7.041 -18.009 -26.407 1.00 91.50 322 GLU A O 1
ATOM 2583 N N . LYS A 1 323 ? -9.007 -18.689 -27.269 1.00 91.12 323 LYS A N 1
ATOM 2584 C CA . LYS A 1 323 ? -8.781 -18.123 -28.613 1.00 91.12 323 LYS A CA 1
ATOM 2585 C C . LYS A 1 323 ? -8.801 -16.594 -28.603 1.00 91.12 323 LYS A C 1
ATOM 2587 O O . LYS A 1 323 ? -7.941 -15.989 -29.234 1.00 91.12 323 LYS A O 1
ATOM 2592 N N . ILE A 1 324 ? -9.748 -15.972 -27.892 1.00 90.75 324 ILE A N 1
ATOM 2593 C CA . ILE A 1 324 ? -9.870 -14.504 -27.798 1.00 90.75 324 ILE A CA 1
ATOM 2594 C C . ILE A 1 324 ? -8.621 -13.880 -27.160 1.00 90.75 324 ILE A C 1
ATOM 2596 O O . ILE A 1 324 ? -8.137 -12.856 -27.639 1.00 90.75 324 ILE A O 1
ATOM 2600 N N . ILE A 1 325 ? -8.086 -14.493 -26.099 1.00 90.56 325 ILE A N 1
ATOM 2601 C CA . ILE A 1 325 ? -6.901 -13.988 -25.382 1.00 90.56 325 ILE A CA 1
ATOM 2602 C C . ILE A 1 325 ? -5.567 -14.515 -25.943 1.00 90.56 325 ILE A C 1
ATOM 2604 O O . ILE A 1 325 ? -4.512 -14.147 -25.433 1.00 90.56 325 ILE A O 1
ATOM 2608 N N . ALA A 1 326 ? -5.608 -15.394 -26.953 1.00 92.94 326 ALA A N 1
ATOM 2609 C CA . ALA A 1 326 ? -4.458 -16.099 -27.528 1.00 92.94 326 ALA A CA 1
ATOM 2610 C C . ALA A 1 326 ? -3.564 -16.825 -26.493 1.00 92.94 326 ALA A C 1
ATOM 2612 O O . ALA A 1 326 ? -2.344 -16.904 -26.647 1.00 92.94 326 ALA A O 1
ATOM 2613 N N . TYR A 1 327 ? -4.167 -17.378 -25.436 1.00 93.25 327 TYR A N 1
ATOM 2614 C CA . TYR A 1 327 ? -3.467 -18.064 -24.348 1.00 93.25 327 TYR A CA 1
ATOM 2615 C C . TYR A 1 327 ? -4.243 -19.299 -23.890 1.00 93.25 327 TYR A C 1
ATOM 2617 O O . TYR A 1 327 ? -5.423 -19.212 -23.556 1.00 93.25 327 TYR A O 1
ATOM 2625 N N . LYS A 1 328 ? -3.545 -20.438 -23.830 1.00 93.12 328 LYS A N 1
ATOM 2626 C CA . LYS A 1 328 ? -4.074 -21.701 -23.314 1.00 93.12 328 LYS A CA 1
ATOM 2627 C C . LYS A 1 328 ? -3.696 -21.883 -21.847 1.00 93.12 328 LYS A C 1
ATOM 2629 O O . LYS A 1 328 ? -2.511 -21.934 -21.507 1.00 93.12 328 LYS A O 1
ATOM 2634 N N . PHE A 1 329 ? -4.692 -22.014 -20.979 1.00 91.00 329 PHE A N 1
ATOM 2635 C CA . PHE A 1 329 ? -4.492 -22.218 -19.554 1.00 91.00 329 PHE A CA 1
ATOM 2636 C C . PHE A 1 329 ? -3.957 -23.622 -19.269 1.00 91.00 329 PHE A C 1
ATOM 2638 O O . PHE A 1 329 ? -4.475 -24.631 -19.740 1.00 91.00 329 PHE A O 1
ATOM 2645 N N . LYS A 1 330 ? -2.947 -23.700 -18.394 1.00 92.94 330 LYS A N 1
ATOM 2646 C CA . LYS A 1 330 ? -2.493 -24.981 -17.821 1.00 92.94 330 LYS A CA 1
ATOM 2647 C C . LYS A 1 330 ? -3.542 -25.614 -16.900 1.00 92.94 330 LYS A C 1
ATOM 2649 O O . LYS A 1 330 ? -3.541 -26.824 -16.718 1.00 92.94 330 LYS A O 1
ATOM 2654 N N . ASN A 1 331 ? -4.404 -24.789 -16.303 1.00 90.94 331 ASN A N 1
ATOM 2655 C CA . ASN A 1 331 ? -5.518 -25.204 -15.459 1.00 90.94 331 ASN A CA 1
ATOM 2656 C C . ASN A 1 331 ? -6.785 -24.445 -15.904 1.00 90.94 331 ASN A C 1
ATOM 2658 O O . ASN A 1 331 ? -6.908 -23.262 -15.568 1.00 90.94 331 ASN A O 1
ATOM 2662 N N . PRO A 1 332 ? -7.718 -25.081 -16.640 1.00 89.25 332 PRO A N 1
ATOM 2663 C CA . PRO A 1 332 ? -8.920 -24.414 -17.149 1.00 89.25 332 PRO A CA 1
ATOM 2664 C C . PRO A 1 332 ? -9.861 -23.939 -16.031 1.00 89.25 332 PRO A C 1
ATOM 2666 O O . PRO A 1 332 ? -10.612 -22.986 -16.232 1.00 89.25 332 PRO A O 1
ATOM 2669 N N . ASN A 1 333 ? -9.769 -24.511 -14.823 1.00 89.88 333 ASN A N 1
ATOM 2670 C CA . ASN A 1 333 ? -10.586 -24.090 -13.682 1.00 89.88 333 ASN A CA 1
ATOM 2671 C C . ASN A 1 333 ? -10.275 -22.646 -13.249 1.00 89.88 333 ASN A C 1
ATOM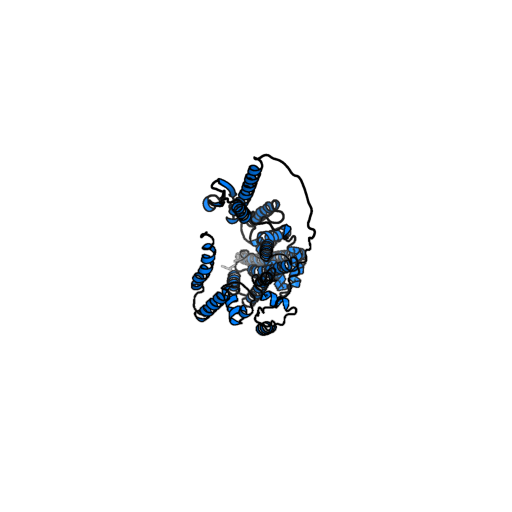 2673 O O . ASN A 1 333 ? -11.162 -21.968 -12.741 1.00 89.88 333 ASN A O 1
ATOM 2677 N N . LEU A 1 334 ? -9.054 -22.142 -13.486 1.00 91.75 334 LEU A N 1
ATOM 2678 C CA . LEU A 1 334 ? -8.715 -20.733 -13.230 1.00 91.75 334 LEU A CA 1
ATOM 2679 C C . LEU A 1 334 ? -9.473 -19.791 -14.170 1.00 91.75 334 LEU A C 1
ATOM 2681 O O . LEU A 1 334 ? -9.969 -18.753 -13.737 1.00 91.75 334 LEU A O 1
ATOM 2685 N N . LEU A 1 335 ? -9.594 -20.168 -15.445 1.00 91.69 335 LEU A N 1
ATOM 2686 C CA . LEU A 1 335 ? -10.355 -19.407 -16.431 1.00 91.69 335 LEU A CA 1
ATOM 2687 C C . LEU A 1 335 ? -11.856 -19.474 -16.114 1.00 91.69 335 LEU A C 1
ATOM 2689 O O . LEU A 1 335 ? -12.528 -18.447 -16.071 1.00 91.69 335 LEU A O 1
ATOM 2693 N N . GLN A 1 336 ? -12.365 -20.660 -15.776 1.00 90.19 336 GLN A N 1
ATOM 2694 C CA . GLN A 1 336 ? -13.747 -20.837 -15.332 1.00 90.19 336 GLN A CA 1
ATOM 2695 C C . GLN A 1 336 ? -14.065 -19.997 -14.075 1.00 90.19 336 GLN A C 1
ATOM 2697 O O . GLN A 1 336 ? -15.092 -19.316 -14.031 1.00 90.19 336 GLN A O 1
ATOM 2702 N N . GLN A 1 337 ? -13.173 -19.981 -13.077 1.00 92.56 337 GLN A N 1
ATOM 2703 C CA . GLN A 1 337 ? -13.288 -19.141 -11.880 1.00 92.56 337 GLN A CA 1
ATOM 2704 C C . GLN A 1 337 ? -13.288 -17.645 -12.230 1.00 92.56 337 GLN A C 1
ATOM 2706 O O . GLN A 1 337 ? -14.136 -16.905 -11.731 1.00 92.56 337 GLN A O 1
ATOM 2711 N N . ALA A 1 338 ? -12.388 -17.195 -13.112 1.00 93.81 338 ALA A N 1
ATOM 2712 C CA . ALA A 1 338 ? -12.301 -15.795 -13.540 1.00 93.81 338 ALA A CA 1
ATOM 2713 C C . ALA A 1 338 ? -13.598 -15.281 -14.197 1.00 93.81 338 ALA A C 1
ATOM 2715 O O . ALA A 1 338 ? -13.912 -14.097 -14.095 1.00 93.81 338 ALA A O 1
ATOM 2716 N N . PHE A 1 339 ? -14.391 -16.172 -14.798 1.00 92.00 339 PHE A N 1
ATOM 2717 C CA . PHE A 1 339 ? -15.716 -15.871 -15.345 1.00 92.00 339 PHE A CA 1
ATOM 2718 C C . PHE A 1 339 ? -16.877 -16.253 -14.410 1.00 92.00 339 PHE A C 1
ATOM 2720 O O . PHE A 1 339 ? -17.993 -16.466 -14.874 1.00 92.00 339 PHE A O 1
ATOM 2727 N N . THR A 1 340 ? -16.671 -16.311 -13.089 1.00 91.62 340 THR A N 1
ATOM 2728 C CA . THR A 1 340 ? -17.725 -16.667 -12.117 1.00 91.62 340 THR A CA 1
ATOM 2729 C C . THR A 1 340 ? -17.960 -15.568 -11.086 1.00 91.62 340 THR A C 1
ATOM 2731 O O . THR A 1 340 ? -17.126 -15.316 -10.222 1.00 91.62 340 THR A O 1
ATOM 2734 N N . HIS A 1 341 ? -19.122 -14.915 -11.134 1.00 91.50 341 HIS A N 1
ATOM 2735 C CA . HIS A 1 341 ? -19.541 -13.980 -10.089 1.00 91.50 341 HIS A CA 1
ATOM 2736 C C . HIS A 1 341 ? -19.989 -14.758 -8.844 1.00 91.50 341 HIS A C 1
ATOM 2738 O O . HIS A 1 341 ? -20.731 -15.728 -8.958 1.00 91.50 341 HIS A O 1
ATOM 2744 N N . SER A 1 342 ? -19.694 -14.230 -7.655 1.00 90.19 342 SER A N 1
ATOM 2745 C CA . SER A 1 342 ? -20.204 -14.651 -6.328 1.00 90.19 342 SER A CA 1
ATOM 2746 C C . SER A 1 342 ? -21.737 -14.743 -6.164 1.00 90.19 342 SER A C 1
ATOM 2748 O O . SER A 1 342 ? -22.229 -15.044 -5.085 1.00 90.19 342 SER A O 1
ATOM 2750 N N . SER A 1 343 ? -22.511 -14.476 -7.221 1.00 88.94 343 SER A N 1
ATOM 2751 C CA . SER A 1 343 ? -23.967 -14.663 -7.268 1.00 88.94 343 SER A CA 1
ATOM 2752 C C . SER A 1 343 ? -24.383 -15.903 -8.060 1.00 88.94 343 SER A C 1
ATOM 2754 O O . SER A 1 343 ? -25.575 -16.151 -8.191 1.00 88.94 343 SER A O 1
ATOM 2756 N N . PHE A 1 344 ? -23.444 -16.628 -8.673 1.00 87.50 344 PHE A N 1
ATOM 2757 C CA . PHE A 1 344 ? -23.760 -17.777 -9.514 1.00 87.50 344 PHE A CA 1
ATOM 2758 C C . PHE A 1 344 ? -24.300 -18.938 -8.675 1.00 87.50 344 PHE A C 1
ATOM 2760 O O . PHE A 1 344 ? -25.421 -19.383 -8.903 1.00 87.50 344 PHE A O 1
ATOM 2767 N N . GLU A 1 345 ? -23.558 -19.370 -7.661 1.00 86.19 345 GLU A N 1
ATOM 2768 C CA . GLU A 1 345 ? -23.929 -20.446 -6.736 1.00 86.19 345 GLU A CA 1
ATOM 2769 C C . GLU A 1 345 ? -23.425 -20.118 -5.326 1.00 86.19 345 GLU A C 1
ATOM 2771 O O . GLU A 1 345 ? -22.475 -19.349 -5.156 1.00 86.19 345 GLU A O 1
ATOM 2776 N N . GLU A 1 346 ? -24.075 -20.674 -4.305 1.00 79.38 346 GLU A N 1
ATOM 2777 C CA . GLU A 1 346 ? -23.635 -20.510 -2.920 1.00 79.38 346 GLU A CA 1
ATOM 2778 C C . GLU A 1 346 ? -22.275 -21.194 -2.715 1.00 79.38 346 GLU A C 1
ATOM 2780 O O . GLU A 1 346 ? -22.043 -22.290 -3.220 1.00 79.38 346 GLU A O 1
ATOM 2785 N N . ASN A 1 347 ? -21.355 -20.527 -2.011 1.00 77.44 347 ASN A N 1
ATOM 2786 C CA . ASN A 1 347 ? -19.979 -20.990 -1.773 1.00 77.44 347 ASN A CA 1
ATOM 2787 C C . ASN A 1 347 ? -19.158 -21.322 -3.042 1.00 77.44 347 ASN A C 1
ATOM 2789 O O . ASN A 1 347 ? -18.139 -22.007 -2.958 1.00 77.44 347 ASN A O 1
ATOM 2793 N N . CYS A 1 348 ? -19.552 -20.817 -4.219 1.00 82.56 348 CYS A N 1
ATOM 2794 C CA . CYS A 1 348 ? -18.783 -21.022 -5.447 1.00 82.56 348 CYS A CA 1
ATOM 2795 C C . CYS A 1 348 ? -17.434 -20.281 -5.432 1.00 82.56 348 CYS A C 1
ATOM 2797 O O . CYS A 1 348 ? -17.292 -19.199 -4.856 1.00 82.56 348 CYS A O 1
ATOM 2799 N N . ALA A 1 349 ? -16.442 -20.838 -6.134 1.00 86.50 349 ALA A N 1
ATOM 2800 C CA . ALA A 1 349 ? -15.184 -20.149 -6.394 1.00 86.50 349 ALA A CA 1
ATOM 2801 C C . ALA A 1 349 ? -15.436 -18.960 -7.340 1.00 86.50 349 ALA A C 1
ATOM 2803 O O . ALA A 1 349 ? -15.526 -19.124 -8.559 1.00 86.50 349 ALA A O 1
ATOM 2804 N N . SER A 1 350 ? -15.577 -17.764 -6.768 1.00 92.88 350 SER A N 1
ATOM 2805 C CA . SER A 1 350 ? -15.769 -16.520 -7.512 1.00 92.88 350 SER A CA 1
ATOM 2806 C C . SER A 1 350 ? -14.451 -15.976 -8.075 1.00 92.88 350 SER A C 1
ATOM 2808 O O . SER A 1 350 ? -13.353 -16.326 -7.621 1.00 92.88 350 SER A O 1
ATOM 2810 N N . TYR A 1 351 ? -14.555 -15.050 -9.029 1.00 94.31 351 TYR A N 1
ATOM 2811 C CA . TYR A 1 351 ? -13.413 -14.310 -9.563 1.00 94.31 351 TYR A CA 1
ATOM 2812 C C . TYR A 1 351 ? -12.741 -13.394 -8.527 1.00 94.31 351 TYR A C 1
ATOM 2814 O O . TYR A 1 351 ? -11.622 -12.957 -8.758 1.00 94.31 351 TYR A O 1
ATOM 2822 N N . GLU A 1 352 ? -13.370 -13.086 -7.389 1.00 94.88 352 GLU A N 1
ATOM 2823 C CA . GLU A 1 352 ? -12.977 -11.970 -6.506 1.00 94.88 352 GLU A CA 1
ATOM 2824 C C . GLU A 1 352 ? -11.581 -12.161 -5.869 1.00 94.88 352 GLU A C 1
ATOM 2826 O O . GLU A 1 352 ? -10.860 -11.192 -5.630 1.00 94.88 352 GLU A O 1
ATOM 2831 N N . ARG A 1 353 ? -11.140 -13.411 -5.635 1.00 95.19 353 ARG A N 1
ATOM 2832 C CA . ARG A 1 353 ? -9.746 -13.692 -5.216 1.00 95.19 353 ARG A CA 1
ATOM 2833 C C . ARG A 1 353 ? -8.748 -13.563 -6.377 1.00 95.19 353 ARG A C 1
ATOM 2835 O O . ARG A 1 353 ? -7.603 -13.186 -6.139 1.00 95.19 353 ARG A O 1
ATOM 2842 N N . LEU A 1 354 ? -9.165 -13.856 -7.612 1.00 96.06 354 LEU A N 1
ATOM 2843 C CA . LEU A 1 354 ? -8.344 -13.664 -8.816 1.00 96.06 354 LEU A CA 1
ATOM 2844 C C . LEU A 1 354 ? -8.254 -12.181 -9.206 1.00 96.06 354 LEU A C 1
ATOM 2846 O O . LEU A 1 354 ? -7.195 -11.738 -9.632 1.00 96.06 354 LEU A O 1
ATOM 2850 N N . GLU A 1 355 ? -9.315 -11.399 -8.993 1.00 96.12 355 GLU A N 1
ATOM 2851 C CA . GLU A 1 355 ? -9.332 -9.937 -9.131 1.00 96.12 355 GLU A CA 1
ATOM 2852 C C . GLU A 1 355 ? -8.302 -9.283 -8.201 1.00 96.12 355 GLU A C 1
ATOM 2854 O O . GLU A 1 355 ? -7.503 -8.469 -8.653 1.00 96.12 355 GLU A O 1
ATOM 2859 N N . TYR A 1 356 ? -8.246 -9.700 -6.930 1.00 95.81 356 TYR A N 1
ATOM 2860 C CA . TYR A 1 356 ? -7.288 -9.181 -5.944 1.00 95.81 356 TYR A CA 1
ATOM 2861 C C . TYR A 1 356 ? -5.813 -9.292 -6.383 1.00 95.81 356 TYR A C 1
ATOM 2863 O O . TYR A 1 356 ? -5.037 -8.357 -6.167 1.00 95.81 356 TYR A O 1
ATOM 2871 N N . VAL A 1 357 ? -5.413 -10.412 -6.998 1.00 96.75 357 VAL A N 1
ATOM 2872 C CA . VAL A 1 357 ? -4.050 -10.584 -7.538 1.00 96.75 357 VAL A CA 1
ATOM 2873 C C . VAL A 1 357 ? -3.914 -9.992 -8.947 1.00 96.75 357 VAL A C 1
ATOM 2875 O O . VAL A 1 357 ? -2.882 -9.403 -9.263 1.00 96.75 357 VAL A O 1
ATOM 2878 N N . GLY A 1 358 ? -4.962 -10.065 -9.771 1.00 96.25 358 GLY A N 1
ATOM 2879 C CA . GLY A 1 358 ? -5.006 -9.512 -11.127 1.00 96.25 358 GLY A CA 1
ATOM 2880 C C . GLY A 1 358 ? -4.858 -7.990 -11.173 1.00 96.25 358 GLY A C 1
ATOM 2881 O O . GLY A 1 358 ? -4.150 -7.482 -12.037 1.00 96.25 358 GLY A O 1
ATOM 2882 N N . ASP A 1 359 ? -5.434 -7.276 -10.204 1.00 94.69 359 ASP A N 1
ATOM 2883 C CA . ASP A 1 359 ? -5.211 -5.846 -9.958 1.00 94.69 359 ASP A CA 1
ATOM 2884 C C . ASP A 1 359 ? -3.715 -5.536 -9.776 1.00 94.69 359 ASP A C 1
ATOM 2886 O O . ASP A 1 359 ? -3.163 -4.666 -10.450 1.00 94.69 359 ASP A O 1
ATOM 2890 N N . ALA A 1 360 ? -3.015 -6.295 -8.929 1.00 96.19 360 ALA A N 1
ATOM 2891 C CA . ALA A 1 360 ? -1.587 -6.087 -8.698 1.00 96.19 360 ALA A CA 1
ATOM 2892 C C . ALA A 1 360 ? -0.728 -6.449 -9.929 1.00 96.19 360 ALA A C 1
ATOM 2894 O O . ALA A 1 360 ? 0.214 -5.726 -10.255 1.00 96.19 360 ALA A O 1
ATOM 2895 N N . VAL A 1 361 ? -1.083 -7.517 -10.659 1.00 97.06 361 VAL A N 1
ATOM 2896 C CA . VAL A 1 361 ? -0.424 -7.895 -11.925 1.00 97.06 361 VAL A CA 1
ATOM 2897 C C . VAL A 1 361 ? -0.579 -6.786 -12.968 1.00 97.06 361 VAL A C 1
ATOM 2899 O O . VAL A 1 361 ? 0.406 -6.364 -13.571 1.00 97.06 361 VAL A O 1
ATOM 2902 N N . LEU A 1 362 ? -1.799 -6.282 -13.163 1.00 95.88 362 LEU A N 1
ATOM 2903 C CA . LEU A 1 362 ? -2.091 -5.225 -14.129 1.00 95.88 362 LEU A CA 1
ATOM 2904 C C . LEU A 1 362 ? -1.364 -3.920 -13.776 1.00 95.88 362 LEU A C 1
ATOM 2906 O O . LEU A 1 362 ? -0.773 -3.293 -14.657 1.00 95.88 362 LEU A O 1
ATOM 2910 N N . ASN A 1 363 ? -1.356 -3.536 -12.496 1.00 94.69 363 ASN A N 1
ATOM 2911 C CA . ASN A 1 363 ? -0.639 -2.351 -12.032 1.00 94.69 363 ASN A CA 1
ATOM 2912 C C . ASN A 1 363 ? 0.872 -2.444 -12.296 1.00 94.69 363 ASN A C 1
ATOM 2914 O O . ASN A 1 363 ? 1.446 -1.464 -12.774 1.00 94.69 363 ASN A O 1
ATOM 2918 N N . LEU A 1 364 ? 1.508 -3.603 -12.068 1.00 96.94 364 LEU A N 1
ATOM 2919 C CA . LEU A 1 364 ? 2.932 -3.789 -12.372 1.00 96.94 364 LEU A CA 1
ATOM 2920 C C . LEU A 1 364 ? 3.226 -3.790 -13.875 1.00 96.94 364 LEU A C 1
ATOM 2922 O O . LEU A 1 364 ? 4.179 -3.140 -14.301 1.00 96.94 364 LEU A O 1
ATOM 2926 N N . LEU A 1 365 ? 2.420 -4.477 -14.689 1.00 96.62 365 LEU A N 1
ATOM 2927 C CA . LEU A 1 365 ? 2.616 -4.513 -16.143 1.00 96.62 365 LEU A CA 1
ATOM 2928 C C . LEU A 1 365 ? 2.531 -3.108 -16.755 1.00 96.62 365 LEU A C 1
ATOM 2930 O O . LEU A 1 365 ? 3.403 -2.713 -17.528 1.00 96.62 365 LEU A O 1
ATOM 2934 N N . ILE A 1 366 ? 1.520 -2.328 -16.360 1.00 95.44 366 ILE A N 1
ATOM 2935 C CA . ILE A 1 366 ? 1.328 -0.956 -16.841 1.00 95.44 366 ILE A CA 1
ATOM 2936 C C . ILE A 1 366 ? 2.398 -0.006 -16.282 1.00 95.44 366 ILE A C 1
ATOM 2938 O O . ILE A 1 366 ? 2.876 0.858 -17.016 1.00 95.44 366 ILE A O 1
ATOM 2942 N N . ALA A 1 367 ? 2.825 -0.166 -15.024 1.00 95.94 367 ALA A N 1
ATOM 2943 C CA . ALA A 1 367 ? 3.939 0.608 -14.474 1.00 95.94 367 ALA A CA 1
ATOM 2944 C C . ALA A 1 367 ? 5.255 0.322 -15.217 1.00 95.94 367 ALA A C 1
ATOM 2946 O O . ALA A 1 367 ? 5.957 1.262 -15.585 1.00 95.94 367 ALA A O 1
ATOM 2947 N N . THR A 1 368 ? 5.550 -0.952 -15.493 1.00 96.50 368 THR A N 1
ATOM 2948 C CA . THR A 1 368 ? 6.743 -1.400 -16.233 1.00 96.50 368 THR A CA 1
ATOM 2949 C C . THR A 1 368 ? 6.762 -0.840 -17.651 1.00 96.50 368 THR A C 1
ATOM 2951 O O . THR A 1 368 ? 7.747 -0.211 -18.033 1.00 96.50 368 THR A O 1
ATOM 2954 N N . ALA A 1 369 ? 5.658 -0.978 -18.396 1.00 96.06 369 ALA A N 1
ATOM 2955 C CA . ALA A 1 369 ? 5.520 -0.397 -19.731 1.00 96.06 369 ALA A CA 1
ATOM 2956 C C . ALA A 1 369 ? 5.732 1.126 -19.702 1.00 96.06 369 ALA A C 1
ATOM 2958 O O . ALA A 1 369 ? 6.642 1.634 -20.347 1.00 96.06 369 ALA A O 1
ATOM 2959 N N . HIS A 1 370 ? 4.990 1.860 -18.863 1.00 95.06 370 HIS A N 1
ATOM 2960 C CA . HIS A 1 370 ? 5.126 3.318 -18.789 1.00 95.06 370 HIS A CA 1
ATOM 2961 C C . HIS A 1 370 ? 6.530 3.786 -18.363 1.00 95.06 370 HIS A C 1
ATOM 2963 O O . HIS A 1 370 ? 6.980 4.838 -18.809 1.00 95.06 370 HIS A O 1
ATOM 2969 N N . TYR A 1 371 ? 7.222 3.048 -17.491 1.00 94.88 371 TYR A N 1
ATOM 2970 C CA . TYR A 1 371 ? 8.575 3.397 -17.052 1.00 94.88 371 TYR A CA 1
ATOM 2971 C C . TYR A 1 371 ? 9.613 3.247 -18.174 1.00 94.88 371 TYR A C 1
ATOM 2973 O O . TYR A 1 371 ? 10.556 4.041 -18.234 1.00 94.88 371 TYR A O 1
ATOM 2981 N N . LEU A 1 372 ? 9.445 2.238 -19.034 1.00 95.56 372 LEU A N 1
ATOM 2982 C CA . LEU A 1 372 ? 10.320 1.957 -20.173 1.00 95.56 372 LEU A CA 1
ATOM 2983 C C . LEU A 1 372 ? 10.001 2.856 -21.376 1.00 95.56 372 LEU A C 1
ATOM 2985 O O . LEU A 1 372 ? 10.912 3.457 -21.938 1.00 95.56 372 LEU A O 1
ATOM 2989 N N . ASP A 1 373 ? 8.720 2.994 -21.723 1.00 96.75 373 ASP A N 1
ATOM 2990 C CA . ASP A 1 373 ? 8.251 3.759 -22.887 1.00 96.75 373 ASP A CA 1
ATOM 2991 C C . ASP A 1 373 ? 8.403 5.280 -22.698 1.00 96.75 373 ASP A C 1
ATOM 2993 O O . ASP A 1 373 ? 8.504 6.028 -23.672 1.00 96.75 373 ASP A O 1
ATOM 2997 N N . TYR A 1 374 ? 8.418 5.755 -21.445 1.00 95.62 374 TYR A N 1
ATOM 2998 C CA . TYR A 1 374 ? 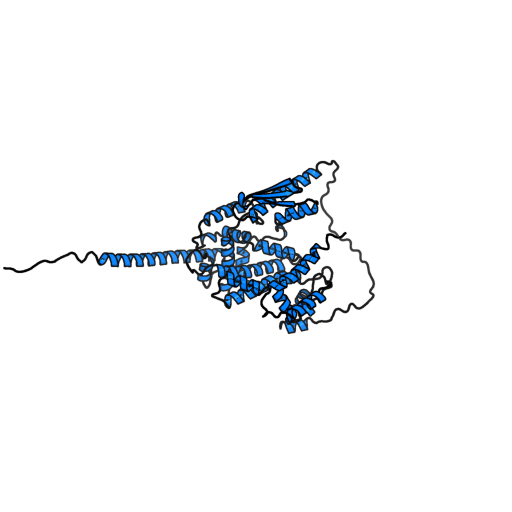8.489 7.177 -21.103 1.00 95.62 374 TYR A CA 1
ATOM 2999 C C . TYR A 1 374 ? 9.611 7.477 -20.083 1.00 95.62 374 TYR A C 1
ATOM 3001 O O . TYR A 1 374 ? 9.328 7.824 -18.928 1.00 95.62 374 TYR A O 1
ATOM 3009 N N . PRO A 1 375 ? 10.896 7.370 -20.482 1.00 92.94 375 PRO A N 1
ATOM 3010 C CA . PRO A 1 375 ? 12.040 7.533 -19.579 1.00 92.94 375 PRO A CA 1
ATOM 3011 C C . PRO A 1 375 ? 12.138 8.937 -18.961 1.00 92.94 375 PRO A C 1
ATOM 3013 O O . PRO A 1 375 ? 12.502 9.063 -17.792 1.00 92.94 375 PRO A O 1
ATOM 3016 N N . ASP A 1 376 ? 11.748 9.975 -19.702 1.00 91.62 376 ASP A N 1
ATOM 3017 C CA . ASP A 1 376 ? 11.842 11.377 -19.268 1.00 91.62 376 ASP A CA 1
ATOM 3018 C C . ASP A 1 376 ? 10.570 11.884 -18.569 1.00 91.62 376 ASP A C 1
ATOM 3020 O O . ASP A 1 376 ? 10.460 13.061 -18.217 1.00 91.62 376 ASP A O 1
ATOM 3024 N N . LEU A 1 377 ? 9.558 11.026 -18.392 1.00 93.56 377 LEU A N 1
ATOM 3025 C CA . LEU A 1 377 ? 8.271 11.446 -17.848 1.00 93.56 377 LEU A CA 1
ATOM 3026 C C . LEU A 1 377 ? 8.323 11.517 -16.309 1.00 93.56 377 LEU A C 1
ATOM 3028 O O . LEU A 1 377 ? 8.593 10.504 -15.659 1.00 93.56 377 LEU A O 1
ATOM 3032 N N . PRO A 1 378 ? 8.008 12.680 -15.696 1.00 90.75 378 PRO A N 1
ATOM 3033 C CA . PRO A 1 378 ? 8.014 12.829 -14.245 1.00 90.75 378 PRO A CA 1
ATOM 3034 C C . PRO A 1 378 ? 7.091 11.828 -13.526 1.00 90.75 378 PRO A C 1
ATOM 3036 O O . PRO A 1 378 ? 6.010 11.516 -14.043 1.00 90.75 378 PRO A O 1
ATOM 3039 N N . PRO A 1 379 ? 7.435 11.406 -12.296 1.00 89.12 379 PRO A N 1
ATOM 3040 C CA . PRO A 1 379 ? 6.684 10.419 -11.507 1.00 89.12 379 PRO A CA 1
ATOM 3041 C C . PRO A 1 379 ? 5.196 10.775 -11.370 1.00 89.12 379 PRO A C 1
ATOM 3043 O O . PRO A 1 379 ? 4.322 9.967 -11.674 1.00 89.12 379 PRO A O 1
ATOM 3046 N N . GLY A 1 380 ? 4.873 12.033 -11.051 1.00 90.19 380 GLY A N 1
ATOM 3047 C CA . GLY A 1 380 ? 3.483 12.496 -10.958 1.00 90.19 380 GLY A CA 1
ATOM 3048 C C . GLY A 1 380 ? 2.690 12.422 -12.275 1.00 90.19 380 GLY A C 1
ATOM 3049 O O . GLY A 1 380 ? 1.461 12.348 -12.241 1.00 90.19 380 GLY A O 1
ATOM 3050 N N . LYS A 1 381 ? 3.356 12.415 -13.440 1.00 93.69 381 LYS A N 1
ATOM 3051 C CA . LYS A 1 381 ? 2.714 12.160 -14.742 1.00 93.69 381 LYS A CA 1
ATOM 3052 C C . LYS A 1 381 ? 2.599 10.655 -15.025 1.00 93.69 381 LYS A C 1
ATOM 3054 O O . LYS A 1 381 ? 1.545 10.246 -15.504 1.00 93.69 381 LYS A O 1
ATOM 3059 N N . LEU A 1 382 ? 3.596 9.840 -14.661 1.00 93.75 382 LEU A N 1
ATOM 3060 C CA . LEU A 1 382 ? 3.527 8.369 -14.725 1.00 93.75 382 LEU A CA 1
ATOM 3061 C C . LEU A 1 382 ? 2.355 7.818 -13.893 1.00 93.75 382 LEU A C 1
ATOM 3063 O O . LEU A 1 382 ? 1.553 7.040 -14.408 1.00 93.75 382 LEU A O 1
ATOM 3067 N N . THR A 1 383 ? 2.170 8.297 -12.659 1.00 91.12 383 THR A N 1
ATOM 3068 C CA . THR A 1 383 ? 1.040 7.912 -11.792 1.00 91.12 383 THR A CA 1
ATOM 3069 C C . THR A 1 383 ? -0.312 8.306 -12.388 1.00 91.12 383 THR A C 1
ATOM 3071 O O . THR A 1 383 ? -1.248 7.508 -12.376 1.00 91.12 383 THR A O 1
ATOM 3074 N N . ARG A 1 384 ? -0.425 9.506 -12.981 1.00 92.44 384 ARG A N 1
ATOM 3075 C CA . ARG A 1 384 ? -1.647 9.930 -13.693 1.00 92.44 384 ARG A CA 1
ATOM 3076 C C . ARG A 1 384 ? -1.916 9.076 -14.931 1.00 92.44 384 ARG A C 1
ATOM 3078 O O . ARG A 1 384 ? -3.071 8.763 -15.193 1.00 92.44 384 ARG A O 1
ATOM 3085 N N . LEU A 1 385 ? -0.878 8.681 -15.668 1.00 92.31 385 LEU A N 1
ATOM 3086 C CA . LEU A 1 385 ? -1.004 7.812 -16.837 1.00 92.31 385 LEU A CA 1
ATOM 3087 C C . LEU A 1 385 ? -1.402 6.381 -16.434 1.00 92.31 385 LEU A C 1
ATOM 3089 O O . LEU A 1 385 ? -2.282 5.800 -17.066 1.00 92.31 385 LEU A O 1
ATOM 3093 N N . ARG A 1 386 ? -0.834 5.843 -15.340 1.00 91.00 386 ARG A N 1
ATOM 3094 C CA . ARG A 1 386 ? -1.241 4.566 -14.722 1.00 91.00 386 ARG A CA 1
ATOM 3095 C C . ARG A 1 386 ? -2.720 4.602 -14.343 1.00 91.00 386 ARG A C 1
ATOM 3097 O O . ARG A 1 386 ? -3.478 3.791 -14.857 1.00 91.00 386 ARG A O 1
ATOM 3104 N N . ALA A 1 387 ? -3.141 5.587 -13.548 1.00 88.81 387 ALA A N 1
ATOM 3105 C CA . ALA A 1 387 ? -4.538 5.756 -13.139 1.00 88.81 387 ALA A CA 1
ATOM 3106 C C . ALA A 1 387 ? -5.492 5.997 -14.323 1.00 88.81 387 ALA A C 1
ATOM 3108 O O . ALA A 1 387 ? -6.639 5.575 -14.289 1.00 88.81 387 ALA A O 1
ATOM 3109 N N . ALA A 1 388 ? -5.027 6.648 -15.393 1.00 87.12 388 ALA A N 1
ATOM 3110 C CA . ALA A 1 388 ? -5.824 6.817 -16.599 1.00 87.12 388 ALA A CA 1
ATOM 3111 C C . ALA A 1 388 ? -5.973 5.517 -17.401 1.00 87.12 388 ALA A C 1
ATOM 3113 O O . ALA A 1 388 ? -6.953 5.400 -18.127 1.00 87.12 388 ALA A O 1
ATOM 3114 N N . ASN A 1 389 ? -5.016 4.584 -17.356 1.00 85.31 389 ASN A N 1
ATOM 3115 C CA . ASN A 1 389 ? -5.032 3.341 -18.143 1.00 85.31 389 ASN A CA 1
ATOM 3116 C C . ASN A 1 389 ? -5.579 2.133 -17.367 1.00 85.31 389 ASN A C 1
ATOM 3118 O O . ASN A 1 389 ? -6.205 1.268 -17.977 1.00 85.31 389 ASN A O 1
ATOM 3122 N N . VAL A 1 390 ? -5.419 2.115 -16.044 1.00 87.31 390 VAL A N 1
ATOM 3123 C CA . VAL A 1 390 ? -6.026 1.153 -15.115 1.00 87.31 390 VAL A CA 1
ATOM 3124 C C . VAL A 1 390 ? -7.237 1.819 -14.455 1.00 87.31 390 VAL A C 1
ATOM 3126 O O . VAL A 1 390 ? -7.195 2.231 -13.300 1.00 87.31 390 VAL A O 1
ATOM 3129 N N . ASP A 1 391 ? -8.310 1.968 -15.233 1.00 88.12 391 ASP A N 1
ATOM 3130 C CA . ASP A 1 391 ? -9.589 2.525 -14.780 1.00 88.12 391 ASP A CA 1
ATOM 3131 C C . ASP A 1 391 ? -10.745 1.565 -15.093 1.00 88.12 391 ASP A C 1
ATOM 3133 O O . ASP A 1 391 ? -10.761 0.901 -16.135 1.00 88.12 391 ASP A O 1
ATOM 3137 N N . THR A 1 392 ? -11.735 1.516 -14.199 1.00 87.50 392 THR A N 1
ATOM 3138 C CA . THR A 1 392 ? -12.900 0.626 -14.293 1.00 87.50 392 THR A CA 1
ATOM 3139 C C . THR A 1 392 ? -13.673 0.791 -15.604 1.00 87.50 392 THR A C 1
ATOM 3141 O O . THR A 1 392 ? -14.120 -0.203 -16.174 1.00 87.50 392 THR A O 1
ATOM 3144 N N . GLU A 1 393 ? -13.826 2.018 -16.112 1.00 88.19 393 GLU A N 1
ATOM 3145 C CA . GLU A 1 393 ? -14.542 2.292 -17.362 1.00 88.19 393 GLU A CA 1
ATOM 3146 C C . GLU A 1 393 ? -13.771 1.740 -18.564 1.00 88.19 393 GLU A C 1
ATOM 3148 O O . GLU A 1 393 ? -14.341 1.012 -19.382 1.00 88.19 393 GLU A O 1
ATOM 3153 N N . LYS A 1 394 ? -12.453 1.979 -18.616 1.00 88.19 394 LYS A N 1
ATOM 3154 C CA . LYS A 1 394 ? -11.593 1.455 -19.685 1.00 88.19 394 LYS A CA 1
ATOM 3155 C C . LYS A 1 394 ? -11.542 -0.069 -19.692 1.00 88.19 394 LYS A C 1
ATOM 3157 O O . LYS A 1 394 ? -11.656 -0.673 -20.759 1.00 88.19 394 LYS A O 1
ATOM 3162 N N . LEU A 1 395 ? -11.400 -0.699 -18.526 1.00 90.19 395 LEU A N 1
ATOM 3163 C CA . LEU A 1 395 ? -11.380 -2.160 -18.415 1.00 90.19 395 LEU A CA 1
ATOM 3164 C C . LEU A 1 395 ? -12.731 -2.769 -18.818 1.00 90.19 395 LEU A C 1
ATOM 3166 O O . LEU A 1 395 ? -12.765 -3.757 -19.553 1.00 90.19 395 LEU A O 1
ATOM 3170 N N . ALA A 1 396 ? -13.846 -2.130 -18.454 1.00 89.81 396 ALA A N 1
ATOM 3171 C CA . ALA A 1 396 ? -15.169 -2.537 -18.916 1.00 89.81 396 ALA A CA 1
ATOM 3172 C C . ALA A 1 396 ? -15.341 -2.360 -20.442 1.00 89.81 396 ALA A C 1
ATOM 3174 O O . ALA A 1 396 ? -15.903 -3.240 -21.097 1.00 89.81 396 ALA A O 1
ATOM 3175 N N . ARG A 1 397 ? -14.799 -1.288 -21.049 1.00 90.31 397 ARG A N 1
ATOM 3176 C CA . ARG A 1 397 ? -14.755 -1.131 -22.520 1.00 90.31 397 ARG A CA 1
ATOM 3177 C C . ARG A 1 397 ? -13.950 -2.242 -23.195 1.00 90.31 397 ARG A C 1
ATOM 3179 O O . ARG A 1 397 ? -14.381 -2.738 -24.233 1.00 90.31 397 ARG A O 1
ATOM 3186 N N . VAL A 1 398 ? -12.822 -2.668 -22.621 1.00 90.31 398 VAL A N 1
ATOM 3187 C CA . VAL A 1 398 ? -12.027 -3.808 -23.123 1.00 90.31 398 VAL A CA 1
ATOM 3188 C C . VAL A 1 398 ? -12.828 -5.114 -23.038 1.00 90.31 398 VAL A C 1
ATOM 3190 O O . VAL A 1 398 ? -12.908 -5.846 -24.026 1.00 90.31 398 VAL A O 1
ATOM 3193 N N . ALA A 1 399 ? -13.496 -5.371 -21.910 1.00 90.62 399 ALA A N 1
ATOM 3194 C CA . ALA A 1 399 ? -14.356 -6.542 -21.733 1.00 90.62 399 ALA A CA 1
ATOM 3195 C C . ALA A 1 399 ? -15.576 -6.556 -22.678 1.00 90.62 399 ALA A C 1
ATOM 3197 O O . ALA A 1 399 ? -16.065 -7.633 -23.033 1.00 90.62 399 ALA A O 1
ATOM 3198 N N . ILE A 1 400 ? -16.061 -5.389 -23.119 1.00 90.25 400 ILE A N 1
ATOM 3199 C CA . ILE A 1 400 ? -17.076 -5.279 -24.178 1.00 90.25 400 ILE A CA 1
ATOM 3200 C C . ILE A 1 400 ? -16.476 -5.492 -25.566 1.00 90.25 400 ILE A C 1
ATOM 3202 O O . ILE A 1 400 ? -16.992 -6.325 -26.305 1.00 90.25 400 ILE A O 1
ATOM 3206 N N . LYS A 1 401 ? -15.366 -4.823 -25.900 1.00 88.94 401 LYS A N 1
ATOM 3207 C CA . LYS A 1 401 ? -14.700 -4.916 -27.211 1.00 88.94 401 LYS A CA 1
ATOM 3208 C C . LYS A 1 401 ? -14.386 -6.358 -27.626 1.00 88.94 401 LYS A C 1
ATOM 3210 O O . LYS A 1 401 ? -14.497 -6.684 -28.802 1.00 88.94 401 LYS A O 1
ATOM 3215 N N . TYR A 1 402 ? -13.992 -7.200 -26.671 1.00 89.06 402 TYR A N 1
ATOM 3216 C CA . TYR A 1 402 ? -13.649 -8.608 -26.905 1.00 89.06 402 TYR A CA 1
ATOM 3217 C C . TYR A 1 402 ? -14.754 -9.596 -26.492 1.00 89.06 402 TYR A C 1
ATOM 3219 O O . TYR A 1 402 ? -14.497 -10.791 -26.398 1.00 89.06 402 TYR A O 1
ATOM 3227 N N . ASN A 1 403 ? -15.979 -9.120 -26.232 1.00 88.12 403 ASN A N 1
ATOM 3228 C CA . ASN A 1 403 ? -17.130 -9.940 -25.828 1.00 88.12 403 ASN A CA 1
ATOM 3229 C C . ASN A 1 403 ? -16.890 -10.847 -24.601 1.00 88.12 403 ASN A C 1
ATOM 3231 O O . ASN A 1 403 ? -17.534 -11.877 -24.451 1.00 88.12 403 ASN A O 1
ATOM 3235 N N . LEU A 1 404 ? -15.997 -10.458 -23.684 1.00 89.31 404 LEU A N 1
ATOM 3236 C CA . LEU A 1 404 ? -15.657 -11.248 -22.491 1.00 89.31 404 LEU A CA 1
ATOM 3237 C C . LEU A 1 404 ? -16.794 -11.263 -21.456 1.00 89.31 404 LEU A C 1
ATOM 3239 O O . LEU A 1 404 ? -17.072 -12.292 -20.849 1.00 89.31 404 LEU A O 1
ATOM 3243 N N . HIS A 1 405 ? -17.507 -10.143 -21.298 1.00 87.81 405 HIS A N 1
ATOM 3244 C CA . HIS A 1 405 ? -18.715 -10.033 -20.459 1.00 87.81 405 HIS A CA 1
ATOM 3245 C C . HIS A 1 405 ? -19.769 -11.115 -20.750 1.00 87.81 405 HIS A C 1
ATOM 3247 O O . HIS A 1 405 ? -20.538 -11.503 -19.876 1.00 87.81 405 HIS A O 1
ATOM 3253 N N . ASP A 1 406 ? -19.775 -11.592 -21.989 1.00 86.62 406 ASP A N 1
ATOM 3254 C CA . ASP A 1 406 ? -20.732 -12.514 -22.581 1.00 86.62 406 ASP A CA 1
ATOM 3255 C C . ASP A 1 406 ? -20.482 -13.982 -22.143 1.00 86.62 406 ASP A C 1
ATOM 3257 O O . ASP A 1 406 ? -21.316 -14.853 -22.386 1.00 86.62 406 ASP A O 1
ATOM 3261 N N . TYR A 1 407 ? -19.360 -14.242 -21.450 1.00 88.62 407 TYR A N 1
ATOM 3262 C CA . TYR A 1 407 ? -18.989 -15.520 -20.815 1.00 88.62 407 TYR A CA 1
ATOM 3263 C C . TYR A 1 407 ? -19.169 -15.511 -19.281 1.00 88.62 407 TYR A C 1
ATOM 3265 O O . TYR A 1 407 ? -18.951 -16.528 -18.625 1.00 88.62 407 TYR A O 1
ATOM 3273 N N . LEU A 1 408 ? -19.557 -14.377 -18.678 1.00 88.88 408 LEU A N 1
ATOM 3274 C CA . LEU A 1 408 ? -19.669 -14.239 -17.222 1.00 88.88 408 LEU A CA 1
ATOM 3275 C C . LEU A 1 408 ? -20.864 -15.030 -16.657 1.00 88.88 408 LEU A C 1
ATOM 3277 O O . LEU A 1 408 ? -22.025 -14.726 -16.930 1.00 88.88 408 LEU A O 1
ATOM 3281 N N . ARG A 1 409 ? -20.582 -15.987 -15.772 1.00 88.31 409 ARG A N 1
ATOM 3282 C CA . ARG A 1 409 ? -21.570 -16.772 -15.023 1.00 88.31 409 ARG A CA 1
ATOM 3283 C C . ARG A 1 409 ? -22.059 -15.980 -13.806 1.00 88.31 409 ARG A C 1
ATOM 3285 O O . ARG A 1 409 ? -21.272 -15.645 -12.920 1.00 88.31 409 ARG A O 1
ATOM 3292 N N . HIS A 1 410 ? -23.355 -15.665 -13.744 1.00 88.75 410 HIS A N 1
ATOM 3293 C CA . HIS A 1 410 ? -23.977 -14.933 -12.630 1.00 88.75 410 HIS A CA 1
ATOM 3294 C C . HIS A 1 410 ? -25.484 -15.232 -12.519 1.00 88.75 410 HIS A C 1
ATOM 3296 O O . HIS A 1 410 ? -26.125 -15.511 -13.530 1.00 88.75 410 HIS A O 1
ATOM 3302 N N . LYS A 1 411 ? -26.079 -15.080 -11.322 1.00 88.12 411 LYS A N 1
ATOM 3303 C CA . LYS A 1 411 ? -27.550 -14.964 -11.147 1.00 88.12 411 LYS A CA 1
ATOM 3304 C C . LYS A 1 411 ? -27.999 -13.551 -10.748 1.00 88.12 411 LYS A C 1
ATOM 3306 O O . LYS A 1 411 ? -29.183 -13.304 -10.544 1.00 88.12 411 LYS A O 1
ATOM 3311 N N . LYS A 1 412 ? -27.065 -12.592 -10.669 1.00 81.56 412 LYS A N 1
ATOM 3312 C CA . LYS A 1 412 ? -27.349 -11.183 -10.348 1.00 81.56 412 LYS A CA 1
ATOM 3313 C C . LYS A 1 412 ? -28.418 -10.583 -11.284 1.00 81.56 412 LYS A C 1
ATOM 3315 O O . LYS A 1 412 ? -28.179 -10.558 -12.497 1.00 81.56 412 LYS A O 1
ATOM 3320 N N . PRO A 1 413 ? -29.546 -10.066 -10.759 1.00 74.00 413 PRO A N 1
ATOM 3321 C CA . PRO A 1 413 ? -30.563 -9.414 -11.575 1.00 74.00 413 PRO A CA 1
ATOM 3322 C C . PRO A 1 413 ? -30.014 -8.122 -12.194 1.00 74.00 413 PRO A C 1
ATOM 3324 O O . PRO A 1 413 ? -29.043 -7.544 -11.706 1.00 74.00 413 PRO A O 1
ATOM 3327 N N . LEU A 1 414 ? -30.647 -7.670 -13.279 1.00 80.31 414 LEU A N 1
ATOM 3328 C CA . LEU A 1 414 ? -30.328 -6.445 -14.028 1.00 80.31 414 LEU A CA 1
ATOM 3329 C C . LEU A 1 414 ? -28.945 -6.377 -14.705 1.00 80.31 414 LEU A C 1
ATOM 3331 O O . LEU A 1 414 ? -28.795 -5.553 -15.602 1.00 80.31 414 LEU A O 1
ATOM 3335 N N . LEU A 1 415 ? -27.964 -7.232 -14.377 1.00 81.44 415 LEU A N 1
ATOM 3336 C CA . LEU A 1 415 ? -26.598 -7.112 -14.920 1.00 81.44 415 LEU A CA 1
ATOM 3337 C C . LEU A 1 415 ? -26.562 -7.127 -16.460 1.00 81.44 415 LEU A C 1
ATOM 3339 O O . LEU A 1 415 ? -25.875 -6.301 -17.051 1.00 81.44 415 LEU A O 1
ATOM 3343 N N . LYS A 1 416 ? -27.369 -7.975 -17.116 1.00 78.50 416 LYS A N 1
ATOM 3344 C CA . LYS A 1 416 ? -27.518 -7.971 -18.587 1.00 78.50 416 LYS A CA 1
ATOM 3345 C C . LYS A 1 416 ? -27.979 -6.607 -19.126 1.00 78.50 416 LYS A C 1
ATOM 3347 O O . LYS A 1 416 ? -27.406 -6.106 -20.084 1.00 78.50 416 LYS A O 1
ATOM 3352 N N . GLY A 1 417 ? -28.960 -5.979 -18.475 1.00 80.31 417 GLY A N 1
ATOM 3353 C CA . GLY A 1 417 ? -29.443 -4.641 -18.837 1.00 80.31 417 GLY A CA 1
ATOM 3354 C C . GLY A 1 417 ? -28.430 -3.530 -18.541 1.00 80.31 417 GLY A C 1
ATOM 3355 O O . GLY A 1 417 ? -28.335 -2.576 -19.305 1.00 80.31 417 GLY A O 1
ATOM 3356 N N . GLN A 1 418 ? -27.626 -3.668 -17.481 1.00 84.56 418 GLN A N 1
ATOM 3357 C CA . GLN A 1 418 ? -26.525 -2.741 -17.185 1.00 84.56 418 GLN A CA 1
ATOM 3358 C C . GLN A 1 418 ? -25.418 -2.819 -18.245 1.00 84.56 418 GLN A C 1
ATOM 3360 O O . GLN A 1 418 ? -24.936 -1.784 -18.701 1.00 84.56 418 GLN A O 1
ATOM 3365 N N . VAL A 1 419 ? -25.041 -4.033 -18.659 1.00 83.75 419 VAL A N 1
ATOM 3366 C CA . VAL A 1 419 ? -24.049 -4.266 -19.719 1.00 83.75 419 VAL A CA 1
ATOM 3367 C C . VAL A 1 419 ? -24.548 -3.730 -21.060 1.00 83.75 419 VAL A C 1
ATOM 3369 O O . VAL A 1 419 ? -23.805 -3.023 -21.733 1.00 83.75 419 VAL A O 1
ATOM 3372 N N . GLU A 1 420 ? -25.807 -3.984 -21.420 1.00 82.94 420 GLU A N 1
ATOM 3373 C CA . GLU A 1 420 ? -26.389 -3.482 -22.669 1.00 82.94 420 GLU A CA 1
ATOM 3374 C C . GLU A 1 420 ? -26.549 -1.949 -22.656 1.00 82.94 420 GLU A C 1
ATOM 3376 O O . GLU A 1 420 ? -26.203 -1.277 -23.625 1.00 82.94 420 GLU A O 1
ATOM 3381 N N . GLY A 1 421 ? -26.971 -1.351 -21.536 1.00 84.38 421 GLY A N 1
ATOM 3382 C CA . GLY A 1 421 ? -27.000 0.108 -21.379 1.00 84.38 421 GLY A CA 1
ATOM 3383 C C . GLY A 1 421 ? -25.612 0.747 -21.517 1.00 84.38 421 GLY A C 1
ATOM 3384 O O . GLY A 1 421 ? -25.462 1.775 -22.177 1.00 84.38 421 GLY A O 1
ATOM 3385 N N . PHE A 1 422 ? -24.575 0.112 -20.961 1.00 86.12 422 PHE A N 1
ATOM 3386 C CA . PHE A 1 422 ? -23.193 0.572 -21.106 1.00 86.12 422 PHE A CA 1
ATOM 3387 C C . PHE A 1 422 ? -22.655 0.372 -22.534 1.00 86.12 422 PHE A C 1
ATOM 3389 O O . PHE A 1 422 ? -22.019 1.278 -23.069 1.00 86.12 422 PHE A O 1
ATOM 3396 N N . ARG A 1 423 ? -22.975 -0.750 -23.196 1.00 84.69 423 ARG A N 1
ATOM 3397 C CA . ARG A 1 423 ? -22.659 -1.010 -24.613 1.00 84.69 423 ARG A CA 1
ATOM 3398 C C . ARG A 1 423 ? -23.241 0.077 -25.521 1.00 84.69 423 ARG A C 1
ATOM 3400 O O . ARG A 1 423 ? -22.508 0.643 -26.327 1.00 84.69 423 ARG A O 1
ATOM 3407 N N . ASN A 1 424 ? -24.518 0.416 -25.354 1.00 84.25 424 ASN A N 1
ATOM 3408 C CA . ASN A 1 424 ? -25.168 1.465 -26.143 1.00 84.25 424 ASN A CA 1
ATOM 3409 C C . ASN A 1 424 ? -24.518 2.839 -25.915 1.00 84.25 424 ASN A C 1
ATOM 3411 O O . ASN A 1 424 ? -24.183 3.532 -26.874 1.00 84.25 424 ASN A O 1
ATOM 3415 N N . ALA A 1 425 ? -24.218 3.193 -24.665 1.00 82.00 425 ALA A N 1
ATOM 3416 C CA . ALA A 1 425 ? -23.543 4.450 -24.353 1.00 82.00 425 ALA A CA 1
ATOM 3417 C C . ALA A 1 425 ? -22.078 4.517 -24.849 1.00 82.00 425 ALA A C 1
ATOM 3419 O O . ALA A 1 425 ? -21.583 5.604 -25.141 1.00 82.00 425 ALA A O 1
ATOM 3420 N N . ILE A 1 426 ? -21.379 3.382 -24.993 1.00 81.62 426 ILE A N 1
ATOM 3421 C CA . ILE A 1 426 ? -20.064 3.310 -25.660 1.00 81.62 426 ILE A CA 1
ATOM 3422 C C . ILE A 1 426 ? -20.178 3.639 -27.153 1.00 81.62 426 ILE A C 1
ATOM 3424 O O . ILE A 1 426 ? -19.293 4.308 -27.689 1.00 81.62 426 ILE A O 1
ATOM 3428 N N . MET A 1 427 ? -21.238 3.161 -27.811 1.00 76.38 427 MET A N 1
ATOM 3429 C CA . MET A 1 427 ? -21.492 3.399 -29.236 1.00 76.38 427 MET A CA 1
ATOM 3430 C C . MET A 1 427 ? -21.915 4.851 -29.500 1.00 76.38 427 MET A C 1
ATOM 3432 O O . MET A 1 427 ? -21.481 5.440 -30.485 1.00 76.38 427 MET A O 1
ATOM 3436 N N . GLU A 1 428 ? -22.704 5.444 -28.598 1.00 73.31 428 GLU A N 1
ATOM 3437 C CA . GLU A 1 428 ? -23.103 6.859 -28.649 1.00 73.31 428 GLU A CA 1
ATOM 3438 C C . GLU A 1 428 ? -21.931 7.808 -28.321 1.00 73.31 428 GLU A C 1
ATOM 3440 O O . GLU A 1 428 ? -21.780 8.853 -28.955 1.00 73.31 428 GLU A O 1
ATOM 3445 N N . TYR A 1 429 ? -21.051 7.421 -27.385 1.00 67.62 429 TYR A N 1
ATOM 3446 C CA . TYR A 1 429 ? -19.872 8.195 -26.972 1.00 67.62 429 TYR A CA 1
ATOM 3447 C C . TYR A 1 429 ? -18.563 7.388 -27.114 1.00 67.62 429 TYR A C 1
ATOM 3449 O O . TYR A 1 429 ? -18.019 6.857 -26.127 1.00 67.62 429 TYR A O 1
ATOM 3457 N N . PRO A 1 430 ? -17.994 7.330 -28.337 1.00 62.78 430 PRO A N 1
ATOM 3458 C CA . PRO A 1 430 ? -16.647 6.820 -28.563 1.00 62.78 430 PRO A CA 1
ATOM 3459 C C . PRO A 1 430 ? -15.605 7.609 -27.757 1.00 62.78 430 PRO A C 1
ATOM 3461 O O . PRO A 1 430 ? -15.765 8.808 -27.516 1.00 62.78 430 PRO A O 1
ATOM 3464 N N . LEU A 1 431 ? -14.496 6.950 -27.400 1.00 55.41 431 LEU A N 1
ATOM 3465 C CA . LEU A 1 431 ? -13.402 7.482 -26.561 1.00 55.41 431 LEU A CA 1
ATOM 3466 C C . LEU A 1 431 ? -12.761 8.796 -27.058 1.00 55.41 431 LEU A C 1
ATOM 3468 O O . LEU A 1 431 ? -12.061 9.455 -26.294 1.00 55.41 431 LEU A O 1
ATOM 3472 N N . HIS A 1 432 ? -12.993 9.183 -28.314 1.00 50.75 432 HIS A N 1
ATOM 3473 C CA . HIS A 1 432 ? -12.521 10.446 -28.891 1.00 50.75 432 HIS A CA 1
ATOM 3474 C C . HIS A 1 432 ? -13.449 11.643 -28.603 1.00 50.75 432 HIS A C 1
ATOM 3476 O O . HIS A 1 432 ? -13.054 12.784 -28.832 1.00 50.75 432 HIS A O 1
ATOM 3482 N N . SER A 1 433 ? -14.662 11.414 -28.084 1.00 42.44 433 SER A N 1
ATOM 3483 C CA . SER A 1 433 ? -15.547 12.491 -27.630 1.00 42.44 433 SER A CA 1
ATOM 3484 C C . SER A 1 433 ? -15.085 13.033 -26.271 1.00 42.44 433 SER A C 1
ATOM 3486 O O . SER A 1 433 ? -14.889 12.304 -25.297 1.00 42.44 433 SER A O 1
ATOM 3488 N N . THR A 1 434 ? -14.858 14.343 -26.203 1.00 39.06 434 THR A N 1
ATOM 3489 C CA . THR A 1 434 ? -14.237 15.013 -25.059 1.00 39.06 434 THR A CA 1
ATOM 3490 C C . THR A 1 434 ? -15.137 15.031 -23.818 1.00 39.06 434 THR A C 1
ATOM 3492 O O . THR A 1 434 ? -15.960 15.924 -23.631 1.00 39.06 434 THR A O 1
ATOM 3495 N N . GLY A 1 435 ? -14.892 14.104 -22.885 1.00 38.94 435 GLY A N 1
ATOM 3496 C CA . GLY A 1 435 ? -15.169 14.335 -21.465 1.00 38.94 435 GLY A CA 1
ATOM 3497 C C . GLY A 1 435 ? -15.806 13.186 -20.685 1.00 38.94 435 GLY A C 1
ATOM 3498 O O . GLY A 1 435 ? -17.020 13.167 -20.480 1.00 38.94 435 GLY A O 1
ATOM 3499 N N . GLY A 1 436 ? -14.966 12.384 -20.019 1.00 41.88 436 GLY A N 1
ATOM 3500 C CA . GLY A 1 436 ? -15.381 11.462 -18.943 1.00 41.88 436 GLY A CA 1
ATOM 3501 C C . GLY A 1 436 ? -16.100 12.129 -17.751 1.00 41.88 436 GLY A C 1
ATOM 3502 O O . GLY A 1 436 ? -16.606 11.446 -16.867 1.00 41.88 436 GLY A O 1
ATOM 3503 N N . LYS A 1 437 ? -16.217 13.466 -17.734 1.00 40.53 437 LYS A N 1
ATOM 3504 C CA . LYS A 1 437 ? -17.011 14.221 -16.753 1.00 40.53 437 LYS A CA 1
ATOM 3505 C C . LYS A 1 437 ? -18.529 14.058 -16.919 1.00 40.53 437 LYS A C 1
ATOM 3507 O O . LYS A 1 437 ? -19.232 14.195 -15.923 1.00 40.53 437 LYS A O 1
ATOM 3512 N N . LYS A 1 438 ? -19.055 13.747 -18.116 1.00 40.78 438 LYS A N 1
ATOM 3513 C CA . LYS A 1 438 ? -20.511 13.534 -18.295 1.00 40.78 438 LYS A CA 1
ATOM 3514 C C . LYS A 1 438 ? -20.997 12.202 -17.708 1.00 40.78 438 LYS A C 1
ATOM 3516 O O . LYS A 1 438 ? -22.112 12.132 -17.202 1.00 40.78 438 LYS A O 1
ATOM 3521 N N . PHE A 1 439 ? -20.152 11.169 -17.698 1.00 39.69 439 PHE A N 1
ATOM 3522 C CA . PHE A 1 439 ? -20.542 9.824 -17.256 1.00 39.69 439 PHE A CA 1
ATOM 3523 C C . PHE A 1 439 ? -20.669 9.668 -15.728 1.00 39.69 439 PHE A C 1
ATOM 3525 O O . PHE A 1 439 ? -21.416 8.813 -15.251 1.00 39.69 439 PHE A O 1
ATOM 3532 N N . LEU A 1 440 ? -20.025 10.543 -14.944 1.00 39.19 440 LEU A N 1
ATOM 3533 C CA . LEU A 1 440 ? -20.170 10.581 -13.480 1.00 39.19 440 LEU A CA 1
ATOM 3534 C C . LEU A 1 440 ? -21.609 10.889 -13.017 1.00 39.19 440 LEU A C 1
ATOM 3536 O O . LEU A 1 440 ? -21.993 10.527 -11.906 1.00 39.19 440 LEU A O 1
ATOM 3540 N N . ALA A 1 441 ? -22.437 11.508 -13.866 1.00 35.81 441 ALA A N 1
ATOM 3541 C CA . ALA A 1 441 ? -23.863 11.677 -13.587 1.00 35.81 441 ALA A CA 1
ATOM 3542 C C . ALA A 1 441 ? -24.627 10.336 -13.622 1.00 35.81 441 ALA A C 1
ATOM 3544 O O . ALA A 1 441 ? -25.526 10.123 -12.809 1.00 35.81 441 ALA A O 1
ATOM 3545 N N . ALA A 1 442 ? -24.232 9.408 -14.503 1.00 32.84 442 ALA A N 1
ATOM 3546 C CA . ALA A 1 442 ? -24.846 8.087 -14.630 1.00 32.84 442 ALA A CA 1
ATOM 3547 C C . ALA A 1 442 ? -24.370 7.109 -13.539 1.00 32.84 442 ALA A C 1
ATOM 3549 O O . ALA A 1 442 ? -25.178 6.368 -12.980 1.00 32.84 442 ALA A O 1
ATOM 3550 N N . SER A 1 443 ? -23.089 7.143 -13.149 1.00 34.38 443 SER A N 1
ATOM 3551 C CA . SER A 1 443 ? -22.594 6.301 -12.044 1.00 34.38 443 SER A CA 1
ATOM 3552 C C . SER A 1 443 ? -23.195 6.691 -10.685 1.00 34.38 443 SER A C 1
ATOM 3554 O O . SER A 1 443 ? -23.469 5.820 -9.855 1.00 34.38 443 SER A O 1
ATOM 3556 N N . ASN A 1 444 ? -23.515 7.974 -10.481 1.00 33.22 444 ASN A N 1
ATOM 3557 C CA . ASN A 1 444 ? -24.259 8.440 -9.308 1.00 33.22 444 ASN A CA 1
ATOM 3558 C C . ASN A 1 444 ? -25.710 7.921 -9.253 1.00 33.22 444 ASN A C 1
ATOM 3560 O O . ASN A 1 444 ? -26.269 7.812 -8.158 1.00 33.22 444 ASN A O 1
ATOM 3564 N N . TYR A 1 445 ? -26.298 7.516 -10.384 1.00 33.72 445 TYR A N 1
ATOM 3565 C CA . TYR A 1 445 ? -27.610 6.860 -10.415 1.00 33.72 445 TYR A CA 1
ATOM 3566 C C . TYR A 1 445 ? -27.570 5.497 -9.695 1.00 33.72 445 TYR A C 1
ATOM 3568 O O . TYR A 1 445 ? -28.465 5.180 -8.917 1.00 33.72 445 TYR A O 1
ATOM 3576 N N . SER A 1 446 ? -26.472 4.739 -9.843 1.00 35.03 446 SER A N 1
ATOM 3577 C CA . SER A 1 446 ? -26.268 3.454 -9.151 1.00 35.03 446 SER A CA 1
ATOM 3578 C C . SER A 1 446 ? -25.850 3.581 -7.676 1.00 35.03 446 SER A C 1
ATOM 3580 O O . SER A 1 446 ? -25.830 2.570 -6.968 1.00 35.03 446 SER A O 1
ATOM 3582 N N . ARG A 1 447 ? -25.493 4.783 -7.196 1.00 32.38 447 ARG A N 1
ATOM 3583 C CA . ARG A 1 447 ? -25.322 5.053 -5.755 1.00 32.38 447 ARG A CA 1
ATOM 3584 C C . ARG A 1 447 ? -26.643 5.448 -5.101 1.00 32.38 447 ARG A C 1
ATOM 3586 O O . ARG A 1 447 ? -26.964 4.895 -4.056 1.00 32.38 447 ARG A O 1
ATOM 3593 N N . LYS A 1 448 ? -27.449 6.311 -5.733 1.00 30.31 448 LYS A N 1
ATOM 3594 C CA . LYS A 1 448 ? -28.755 6.712 -5.175 1.00 30.31 448 LYS A CA 1
ATOM 3595 C C . LYS A 1 448 ? -29.724 5.541 -4.975 1.00 30.31 448 LYS A C 1
ATOM 3597 O O . LYS A 1 448 ? -30.437 5.540 -3.980 1.00 30.31 448 LYS A O 1
ATOM 3602 N N . THR A 1 449 ? -29.691 4.516 -5.829 1.00 31.52 449 THR A N 1
ATOM 3603 C CA . THR A 1 449 ? -30.517 3.304 -5.659 1.00 31.52 449 THR A CA 1
ATOM 3604 C C . THR A 1 449 ? -30.044 2.346 -4.557 1.00 31.52 449 THR A C 1
ATOM 3606 O O . THR A 1 449 ? -30.746 1.382 -4.268 1.00 31.52 449 THR A O 1
ATOM 3609 N N . ARG A 1 450 ? -28.886 2.588 -3.918 1.00 33.19 450 ARG A N 1
ATOM 3610 C CA . ARG A 1 450 ? -28.440 1.844 -2.722 1.00 33.19 450 ARG A CA 1
ATOM 3611 C C . ARG A 1 450 ? -28.876 2.483 -1.402 1.00 33.19 450 ARG A C 1
ATOM 3613 O O . ARG A 1 450 ? -29.034 1.754 -0.429 1.00 33.19 450 ARG A O 1
ATOM 3620 N N . ASP A 1 451 ? -29.087 3.799 -1.373 1.00 31.03 451 ASP A N 1
ATOM 3621 C CA . ASP A 1 451 ? -29.523 4.519 -0.165 1.00 31.03 451 ASP A CA 1
ATOM 3622 C C . ASP A 1 451 ? -31.052 4.671 -0.066 1.00 31.03 451 ASP A C 1
ATOM 3624 O O . ASP A 1 451 ? -31.581 4.812 1.034 1.00 31.03 451 ASP A O 1
ATOM 3628 N N . SER A 1 452 ? -31.788 4.586 -1.182 1.00 29.20 452 SER A N 1
ATOM 3629 C CA . SER A 1 452 ? -33.254 4.719 -1.182 1.00 29.20 452 SER A CA 1
ATOM 3630 C C . SER A 1 452 ? -34.019 3.444 -0.796 1.00 29.20 452 SER A C 1
ATOM 3632 O O . SER A 1 452 ? -35.207 3.527 -0.521 1.00 29.20 452 SER A O 1
ATOM 3634 N N . SER A 1 453 ? -33.377 2.270 -0.731 1.00 31.17 453 SER A N 1
ATOM 3635 C CA . SER A 1 453 ? -34.025 0.997 -0.348 1.00 31.17 453 SER A CA 1
ATOM 3636 C C . SER A 1 453 ? -33.746 0.572 1.105 1.00 31.17 453 SER A C 1
ATOM 3638 O O . SER A 1 453 ? -33.750 -0.619 1.419 1.00 31.17 453 SER A O 1
ATOM 3640 N N . ARG A 1 454 ? -33.426 1.532 1.985 1.00 33.00 454 ARG A N 1
ATOM 3641 C CA . ARG A 1 454 ? -33.226 1.328 3.437 1.00 33.00 454 ARG A CA 1
ATOM 3642 C C . ARG A 1 454 ? -34.050 2.275 4.321 1.00 33.00 454 ARG A C 1
ATOM 3644 O O . ARG A 1 454 ? -33.869 2.271 5.533 1.00 33.00 454 ARG A O 1
ATOM 3651 N N . TYR A 1 455 ? -34.954 3.047 3.719 1.00 32.00 455 TYR A N 1
ATOM 3652 C CA . TYR A 1 455 ? -35.875 3.957 4.403 1.00 32.00 455 TYR A CA 1
ATOM 3653 C C . TYR A 1 455 ? -37.271 3.908 3.764 1.00 32.00 455 TYR A C 1
ATOM 3655 O O . TYR A 1 455 ? -37.805 4.940 3.383 1.00 32.00 455 TYR A O 1
ATOM 3663 N N . GLU A 1 456 ? -37.845 2.709 3.623 1.00 32.25 456 GLU A N 1
ATOM 3664 C CA . GLU A 1 456 ? -39.281 2.525 3.345 1.00 32.25 456 GLU A CA 1
ATOM 3665 C C . GLU A 1 456 ? -39.722 1.093 3.713 1.00 32.25 456 GLU A C 1
ATOM 3667 O O . GLU A 1 456 ? -39.893 0.226 2.854 1.00 32.25 456 GLU A O 1
ATOM 3672 N N . ASN A 1 457 ? -39.773 0.852 5.033 1.00 32.66 457 ASN A N 1
ATOM 3673 C CA . ASN A 1 457 ? -40.633 -0.065 5.812 1.00 32.66 457 ASN A CA 1
ATOM 3674 C C . ASN A 1 457 ? -40.002 -0.296 7.195 1.00 32.66 457 ASN A C 1
ATOM 3676 O O . ASN A 1 457 ? -38.932 -0.942 7.248 1.00 32.66 457 ASN A O 1
#

pLDDT: mean 80.33, std 24.02, range [23.02, 98.69]

Sequence (457 aa):
MENPKQEENLVSLYTSSSENLHLTEEMNQITQNNETHIVLERSVEEVEKIIAYKFKNPNLLERAFTHSSFEENCASYERLEFMGDAALNLLIATEHFLNYPDLPPGKLTRLRATNVDTEKLARVAIKYNLHDYLRHNKPLLKGQVEEFRDAIMEYPLHSTGLVDAPKVLADIVESLIGAIYIDGNFSMNIIWQVVKNLLQPLITPEKLEIHPVTKIIELCQKNGLKVKFVDSWEETGEVEVHVDGKLVGKGKFNGKKLVAINRAAHNGYLQVVKNLSVKKTTHDYPCDENLVSLYTSSSEMNQITLNDETHIVPERSVEEVEKIIAYKFKNPNLLQQAFTHSSFEENCASYERLEYVGDAVLNLLIATAHYLDYPDLPPGKLTRLRAANVDTEKLARVAIKYNLHDYLRHKKPLLKGQVEGFRNAIMEYPLHSTGGKKFLAASNYSRKTRDSSRYEN

Foldseek 3Di:
DDDDDDDDDDPPPPPVVVVVVVVVVVVVVVVVVVVVVVVLVVLLVLVCVLLVHDFPDSVLLLQLQEDCALDPPDSHLLLLLLLLLLLLLLLLLVCCVVVPVPDDLVLSVLLSCQLLDQLLQLVLCLVSVVNVSHRHPDPCVVVLNVQSVVVCVVVVRDPLLLHDHDNVSSSSSSSVLSSQCVSVVNDSVRSCVRVVVSSPPRQDSVNRDDQLQVLQVVVCVVVVKDKDKDDPCVPFQKIFIDINNHTQFMAHDNPDNSSRVRRRSNSSNVSVVVVVVVVVPPDDDDDDDDDDDDPDDDDDDDDDDDDDDDPDDPCDDLVLVCVLVVHDDPDSVLVVQCQEDCAQDPPDNHNSSVVSSVLSVLLNVLSVCCCVVPVPDDSVVSVVVSPVCPDPLNVLVVCVVSVVNVSHRHPDPCPVVVNVVSVVVCVVDPPPPDDPPVCVVVVVVVVVVVVVVPPDD

InterPro domains:
  IPR000999 Ribonuclease III domain [PF00636] (78-184)
  IPR000999 Ribonuclease III domain [PF14622] (331-414)
  IPR000999 Ribonuclease III domain [PS00517] (352-360)
  IPR000999 Ribonuclease III domain [PS50142] (44-185)
  IPR000999 Ribonuclease III domain [PS50142] (318-443)
  IPR000999 Ribonuclease III domain [SM00535] (59-208)
  IPR000999 Ribonuclease III domain [SM00535] (333-435)
  IPR000999 Ribonuclease III domain [cd00593] (60-206)
  IPR000999 Ribonuclease III domain [cd00593] (334-416)
  IPR036389 Ribonuclease III, endonuclease domain superfamily [G3DSA:1.10.1520.10] (39-210)
  IPR036389 Ribonuclease III, endonuclease domain superfamily [G3DSA:1.10.1520.10] (315-454)
  IPR036389 Ribonuclease III, endonuclease domain superfamily [SSF69065] (43-207)
  IPR036389 Ribonuclease III, endonuclease domain superfamily [SSF69065] (317-415)

Secondary structure (DSSP, 8-state):
---------SSTTSSHHHHHHHHHHHHHHHHHHHHHHHHHHHHHHHHHHHHT---SSHHHHHHHTB-TTSSTT---THHHHHHHHHHHHHHHHHHHHHH-TTS-HHHHHHHHHHHHSHHHHHHHHHHTTGGGG-B---TTHHHHHHHHHHHTTTSSS--SSSS---HHHHHHHHHHHHHHHHHTTT-HHHHHHHHHHHTPSPPPGGG-PPPHHHHHHHHHHHTT--EEEEEEHHHHSEEEEEETTEEEEEEE-SS-HHHHHHHHHHHHHHHHHHHHHHHHTTS----------------------------------HHHHHHHTT---SSHHHHHHHTB-TTSSTT---THHHHHHHHHHHHHHHHHHHHHH-TT--HHHHHHHHHHHS-HHHHHHHHHHTTGGGG-B---TTHHHHHHHHHHHHHHS-TTSS-TTTTHHHHTHHHHHHHTTSS--

Radius of gyration: 31.36 Å; chains: 1; bounding box: 116×103×69 Å

Organism: Nicotiana sylvestris (NCBI:txid4096)